Protein 7AKO (pdb70)

Foldseek 3Di:
DDPPVVQWDWDDWLAQDLQGTWTWIAGPPPRDTWIKRKGQQVRDPCSVVLVVQVVVVLVVDDDPQAWHWDDWDDDDRIIITTIHDAVQAFQLVQQDAQAAHPPVLLLQQLVSVLVRQVVCVVQQKFQQADARNQWGAHPVRRTHGHDSSVMDGQDDPRDGDWDQDQDYAFLQFAVCNVVPRTHGRQLRRLSSSLQRSLCNQGNDGQWRHCDPVTPSNVCVVVVVLCDPPNVSHDVQVVVVSVQNNDRPSVSHDGSVVSCVRPSSPDDDDD/DPQDPVNFWDWDAWQAADQQGTWTWIAGPPPRDIWIKDKGQQVSDPCSVVLVVQQQVLLVPDDDPQAWHWDDWDDDPRIIITTTHDAVQAFQLVQQDAQAAHDPVLLLQQLVLVLVRQVVQVVVQKFQQADARNQWGHHPVGRTHGHDSSVMDGQADPNRGDWDQDQDYAALQAALCSVVPRTHHRQLRRLSSSLQRSLCNQRNDGQFRHCDPVTVSNVCVVVVVCCDPPNVSHDDQSSVLSVQNNDNDSVSHDGSVVSCVRDSSPPDDDD/DDVVCPVVD/DPQVVDPHD

GO terms:
  GO:0004674 protein serine/threonine kinase activity (F, IDA)
  GO:0044818 mitotic G2/M transition checkpoint (P, IDA)
  GO:0004672 protein kinase activity (F, IMP)
  GO:0000794 condensed nuclear chromosome (C, IDA)
  GO:0005634 nucleus (C, IDA)
  GO:0005813 centrosome (C, IDA)
  GO:0042770 signal transduction in response to DNA damage (P, IDA)
  GO:0045839 negative regulation of mitotic nuclear division (P, IDA)
  GO:0010569 regulation of double-strand break repair via homologous recombination (P, IDA)
  GO:0035402 histone H3T11 kinase activity (F, IDA)
  GO:0018107 peptidyl-threonine phosphorylation (P, IDA)
  GO:0046602 regulation of mitotic centrosome separation (P, IDA)
  GO:0006468 protein phosphorylation (P, IDA)
  GO:0000077 DNA damage checkpoint signaling (P, IDA)
  GO:0005634 nucleus (C, EXP)
  GO:0005694 chromosome (C, EXP)
  GO:0005737 cytoplasm (C, EXP)
  GO:0106310 protein serine kinase activity (F, EXP)
  GO:0044818 mitotic G2/M transition checkpoint (P, IMP)
  GO:0006281 DNA repair (P, IMP)

Solvent-accessible surface area: 26888 Å² total

Structure (mmCIF, N/CA/C/O backbone):
data_7AKO
#
_entry.id   7AKO
#
_cell.length_a   60.339
_cell.length_b   64.454
_cell.length_c   97.082
_cell.angle_alpha   90.000
_cell.angle_beta   96.318
_cell.angle_gamma   90.000
#
_symmetry.space_group_name_H-M   'P 1 21 1'
#
loop_
_entity.id
_entity.type
_entity.pdbx_description
1 polymer 'Serine/threonine-protein kinase Chk1'
2 polymer Claspin
3 non-polymer STAUROSPORINE
4 non-polymer 1,2-ETHANEDIOL
5 non-polymer 'ZINC ION'
6 water water
#
loop_
_atom_site.group_PDB
_atom_site.id
_atom_site.type_symbol
_atom_site.label_atom_id
_atom_site.label_alt_id
_atom_site.label_comp_id
_atom_site.label_asym_id
_atom_site.label_entity_id
_atom_site.label_seq_id
_atom_site.pdbx_PDB_ins_code
_atom_site.Cartn_x
_atom_site.Cartn_y
_atom_site.Cartn_z
_atom_site.occupancy
_atom_site.B_iso_or_equiv
_atom_site.auth_seq_id
_atom_site.auth_comp_id
_atom_site.auth_asym_id
_atom_site.auth_atom_id
_atom_site.pdbx_PDB_model_num
ATOM 1 N N . ALA A 1 5 ? 41.41802 13.97953 9.55729 1.000 65.97006 2 ALA A N 1
ATOM 2 C CA . ALA A 1 5 ? 42.74291 13.48254 9.90888 1.000 65.99649 2 ALA A CA 1
ATOM 3 C C . ALA A 1 5 ? 42.69717 12.65556 11.19016 1.000 74.72304 2 ALA A C 1
ATOM 4 O O . ALA A 1 5 ? 43.70226 12.07284 11.59914 1.000 74.09733 2 ALA A O 1
ATOM 6 N N . VAL A 1 6 ? 41.52207 12.60422 11.81151 1.000 73.45375 3 VAL A N 1
ATOM 7 C CA . VAL A 1 6 ? 41.32763 11.93309 13.09636 1.000 71.75333 3 VAL A CA 1
ATOM 8 C C . VAL A 1 6 ? 40.34178 10.78501 12.90283 1.000 65.58565 3 VAL A C 1
ATOM 9 O O . VAL A 1 6 ? 39.42588 10.90107 12.07437 1.000 71.36212 3 VAL A O 1
ATOM 13 N N . PRO A 1 7 ? 40.48811 9.66383 13.61696 1.000 57.41017 4 PRO A N 1
ATOM 14 C CA . PRO A 1 7 ? 39.47540 8.60455 13.53072 1.000 59.11856 4 PRO A CA 1
ATOM 15 C C . PRO A 1 7 ? 38.09959 9.13545 13.90429 1.000 66.40488 4 PRO A C 1
ATOM 16 O O . PRO A 1 7 ? 37.95930 10.01471 14.75901 1.000 53.65344 4 PRO A O 1
ATOM 20 N N . PHE A 1 8 ? 37.07834 8.58695 13.24086 1.000 61.45179 5 PHE A N 1
ATOM 21 C CA . PHE A 1 8 ? 35.72829 9.13421 13.34772 1.000 57.50094 5 PHE A CA 1
ATOM 22 C C . PHE A 1 8 ? 35.28870 9.27062 14.80203 1.000 46.86786 5 PHE A C 1
ATOM 23 O O . PHE A 1 8 ? 34.81526 10.33305 15.22541 1.000 42.40964 5 PHE A O 1
ATOM 31 N N . VAL A 1 9 ? 35.46933 8.20467 15.58779 1.000 41.69740 6 VAL A N 1
ATOM 32 C CA . VAL A 1 9 ? 35.00880 8.16375 16.96991 1.000 42.30061 6 VAL A CA 1
ATOM 33 C C . VAL A 1 9 ? 35.68527 9.21879 17.84234 1.000 37.31030 6 VAL A C 1
ATOM 34 O O . VAL A 1 9 ? 35.12356 9.63234 18.86516 1.000 36.12356 6 VAL A O 1
ATOM 38 N N . GLU A 1 10 ? 36.87258 9.69033 17.45726 1.000 40.11296 7 GLU A N 1
ATOM 39 C CA . GLU A 1 10 ? 37.54915 10.68519 18.28541 1.000 40.57696 7 GLU A CA 1
ATOM 40 C C . GLU A 1 10 ? 36.85614 12.04190 18.20427 1.000 39.94185 7 GLU A C 1
ATOM 41 O O . GLU A 1 10 ? 36.78830 12.76853 19.20243 1.000 40.03185 7 GLU A O 1
ATOM 47 N N . ASP A 1 11 ? 36.32887 12.40289 17.03354 1.000 46.12655 8 ASP A N 1
ATOM 48 C CA . ASP A 1 11 ? 35.61391 13.66775 16.90155 1.000 48.53453 8 ASP A CA 1
ATOM 49 C C . ASP A 1 11 ? 34.11740 13.55094 17.15362 1.000 46.55855 8 ASP A C 1
ATOM 50 O O . ASP A 1 11 ? 33.47251 14.56856 17.42782 1.000 49.51558 8 ASP A O 1
ATOM 55 N N . TRP A 1 12 ? 33.54920 12.34950 17.07593 1.000 44.26625 9 TRP A N 1
ATOM 56 C CA . TRP A 1 12 ? 32.10307 12.17571 17.13958 1.000 44.98779 9 TRP A CA 1
ATOM 57 C C . TRP A 1 12 ? 31.72201 11.12855 18.17627 1.000 40.04561 9 TRP A C 1
ATOM 58 O O . TRP A 1 12 ? 32.23329 10.00352 18.15091 1.000 35.03115 9 TRP A O 1
ATOM 69 N N . ARG A 1 13 ? 30.80349 11.49495 19.06342 1.000 37.46932 10 ARG A N 1
ATOM 70 C CA . ARG A 1 13 ? 30.16286 10.55070 19.96893 1.000 44.28729 10 ARG A CA 1
ATOM 71 C C . ARG A 1 13 ? 28.85111 10.07032 19.35071 1.000 43.58315 10 ARG A C 1
ATOM 72 O O . ARG A 1 13 ? 27.93079 10.86887 19.13647 1.000 41.77332 10 ARG A O 1
ATOM 80 N N . LEU A 1 14 ? 28.76712 8.77094 19.06461 1.000 41.69277 11 LEU A N 1
ATOM 81 C CA . LEU A 1 14 ? 27.55984 8.18609 18.49023 1.000 41.00368 11 LEU A CA 1
ATOM 82 C C . LEU A 1 14 ? 26.53103 7.94394 19.58940 1.000 46.63477 11 LEU A C 1
ATOM 83 O O . LEU A 1 14 ? 26.80613 7.23266 20.56124 1.000 45.79073 11 LEU A O 1
ATOM 88 N N . VAL A 1 15 ? 25.34252 8.51544 19.42156 1.000 40.80374 12 VAL A N 1
ATOM 89 C CA . VAL A 1 15 ? 24.32997 8.54171 20.46643 1.000 44.91308 12 VAL A CA 1
ATOM 90 C C . VAL A 1 15 ? 23.24303 7.49943 20.23481 1.000 49.18300 12 VAL A C 1
ATOM 91 O O . VAL A 1 15 ? 22.80131 6.84059 21.17632 1.000 52.18843 12 VAL A O 1
ATOM 95 N N . GLN A 1 16 ? 22.80560 7.32946 18.99200 1.000 43.02114 13 GLN A N 1
ATOM 96 C CA . GLN A 1 16 ? 21.64019 6.50483 18.70489 1.000 42.86107 13 GLN A CA 1
ATOM 97 C C . GLN A 1 16 ? 21.61804 6.20130 17.21725 1.000 39.31259 13 GLN A C 1
ATOM 98 O O . GLN A 1 16 ? 22.02332 7.03156 16.40354 1.000 38.61085 13 GLN A O 1
ATOM 104 N N . THR A 1 17 ? 21.15851 5.00495 16.87162 1.000 32.65645 14 THR A N 1
ATOM 105 C CA . THR A 1 17 ? 20.89609 4.66780 15.47822 1.000 34.31633 14 THR A CA 1
ATOM 106 C C . THR A 1 17 ? 19.54044 5.23513 15.07083 1.000 38.23077 14 THR A C 1
ATOM 107 O O . THR A 1 17 ? 18.51137 4.84719 15.63023 1.000 35.93601 14 THR A O 1
ATOM 111 N N . LEU A 1 18 ? 19.53763 6.16126 14.10735 1.000 28.00108 15 LEU A N 1
ATOM 112 C CA . LEU A 1 18 ? 18.27941 6.70915 13.60890 1.000 33.82683 15 LEU A CA 1
ATOM 113 C C . LEU A 1 18 ? 17.59495 5.74597 12.64637 1.000 28.25619 15 LEU A C 1
ATOM 114 O O . LEU A 1 18 ? 16.36718 5.60539 12.66850 1.000 30.89868 15 LEU A O 1
ATOM 119 N N . GLY A 1 19 ? 18.36385 5.07038 11.80532 1.000 29.34951 16 GLY A N 1
ATOM 120 C CA . GLY A 1 19 ? 17.78927 4.12928 10.86710 1.000 29.73522 16 GLY A CA 1
ATOM 121 C C . GLY A 1 19 ? 18.87490 3.28776 10.24121 1.000 35.59977 16 GLY A C 1
ATOM 122 O O . GLY A 1 19 ? 20.06648 3.60236 10.33913 1.000 37.96711 16 GLY A O 1
ATOM 123 N N . GLU A 1 20 ? 18.44732 2.19741 9.60559 1.000 42.23313 17 GLU A N 1
ATOM 124 C CA . GLU A 1 20 ? 19.36497 1.24884 8.99084 1.000 46.65023 17 GLU A CA 1
ATOM 125 C C . GLU A 1 20 ? 18.75498 0.72197 7.70330 1.000 58.44222 17 GLU A C 1
ATOM 126 O O . GLU A 1 20 ? 17.53546 0.58771 7.58651 1.000 65.91172 17 GLU A O 1
ATOM 132 N N . GLY A 1 21 ? 19.61951 0.41973 6.74035 1.000 59.65738 18 GLY A N 1
ATOM 133 C CA . GLY A 1 21 ? 19.20007 -0.21610 5.50849 1.000 62.60635 18 GLY A CA 1
ATOM 134 C C . GLY A 1 21 ? 20.30169 -1.08421 4.93896 1.000 63.79278 18 GLY A C 1
ATOM 135 O O . GLY A 1 21 ? 21.32858 -1.29640 5.59191 1.000 66.54977 18 GLY A O 1
ATOM 136 N N . ALA A 1 22 ? 20.09834 -1.60701 3.72765 1.000 69.45512 19 ALA A N 1
ATOM 137 C CA . ALA A 1 22 ? 21.18733 -2.29513 3.04545 1.000 67.26264 19 ALA A CA 1
ATOM 138 C C . ALA A 1 22 ? 22.35024 -1.34872 2.78912 1.000 68.61401 19 ALA A C 1
ATOM 139 O O . ALA A 1 22 ? 23.51333 -1.76893 2.82323 1.000 65.25967 19 ALA A O 1
ATOM 141 N N . TYR A 1 23 ? 22.04687 -0.07541 2.51862 1.000 70.31065 20 TYR A N 1
ATOM 142 C CA . TYR A 1 23 ? 23.04170 0.98967 2.47213 1.000 71.66071 20 TYR A CA 1
ATOM 143 C C . TYR A 1 23 ? 24.05763 0.85787 3.59572 1.000 63.64141 20 TYR A C 1
ATOM 144 O O . TYR A 1 23 ? 25.26938 0.74273 3.37297 1.000 55.47744 20 TYR A O 1
ATOM 153 N N . GLY A 1 24 ? 23.54773 0.86172 4.81651 1.000 61.83108 21 GLY A N 1
ATOM 154 C CA . GLY A 1 24 ? 24.34539 1.02343 6.00645 1.000 53.50748 21 GLY A CA 1
ATOM 155 C C . GLY A 1 24 ? 23.44645 1.55642 7.09753 1.000 46.52972 21 GLY A C 1
ATOM 156 O O . GLY A 1 24 ? 22.38829 0.97798 7.36392 1.000 56.89771 21 GLY A O 1
ATOM 157 N N . GLU A 1 25 ? 23.82423 2.67156 7.71360 1.000 34.90775 22 GLU A N 1
ATOM 158 C CA . GLU A 1 25 ? 23.07520 3.16901 8.86209 1.000 36.61999 22 GLU A CA 1
ATOM 159 C C . GLU A 1 25 ? 22.98103 4.68496 8.81342 1.000 36.50643 22 GLU A C 1
ATOM 160 O O . GLU A 1 25 ? 23.75428 5.35003 8.13525 1.000 30.82414 22 GLU A O 1
ATOM 166 N N . VAL A 1 26 ? 22.03464 5.23867 9.56222 1.000 29.30031 23 VAL A N 1
ATOM 167 C CA . VAL A 1 26 ? 22.03862 6.66141 9.87225 1.000 27.11174 23 VAL A CA 1
ATOM 168 C C . VAL A 1 26 ? 22.08365 6.80122 11.38387 1.000 30.74533 23 VAL A C 1
ATOM 169 O O . VAL A 1 26 ? 21.27075 6.19731 12.09398 1.000 31.61385 23 VAL A O 1
ATOM 173 N N . GLN A 1 27 ? 23.04429 7.57853 11.87006 1.000 27.74809 24 GLN A N 1
ATOM 174 C CA . GLN A 1 27 ? 23.30744 7.71266 13.29338 1.000 31.84526 24 GLN A CA 1
ATOM 175 C C . GLN A 1 27 ? 23.18020 9.16530 13.71738 1.000 31.02551 24 GLN A C 1
ATOM 176 O O . GLN A 1 27 ? 23.47604 10.08133 12.94938 1.000 33.12004 24 GLN A O 1
ATOM 182 N N . LEU A 1 28 ? 22.75422 9.36939 14.95669 1.000 31.69357 25 LEU A N 1
ATOM 183 C CA . LEU A 1 28 ? 22.85840 10.66255 15.61195 1.000 31.40809 25 LEU A CA 1
ATOM 184 C C . LEU A 1 28 ? 24.23585 10.76359 16.25981 1.000 33.94464 25 LEU A C 1
ATOM 185 O O . LEU A 1 28 ? 24.58027 9.95672 17.13147 1.000 35.08086 25 LEU A O 1
ATOM 190 N N . ALA A 1 29 ? 25.02499 11.73699 15.82018 1.000 30.54226 26 ALA A N 1
ATOM 191 C CA . ALA A 1 29 ? 26.37312 11.95980 16.30685 1.000 32.82012 26 ALA A CA 1
ATOM 192 C C . ALA A 1 29 ? 26.44577 13.33434 16.95029 1.000 34.10079 26 ALA A C 1
ATOM 193 O O . ALA A 1 29 ? 25.86023 14.30087 16.45126 1.000 37.98966 26 ALA A O 1
ATOM 195 N N . VAL A 1 30 ? 27.14382 13.42067 18.07386 1.000 38.82284 27 VAL A N 1
ATOM 196 C CA . VAL A 1 30 ? 27.36710 14.68819 18.75137 1.000 37.16137 27 VAL A CA 1
ATOM 197 C C . VAL A 1 30 ? 28.85632 14.98113 18.71593 1.000 49.65648 27 VAL A C 1
ATOM 198 O O . VAL A 1 30 ? 29.67546 14.10322 19.01224 1.000 45.18608 27 VAL A O 1
ATOM 202 N N . ASN A 1 31 ? 29.20179 16.20428 18.33443 1.000 52.38826 28 ASN A N 1
ATOM 203 C CA . ASN A 1 31 ? 30.59957 16.58835 18.23215 1.000 56.53106 28 ASN A CA 1
ATOM 204 C C . ASN A 1 31 ? 31.19759 16.73138 19.62380 1.000 56.88469 28 ASN A C 1
ATOM 205 O O . ASN A 1 31 ? 30.63712 17.41507 20.48388 1.000 56.97693 28 ASN A O 1
ATOM 210 N N . ARG A 1 32 ? 32.33949 16.08271 19.84907 1.000 56.15964 29 ARG A N 1
ATOM 211 C CA . ARG A 1 32 ? 32.88654 16.03013 21.19863 1.000 59.97560 29 ARG A CA 1
ATOM 212 C C . ARG A 1 32 ? 33.38019 17.38720 21.69238 1.000 59.31993 29 ARG A C 1
ATOM 213 O O . ARG A 1 32 ? 33.42724 17.60287 22.90811 1.000 60.96374 29 ARG A O 1
ATOM 221 N N . VAL A 1 33 ? 33.72348 18.30993 20.79749 1.000 62.00368 30 VAL A N 1
ATOM 222 C CA . VAL A 1 33 ? 34.25782 19.60666 21.19898 1.000 68.85603 30 VAL A CA 1
ATOM 223 C C . VAL A 1 33 ? 33.22961 20.72436 21.04172 1.000 77.85346 30 VAL A C 1
ATOM 224 O O . VAL A 1 33 ? 33.16692 21.62448 21.87974 1.000 78.02747 30 VAL A O 1
ATOM 228 N N . THR A 1 34 ? 32.40315 20.68809 19.99082 1.000 68.58137 31 THR A N 1
ATOM 229 C CA . THR A 1 34 ? 31.40495 21.73244 19.78235 1.000 60.76834 31 THR A CA 1
ATOM 230 C C . THR A 1 34 ? 30.04055 21.38152 20.35610 1.000 60.08707 31 THR A C 1
ATOM 231 O O . THR A 1 34 ? 29.20591 22.27859 20.51755 1.000 65.12866 31 THR A O 1
ATOM 235 N N . GLU A 1 35 ? 29.79443 20.10619 20.65309 1.000 58.76375 32 GLU A N 1
ATOM 236 C CA . GLU A 1 35 ? 28.53774 19.58757 21.18869 1.000 60.33333 32 GLU A CA 1
ATOM 237 C C . GLU A 1 35 ? 27.37550 19.70303 20.20802 1.000 52.77060 32 GLU A C 1
ATOM 238 O O . GLU A 1 35 ? 26.22185 19.50391 20.60736 1.000 51.50177 32 GLU A O 1
ATOM 244 N N . GLU A 1 36 ? 27.64048 20.00024 18.93627 1.000 49.38819 33 GLU A N 1
ATOM 245 C CA . GLU A 1 36 ? 26.58322 20.08899 17.93681 1.000 50.04817 33 GLU A CA 1
ATOM 246 C C . GLU A 1 36 ? 26.12105 18.69849 17.51373 1.000 46.01392 33 GLU A C 1
ATOM 247 O O . GLU A 1 36 ? 26.92191 17.76455 17.40506 1.000 45.44541 33 GLU A O 1
ATOM 253 N N . ALA A 1 37 ? 24.81727 18.56019 17.28378 1.000 38.43655 34 ALA A N 1
ATOM 254 C CA . ALA A 1 37 ? 24.25412 17.29656 16.82934 1.000 39.76341 34 ALA A CA 1
ATOM 255 C C . ALA A 1 37 ? 24.13901 17.28726 15.31159 1.000 36.44004 34 ALA A C 1
ATOM 256 O O . ALA A 1 37 ? 23.80601 18.30090 14.69138 1.000 37.91004 34 ALA A O 1
ATOM 258 N N . VAL A 1 38 ? 24.42292 16.13138 14.72243 1.000 34.53218 35 VAL A N 1
ATOM 259 C CA . VAL A 1 38 ? 24.41757 15.93380 13.27894 1.000 32.67238 35 VAL A CA 1
ATOM 260 C C . VAL A 1 38 ? 23.91036 14.52388 13.02575 1.000 31.70747 35 VAL A C 1
ATOM 261 O O . VAL A 1 38 ? 24.16829 13.61477 13.82005 1.000 36.52598 35 VAL A O 1
ATOM 265 N N . ALA A 1 39 ? 23.14599 14.33574 11.95429 1.000 29.11694 36 ALA A N 1
ATOM 266 C CA . ALA A 1 39 ? 22.84790 12.99203 11.49034 1.000 29.19447 36 ALA A CA 1
ATOM 267 C C . ALA A 1 39 ? 23.94980 12.58956 10.52760 1.000 31.12883 36 ALA A C 1
ATOM 268 O O . ALA A 1 39 ? 24.46222 13.42080 9.77973 1.000 27.16467 36 ALA A O 1
ATOM 270 N N . VAL A 1 40 ? 24.34846 11.32568 10.57021 1.000 29.12099 37 VAL A N 1
ATOM 271 C CA . VAL A 1 40 ? 25.42803 10.85630 9.71582 1.000 26.79835 37 VAL A CA 1
ATOM 272 C C . VAL A 1 40 ? 24.97423 9.58345 9.02345 1.000 22.87401 37 VAL A C 1
ATOM 273 O O . VAL A 1 40 ? 24.65925 8.58095 9.68149 1.000 25.46470 37 VAL A O 1
ATOM 277 N N . LYS A 1 41 ? 24.89014 9.64211 7.69851 1.000 22.19116 38 LYS A N 1
ATOM 278 C CA . LYS A 1 41 ? 24.63412 8.45596 6.90464 1.000 28.42041 38 LYS A CA 1
ATOM 279 C C . LYS A 1 41 ? 25.96736 7.76118 6.68069 1.000 26.46585 38 LYS A C 1
ATOM 280 O O . LYS A 1 41 ? 26.94889 8.40141 6.29342 1.000 26.47789 38 LYS A O 1
ATOM 286 N N . ILE A 1 42 ? 26.00253 6.46257 6.95223 1.000 27.85193 39 ILE A N 1
ATOM 287 C CA . ILE A 1 42 ? 27.20603 5.64428 6.90419 1.000 28.61592 39 ILE A CA 1
ATOM 288 C C . ILE A 1 42 ? 26.96465 4.55786 5.87238 1.000 27.32304 39 ILE A C 1
ATOM 289 O O . ILE A 1 42 ? 26.01238 3.77278 6.00409 1.000 38.38052 39 ILE A O 1
ATOM 294 N N . VAL A 1 43 ? 27.81954 4.51465 4.85196 1.000 26.21543 40 VAL A N 1
ATOM 295 C CA . VAL A 1 43 ? 27.66911 3.61129 3.71788 1.000 28.76076 40 VAL A CA 1
ATOM 296 C C . VAL A 1 43 ? 28.91261 2.74320 3.62806 1.000 30.45217 40 VAL A C 1
ATOM 297 O O . VAL A 1 43 ? 30.02999 3.26190 3.51227 1.000 27.06798 40 VAL A O 1
ATOM 301 N N . ASP A 1 44 ? 28.72237 1.42819 3.67565 1.000 35.19510 41 ASP A N 1
ATOM 302 C CA . ASP A 1 44 ? 29.81642 0.48789 3.45666 1.000 36.86935 41 ASP A CA 1
ATOM 303 C C . ASP A 1 44 ? 30.02190 0.34997 1.95265 1.000 41.35891 41 ASP A C 1
ATOM 304 O O . ASP A 1 44 ? 29.21093 -0.27810 1.26501 1.000 45.79153 41 ASP A O 1
ATOM 309 N N . MET A 1 45 ? 31.10661 0.93945 1.43930 1.000 38.50742 42 MET A N 1
ATOM 310 C CA . MET A 1 45 ? 31.33544 1.00146 -0.00109 1.000 41.95500 42 MET A CA 1
ATOM 311 C C . MET A 1 45 ? 31.59006 -0.36297 -0.62802 1.000 50.74218 42 MET A C 1
ATOM 312 O O . MET A 1 45 ? 31.65459 -0.45099 -1.85846 1.000 55.34605 42 MET A O 1
ATOM 317 N N . LYS A 1 46 ? 31.73789 -1.41902 0.17116 1.000 45.61824 43 LYS A N 1
ATOM 318 C CA . LYS A 1 46 ? 31.98880 -2.74877 -0.36703 1.000 48.81390 43 LYS A CA 1
ATOM 319 C C . LYS A 1 46 ? 30.71363 -3.51433 -0.69143 1.000 51.67880 43 LYS A C 1
ATOM 320 O O . LYS A 1 46 ? 30.79404 -4.57900 -1.31329 1.000 60.72926 43 LYS A O 1
ATOM 326 N N . ARG A 1 47 ? 29.54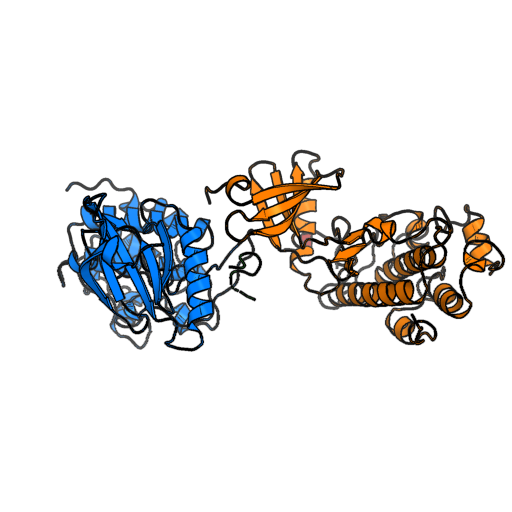951 -3.00393 -0.29406 1.000 53.00302 44 ARG A N 1
ATOM 327 C CA . ARG A 1 47 ? 28.27441 -3.65392 -0.57412 1.000 56.67073 44 ARG A CA 1
ATOM 328 C C . ARG A 1 47 ? 27.76443 -3.21635 -1.94346 1.000 79.24412 44 ARG A C 1
ATOM 329 O O . ARG A 1 47 ? 27.53602 -2.02310 -2.17094 1.000 83.12010 44 ARG A O 1
ATOM 337 N N . ALA A 1 48 ? 27.59992 -4.18711 -2.85011 1.000 82.88516 45 ALA A N 1
ATOM 338 C CA . ALA A 1 48 ? 27.10781 -3.98703 -4.21387 1.000 82.45032 45 ALA A CA 1
ATOM 339 C C . ALA A 1 48 ? 28.08169 -3.18580 -5.07495 1.000 86.84640 45 ALA A C 1
ATOM 340 O O . ALA A 1 48 ? 28.75508 -2.26775 -4.59359 1.000 81.42945 45 ALA A O 1
ATOM 342 N N . VAL A 1 49 ? 28.15554 -3.53095 -6.36098 1.000 84.05493 46 VAL A N 1
ATOM 343 C CA . VAL A 1 49 ? 29.13957 -2.91244 -7.24235 1.000 84.70298 46 VAL A CA 1
ATOM 344 C C . VAL A 1 49 ? 28.72162 -1.50284 -7.64847 1.000 82.79471 46 VAL A C 1
ATOM 345 O O . VAL A 1 49 ? 29.57693 -0.67016 -7.97222 1.000 82.79246 46 VAL A O 1
ATOM 349 N N . ASP A 1 50 ? 27.42189 -1.20689 -7.63945 1.000 84.73346 47 ASP A N 1
ATOM 350 C CA . ASP A 1 50 ? 26.92844 0.11410 -8.01148 1.000 84.74310 47 ASP A CA 1
ATOM 351 C C . ASP A 1 50 ? 27.08261 1.14049 -6.89629 1.000 83.43435 47 ASP A C 1
ATOM 352 O O . ASP A 1 50 ? 26.67783 2.29508 -7.07640 1.000 70.23270 47 ASP A O 1
ATOM 357 N N . CYS A 1 51 ? 27.65876 0.75001 -5.76085 1.000 96.68137 48 CYS A N 1
ATOM 358 C CA . CYS A 1 51 ? 27.77081 1.66754 -4.63082 1.000 89.05234 48 CYS A CA 1
ATOM 359 C C . CYS A 1 51 ? 28.54737 2.94375 -4.94496 1.000 79.34197 48 CYS A C 1
ATOM 360 O O . CYS A 1 51 ? 28.10005 4.01879 -4.50788 1.000 93.95495 48 CYS A O 1
ATOM 363 N N . PRO A 1 52 ? 29.68252 2.91896 -5.65945 1.000 75.54491 49 PRO A N 1
ATOM 364 C CA . PRO A 1 52 ? 30.38415 4.19147 -5.92321 1.000 75.27026 49 PRO A CA 1
ATOM 365 C C . PRO A 1 52 ? 29.56766 5.19304 -6.72609 1.000 68.08966 49 PRO A C 1
ATOM 366 O O . PRO A 1 52 ? 29.48768 6.36644 -6.34112 1.000 63.05595 49 PRO A O 1
ATOM 370 N N . GLU A 1 53 ? 28.95426 4.76943 -7.83419 1.000 66.61527 50 GLU A N 1
ATOM 371 C CA . GLU A 1 53 ? 28.26223 5.72835 -8.69219 1.000 65.16448 50 GLU A CA 1
ATOM 372 C C . GLU A 1 53 ? 27.00315 6.27334 -8.02292 1.000 62.85345 50 GLU A C 1
ATOM 373 O O . GLU A 1 53 ? 26.71683 7.47638 -8.11219 1.000 50.47541 50 GLU A O 1
ATOM 379 N N . ASN A 1 54 ? 26.24277 5.40824 -7.34421 1.000 58.39352 51 ASN A N 1
ATOM 380 C CA . ASN A 1 54 ? 25.02145 5.85929 -6.68402 1.000 54.67882 51 ASN A CA 1
ATOM 381 C C . ASN A 1 54 ? 25.32535 6.90417 -5.62095 1.000 51.01129 51 ASN A C 1
ATOM 382 O O . ASN A 1 54 ? 24.61541 7.91322 -5.50470 1.000 43.01119 51 ASN A O 1
ATOM 387 N N . ILE A 1 55 ? 26.38707 6.68745 -4.84192 1.000 41.50696 52 ILE A N 1
ATOM 388 C CA . ILE A 1 55 ? 26.70978 7.64423 -3.79641 1.000 45.13675 52 ILE A CA 1
ATOM 389 C C . ILE A 1 55 ? 27.31159 8.90928 -4.40086 1.000 42.21793 52 ILE A C 1
ATOM 390 O O . ILE A 1 55 ? 27.11796 10.00374 -3.86525 1.000 39.77297 52 ILE A O 1
ATOM 395 N N . LYS A 1 56 ? 28.01335 8.79542 -5.53518 1.000 38.97483 53 LYS A N 1
ATOM 396 C CA . LYS A 1 56 ? 28.48927 9.98514 -6.24086 1.000 39.82298 53 LYS A CA 1
ATOM 397 C C . LYS A 1 56 ? 27.32166 10.87059 -6.65146 1.000 33.32128 53 LYS A C 1
ATOM 398 O O . LYS A 1 56 ? 27.33108 12.08818 -6.42239 1.000 29.98334 53 LYS A O 1
ATOM 404 N N . LYS A 1 57 ? 26.29011 10.25699 -7.23575 1.000 32.60176 54 LYS A N 1
ATOM 405 C CA . LYS A 1 57 ? 25.09511 10.99420 -7.63313 1.000 30.92114 54 LYS A CA 1
ATOM 406 C C . LYS A 1 57 ? 24.39617 11.61625 -6.42864 1.000 28.40368 54 LYS A C 1
ATOM 407 O O . LYS A 1 57 ? 23.99640 12.78899 -6.46572 1.000 29.24880 54 LYS A O 1
ATOM 413 N N . GLU A 1 58 ? 24.23150 10.84322 -5.34722 1.000 26.32159 55 GLU A N 1
ATOM 414 C CA . GLU A 1 58 ? 23.55683 11.38655 -4.17152 1.000 30.95784 55 GLU A CA 1
ATOM 415 C C . GLU A 1 58 ? 24.33476 12.55183 -3.57320 1.000 26.47385 55 GLU A C 1
ATOM 416 O O . GLU A 1 58 ? 23.74101 13.54885 -3.15404 1.000 25.83932 55 GLU A O 1
ATOM 422 N N . ILE A 1 59 ? 25.66542 12.44583 -3.51400 1.000 22.53675 56 ILE A N 1
ATOM 423 C CA . ILE A 1 59 ? 26.46496 13.54493 -2.98547 1.000 23.16075 56 ILE A CA 1
ATOM 424 C C . ILE A 1 59 ? 26.31654 14.77971 -3.86220 1.000 25.59244 56 ILE A C 1
ATOM 425 O O . ILE A 1 59 ? 26.18394 15.90189 -3.35945 1.000 23.16711 56 ILE A O 1
ATOM 430 N N . CYS A 1 60 ? 26.36186 14.59789 -5.18533 1.000 22.97648 57 CYS A N 1
ATOM 431 C CA . CYS A 1 60 ? 26.20011 15.72941 -6.09647 1.000 21.15085 57 CYS A CA 1
ATOM 432 C C . CYS A 1 60 ? 24.85927 16.43031 -5.86890 1.000 20.02401 57 CYS A C 1
ATOM 433 O O . CYS A 1 60 ? 24.78220 17.67129 -5.72882 1.000 22.37625 57 CYS A O 1
ATOM 436 N N . ILE A 1 61 ? 23.79024 15.63709 -5.78370 1.000 22.85053 58 ILE A N 1
ATOM 437 C CA . ILE A 1 61 ? 22.46794 16.21280 -5.57940 1.000 23.30041 58 ILE A CA 1
ATOM 438 C C . ILE A 1 61 ? 22.40734 16.93609 -4.24112 1.000 26.00350 58 ILE A C 1
ATOM 439 O O . ILE A 1 61 ? 21.91755 18.06755 -4.15953 1.000 27.12601 58 ILE A O 1
ATOM 444 N N . ASN A 1 62 ? 22.95545 16.32544 -3.18161 1.000 23.63444 59 ASN A N 1
ATOM 445 C CA . ASN A 1 62 ? 22.95929 16.98327 -1.87711 1.000 22.55910 59 ASN A CA 1
ATOM 446 C C . ASN A 1 62 ? 23.75732 18.27965 -1.89835 1.000 24.21871 59 ASN A C 1
ATOM 447 O O . ASN A 1 62 ? 23.40540 19.23941 -1.20283 1.000 22.21968 59 ASN A O 1
ATOM 452 N N . LYS A 1 63 ? 24.82514 18.33770 -2.69162 1.000 25.68199 60 LYS A N 1
ATOM 453 C CA . LYS A 1 63 ? 25.52844 19.60271 -2.86083 1.000 26.16987 60 LYS A CA 1
ATOM 454 C C . LYS A 1 63 ? 24.65206 20.64407 -3.52668 1.000 23.99024 60 LYS A C 1
ATOM 455 O O . LYS A 1 63 ? 24.91767 21.84087 -3.39197 1.000 28.38166 60 LYS A O 1
ATOM 461 N N . MET A 1 64 ? 23.61997 20.22428 -4.24990 1.000 29.21457 61 MET A N 1
ATOM 462 C CA . MET A 1 64 ? 22.75294 21.24094 -4.83953 1.000 23.47937 61 MET A CA 1
ATOM 463 C C . MET A 1 64 ? 21.72877 21.85138 -3.87729 1.000 22.66772 61 MET A C 1
ATOM 464 O O . MET A 1 64 ? 21.13103 22.87546 -4.22688 1.000 27.68454 61 MET A O 1
ATOM 469 N N . LEU A 1 65 ? 21.51364 21.28241 -2.68851 1.000 26.24123 62 LEU A N 1
ATOM 470 C CA . LEU A 1 65 ? 20.33380 21.58894 -1.87967 1.000 24.88861 62 LEU A CA 1
ATOM 471 C C . LEU A 1 65 ? 20.59545 22.72571 -0.89708 1.000 27.24104 62 LEU A C 1
ATOM 472 O O . LEU A 1 65 ? 21.53776 22.66538 -0.10294 1.000 28.62444 62 LEU A O 1
ATOM 477 N N . ASN A 1 66 ? 19.73104 23.75350 -0.92964 1.000 22.00981 63 ASN A N 1
ATOM 478 C CA . ASN A 1 66 ? 19.87181 24.87882 -0.00362 1.000 24.28969 63 ASN A CA 1
ATOM 479 C C . ASN A 1 66 ? 18.49094 25.50737 0.22436 1.000 23.23012 63 ASN A C 1
ATOM 480 O O . ASN A 1 66 ? 18.14359 26.54416 -0.34556 1.000 25.42221 63 ASN A O 1
ATOM 485 N N . HIS A 1 67 ? 17.70202 24.88122 1.09502 1.000 22.95867 64 HIS A N 1
ATOM 486 C CA . HIS A 1 67 ? 16.36505 25.37371 1.40415 1.000 21.28887 64 HIS A CA 1
ATOM 487 C C . HIS A 1 67 ? 16.00921 24.96847 2.82536 1.000 24.15144 64 HIS A C 1
ATOM 488 O O . HIS A 1 67 ? 16.39457 23.89581 3.28290 1.000 22.15532 64 HIS A O 1
ATOM 495 N N . GLU A 1 68 ? 15.25170 25.82641 3.51789 1.000 23.24742 65 GLU A N 1
ATOM 496 C CA . GLU A 1 68 ? 14.91997 25.56784 4.91999 1.000 23.24447 65 GLU A CA 1
ATOM 497 C C . GLU A 1 68 ? 13.98409 24.37672 5.11131 1.000 24.51241 65 GLU A C 1
ATOM 498 O O . GLU A 1 68 ? 13.87439 23.87203 6.23340 1.000 25.35215 65 GLU A O 1
ATOM 504 N N . ASN A 1 69 ? 13.29989 23.91309 4.06410 1.000 18.23243 66 ASN A N 1
ATOM 505 C CA . ASN A 1 69 ? 12.44770 22.73567 4.17919 1.000 22.73382 66 ASN A CA 1
ATOM 506 C C . ASN A 1 69 ? 13.05671 21.52066 3.48739 1.000 19.51784 66 ASN A C 1
ATOM 507 O O . ASN A 1 69 ? 12.34041 20.58327 3.13145 1.000 16.54886 66 ASN A O 1
ATOM 512 N N . VAL A 1 70 ? 14.37488 21.52049 3.30386 1.000 16.24113 67 VAL A N 1
ATOM 513 C CA . VAL A 1 70 ? 15.12752 20.37409 2.80888 1.000 17.45525 67 VAL A CA 1
ATOM 514 C C . VAL A 1 70 ? 16.28000 20.14282 3.78089 1.000 21.47062 67 VAL A C 1
ATOM 515 O O . VAL A 1 70 ? 16.95343 21.10098 4.17821 1.000 18.31326 67 VAL A O 1
ATOM 519 N N . VAL A 1 71 ? 16.48950 18.88674 4.18258 1.000 21.65173 68 VAL A N 1
ATOM 520 C CA . VAL A 1 71 ? 17.61047 18.50930 5.04670 1.000 17.73186 68 VAL A CA 1
ATOM 521 C C . VAL A 1 71 ? 18.92437 19.03886 4.47211 1.000 19.46457 68 VAL A C 1
ATOM 522 O O . VAL A 1 71 ? 19.26292 18.77294 3.31323 1.000 21.88626 68 VAL A O 1
ATOM 526 N N . LYS A 1 72 ? 19.66938 19.79870 5.26882 1.000 23.34786 69 LYS A N 1
ATOM 527 C CA . LYS A 1 72 ? 20.90968 20.38410 4.77612 1.000 28.34026 69 LYS A CA 1
ATOM 528 C C . LYS A 1 72 ? 22.03138 19.34954 4.76430 1.000 25.07603 69 LYS A C 1
ATOM 529 O O . LYS A 1 72 ? 22.08115 18.44267 5.60280 1.000 24.63875 69 LYS A O 1
ATOM 535 N N . PHE A 1 73 ? 22.92710 19.48783 3.78975 1.000 20.35154 70 PHE A N 1
ATOM 536 C CA . PHE A 1 73 ? 24.09253 18.62190 3.62721 1.000 26.05915 70 PHE A CA 1
ATOM 537 C C . PHE A 1 73 ? 25.33396 19.39243 4.06403 1.000 27.90143 70 PHE A C 1
ATOM 538 O O . PHE A 1 73 ? 25.66492 20.42575 3.47349 1.000 28.55959 70 PHE A O 1
ATOM 546 N N . TYR A 1 74 ? 26.00236 18.90924 5.11417 1.000 30.17858 71 TYR A N 1
ATOM 547 C CA . TYR A 1 74 ? 27.17314 19.58306 5.66319 1.000 28.48688 71 TYR A CA 1
ATOM 548 C C . TYR A 1 74 ? 28.47934 19.17250 4.98758 1.000 30.73502 71 TYR A C 1
ATOM 549 O O . TYR A 1 74 ? 29.40375 19.98782 4.91115 1.000 40.22577 71 TYR A O 1
ATOM 558 N N . GLY A 1 75 ? 28.58837 17.94444 4.50422 1.000 33.22469 72 GLY A N 1
ATOM 559 C CA . GLY A 1 75 ? 29.80847 17.49340 3.86302 1.000 29.55995 72 GLY A CA 1
ATOM 560 C C . GLY A 1 75 ? 29.91320 15.98466 3.91826 1.000 31.54434 72 GLY A C 1
ATOM 561 O O . GLY A 1 75 ? 29.01947 15.29203 4.40628 1.000 30.48615 72 GLY A O 1
ATOM 562 N N . HIS A 1 76 ? 31.04045 15.48405 3.40882 1.000 33.93071 73 HIS A N 1
ATOM 563 C CA . HIS A 1 76 ? 31.27177 14.04780 3.32795 1.000 34.31327 73 HIS A CA 1
ATOM 564 C C . HIS A 1 76 ? 32.72464 13.72030 3.65607 1.000 31.89929 73 HIS A C 1
ATOM 565 O O . HIS A 1 76 ? 33.62472 14.52680 3.42003 1.000 30.35177 73 HIS A O 1
ATOM 572 N N . ARG A 1 77 ? 32.93498 12.52261 4.20542 1.000 36.36518 74 ARG A N 1
ATOM 573 C CA . ARG A 1 77 ? 34.25789 12.00700 4.53787 1.000 35.68430 74 ARG A CA 1
ATOM 574 C C . ARG A 1 77 ? 34.26192 10.50091 4.33105 1.000 36.53789 74 ARG A C 1
ATOM 575 O O . ARG A 1 77 ? 33.21982 9.84490 4.39418 1.000 31.67757 74 ARG A O 1
ATOM 583 N N . ARG A 1 78 ? 35.45229 9.94924 4.10427 1.000 37.84006 75 ARG A N 1
ATOM 584 C CA . ARG A 1 78 ? 35.60815 8.51787 3.88276 1.000 36.68385 75 ARG A CA 1
ATOM 585 C C . ARG A 1 78 ? 36.76721 7.99600 4.72344 1.000 32.96080 75 ARG A C 1
ATOM 586 O O . ARG A 1 78 ? 37.84721 8.59281 4.72938 1.000 32.74139 75 ARG A O 1
ATOM 594 N N . GLU A 1 79 ? 36.53271 6.89887 5.45133 1.000 27.07563 76 GLU A N 1
ATOM 595 C CA . GLU A 1 79 ? 37.56082 6.20853 6.23194 1.000 36.83642 76 GLU A CA 1
ATOM 596 C C . GLU A 1 79 ? 37.63255 4.76348 5.75111 1.000 36.66156 76 GLU A C 1
ATOM 597 O O . GLU A 1 79 ? 36.70255 3.98179 5.97551 1.000 33.78347 76 GLU A O 1
ATOM 603 N N . GLY A 1 80 ? 38.73969 4.40087 5.11515 1.000 35.84078 77 GLY A N 1
ATOM 604 C CA . GLY A 1 80 ? 38.79041 3.10356 4.46589 1.000 38.51606 77 GLY A CA 1
ATOM 605 C C . GLY A 1 80 ? 37.69587 3.00997 3.42059 1.000 31.90722 77 GLY A C 1
ATOM 606 O O . GLY A 1 80 ? 37.56371 3.87028 2.54252 1.000 34.78178 77 GLY A O 1
ATOM 607 N N . ASN A 1 81 ? 36.88369 1.95717 3.51658 1.000 31.33598 78 ASN A N 1
ATOM 608 C CA . ASN A 1 81 ? 35.76540 1.74979 2.60765 1.000 35.35814 78 ASN A CA 1
ATOM 609 C C . ASN A 1 81 ? 34.43076 2.13291 3.23600 1.000 34.32954 78 ASN A C 1
ATOM 610 O O . ASN A 1 81 ? 33.38459 1.60486 2.84947 1.000 34.18106 78 ASN A O 1
ATOM 615 N N . ILE A 1 82 ? 34.45040 3.04352 4.20201 1.000 33.11432 79 ILE A N 1
ATOM 616 C CA . ILE A 1 82 ? 33.24135 3.55767 4.83627 1.000 33.82546 79 ILE A CA 1
ATOM 617 C C . ILE A 1 82 ? 33.09658 5.01821 4.43164 1.000 33.67565 79 ILE A C 1
ATOM 618 O O . ILE A 1 82 ? 34.02344 5.81428 4.61594 1.000 30.63034 79 ILE A O 1
ATOM 623 N N . GLN A 1 83 ? 31.94657 5.36892 3.86399 1.000 32.27864 80 GLN A N 1
ATOM 624 C CA . GLN A 1 83 ? 31.65558 6.73024 3.43820 1.000 31.43204 80 GLN A CA 1
ATOM 625 C C . GLN A 1 83 ? 30.67514 7.36125 4.41763 1.000 31.74441 80 GLN A C 1
ATOM 626 O O . GLN A 1 83 ? 29.66771 6.74287 4.77996 1.000 32.41848 80 GLN A O 1
ATOM 632 N N . TYR A 1 84 ? 30.97963 8.57897 4.85130 1.000 23.91671 81 TYR A N 1
ATOM 633 C CA . TYR A 1 84 ? 30.13495 9.34107 5.75988 1.000 29.91828 81 TYR A CA 1
ATOM 634 C C . TYR A 1 84 ? 29.52140 10.52246 5.02429 1.000 32.39421 81 TYR A C 1
ATOM 635 O O . TYR A 1 84 ? 30.20785 11.22224 4.27454 1.000 35.20175 81 TYR A O 1
ATOM 644 N N . LEU A 1 85 ? 28.22825 10.73919 5.24620 1.000 30.26490 82 LEU A N 1
ATOM 645 C CA . LEU A 1 85 ? 27.52093 11.92403 4.77672 1.000 30.03033 82 LEU A CA 1
ATOM 646 C C . LEU A 1 85 ? 26.96006 12.63123 5.99864 1.000 25.15687 82 LEU A C 1
ATOM 647 O O . LEU A 1 85 ? 26.18506 12.03920 6.75499 1.000 27.80868 82 LEU A O 1
ATOM 652 N N . PHE A 1 86 ? 27.35870 13.87670 6.20598 1.000 20.67926 83 PHE A N 1
ATOM 653 C CA . PHE A 1 86 ? 26.93140 14.63017 7.37679 1.000 25.07029 83 PHE A CA 1
ATOM 654 C C . PHE A 1 86 ? 25.73524 15.49437 7.00563 1.000 25.23937 83 PHE A C 1
ATOM 655 O O . PHE A 1 86 ? 25.79106 16.24394 6.03204 1.000 25.04500 83 PHE A O 1
ATOM 663 N N . LEU A 1 87 ? 24.65915 15.38180 7.78075 1.000 27.49146 84 LEU A N 1
ATOM 664 C CA . LEU A 1 87 ? 23.36588 15.94955 7.43781 1.000 25.67097 84 LEU A CA 1
ATOM 665 C C . LEU A 1 87 ? 22.76391 16.63922 8.65048 1.000 25.50122 84 LEU A C 1
ATOM 666 O O . LEU A 1 87 ? 23.02444 16.26341 9.79900 1.000 24.40939 84 LEU A O 1
ATOM 671 N N . GLU A 1 88 ? 21.94224 17.65176 8.37091 1.000 23.31947 85 GLU A N 1
ATOM 672 C CA . GLU A 1 88 ? 21.15861 18.32161 9.39687 1.000 22.59981 85 GLU A CA 1
ATOM 673 C C . GLU A 1 88 ? 20.36468 17.31749 10.22106 1.000 25.79867 85 GLU A C 1
ATOM 674 O O . GLU A 1 88 ? 19.69400 16.43974 9.67554 1.000 22.653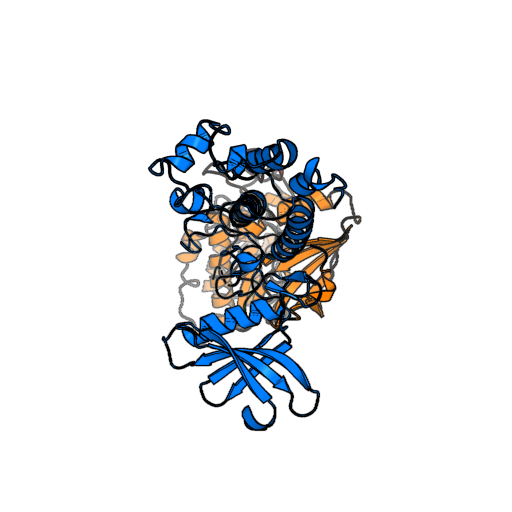65 85 GLU A O 1
ATOM 680 N N . TYR A 1 89 ? 20.43912 17.44999 11.54092 1.000 23.50597 86 TYR A N 1
ATOM 681 C CA . TYR A 1 89 ? 19.67283 16.59570 12.43772 1.000 19.61311 86 TYR A CA 1
ATOM 682 C C . TYR A 1 89 ? 18.30758 17.22593 12.69152 1.000 22.54212 86 TYR A C 1
ATOM 683 O O . TYR A 1 89 ? 18.20979 18.42508 12.98109 1.000 25.54954 86 TYR A O 1
ATOM 692 N N . CYS A 1 90 ? 17.26504 16.41056 12.58568 1.000 20.62656 87 CYS A N 1
ATOM 693 C CA . CYS A 1 90 ? 15.87075 16.81991 12.75627 1.000 23.20984 87 CYS A CA 1
ATOM 694 C C . CYS A 1 90 ? 15.31480 16.09985 13.98144 1.000 21.42594 87 CYS A C 1
ATOM 695 O O . CYS A 1 90 ? 14.76988 15.00257 13.86281 1.000 21.69350 87 CYS A O 1
ATOM 698 N N . SER A 1 91 ? 15.43477 16.72843 15.15687 1.000 22.32323 88 SER A N 1
ATOM 699 C CA . SER A 1 91 ? 15.12225 16.05043 16.41222 1.000 25.35412 88 SER A CA 1
ATOM 700 C C . SER A 1 91 ? 13.64092 15.74567 16.58990 1.000 30.25302 88 SER A C 1
ATOM 701 O O . SER A 1 91 ? 13.30215 14.96044 17.47862 1.000 28.22335 88 SER A O 1
ATOM 704 N N . GLY A 1 92 ? 12.75251 16.34575 15.79938 1.000 29.64020 89 GLY A N 1
ATOM 705 C CA . GLY A 1 92 ? 11.34279 16.02143 15.93158 1.000 25.31963 89 GLY A CA 1
ATOM 706 C C . GLY A 1 92 ? 10.92722 14.71041 15.30190 1.000 25.29584 89 GLY A C 1
ATOM 707 O O . GLY A 1 92 ? 9.77625 14.29459 15.45811 1.000 26.80818 89 GLY A O 1
ATOM 708 N N . GLY A 1 93 ? 11.82854 14.04404 14.59191 1.000 23.11555 90 GLY A N 1
ATOM 709 C CA . GLY A 1 93 ? 11.50611 12.75019 14.02533 1.000 25.58074 90 GLY A CA 1
ATOM 710 C C . GLY A 1 93 ? 10.61481 12.83732 12.79637 1.000 22.92356 90 GLY A C 1
ATOM 711 O O . GLY A 1 93 ? 10.51080 13.87669 12.13053 1.000 25.46796 90 GLY A O 1
ATOM 712 N N . GLU A 1 94 ? 9.95654 11.71217 12.50360 1.000 21.72154 91 GLU A N 1
ATOM 713 C CA . GLU A 1 94 ? 9.16369 11.56664 11.28914 1.000 22.67251 91 GLU A CA 1
ATOM 714 C C . GLU A 1 94 ? 7.83006 12.28671 11.41466 1.000 26.35518 91 GLU A C 1
ATOM 715 O O . GLU A 1 94 ? 7.16395 12.21763 12.45161 1.000 22.93393 91 GLU A O 1
ATOM 721 N N . LEU A 1 95 ? 7.42968 12.95909 10.33359 1.000 25.08620 92 LEU A N 1
ATOM 722 C CA . LEU A 1 95 ? 6.05281 13.42264 10.22947 1.000 25.31806 92 LEU A CA 1
ATOM 723 C C . LEU A 1 95 ? 5.07782 12.27716 10.46227 1.000 22.73899 92 LEU A C 1
ATOM 724 O O . LEU A 1 95 ? 4.01770 12.48018 11.06323 1.000 21.11603 92 LEU A O 1
ATOM 729 N N . PHE A 1 96 ? 5.44042 11.06229 10.02413 1.000 20.09486 93 PHE A N 1
ATOM 730 C CA . PHE A 1 96 ? 4.59119 9.88908 10.21541 1.000 25.12983 93 PHE A CA 1
ATOM 731 C C . PHE A 1 96 ? 4.11815 9.75106 11.66142 1.000 27.14785 93 PHE A C 1
ATOM 732 O O . PHE A 1 96 ? 2.95327 9.42480 11.90774 1.000 24.03779 93 PHE A O 1
ATOM 740 N N . ASP A 1 97 ? 4.99643 10.00575 12.63251 1.000 22.21358 94 ASP A N 1
ATOM 741 C CA . ASP A 1 97 ? 4.62485 9.81922 14.03354 1.000 31.02654 94 ASP A CA 1
ATOM 742 C C . ASP A 1 97 ? 3.75955 10.94466 14.59005 1.000 30.96073 94 ASP A C 1
ATOM 743 O O . ASP A 1 97 ? 3.33287 10.85331 15.74275 1.000 25.58646 94 ASP A O 1
ATOM 748 N N . ARG A 1 98 ? 3.48025 11.99432 13.82395 1.000 22.40727 95 ARG A N 1
ATOM 749 C CA . ARG A 1 98 ? 2.51895 13.00347 14.24953 1.000 25.25481 95 ARG A CA 1
ATOM 750 C C . ARG A 1 98 ? 1.11249 12.70985 13.75303 1.000 24.42072 95 ARG A C 1
ATOM 751 O O . ARG A 1 98 ? 0.17855 13.43499 14.11190 1.000 24.11179 95 ARG A O 1
ATOM 759 N N . ILE A 1 99 ? 0.94619 11.67648 12.93812 1.000 24.91754 96 ILE A N 1
ATOM 760 C CA . ILE A 1 99 ? -0.33591 11.32015 12.34604 1.000 24.32598 96 ILE A CA 1
ATOM 761 C C . ILE A 1 99 ? -0.97168 10.24815 13.22343 1.000 29.50541 96 ILE A C 1
ATOM 762 O O . ILE A 1 99 ? -0.52863 9.09453 13.23640 1.000 26.72215 96 ILE A O 1
ATOM 767 N N . GLU A 1 100 ? -2.00747 10.61834 13.95764 1.000 25.59076 97 GLU A N 1
ATOM 768 C CA . GLU A 1 100 ? -2.72260 9.64162 14.77822 1.000 27.79249 97 GLU A CA 1
ATOM 769 C C . GLU A 1 100 ? -3.53794 8.71998 13.87739 1.000 27.09730 97 GLU A C 1
ATOM 770 O O . GLU A 1 100 ? -4.37090 9.21252 13.10265 1.000 32.00430 97 GLU A O 1
ATOM 776 N N . PRO A 1 101 ? -3.33694 7.39792 13.93301 1.000 33.06163 98 PRO A N 1
ATOM 777 C CA . PRO A 1 101 ? -4.01253 6.50618 12.97879 1.000 28.29671 98 PRO A CA 1
ATOM 778 C C . PRO A 1 101 ? -5.52777 6.64158 13.06923 1.000 33.05237 98 PRO A C 1
ATOM 779 O O . PRO A 1 101 ? -6.09022 6.76465 14.15766 1.000 28.51917 98 PRO A O 1
ATOM 783 N N . ASP A 1 102 ? -6.17736 6.66095 11.90012 1.000 26.95104 99 ASP A N 1
ATOM 784 C CA . ASP A 1 102 ? -7.61172 6.88686 11.69109 1.000 38.25788 99 ASP A CA 1
ATOM 785 C C . ASP A 1 102 ? -8.11384 8.25462 12.15061 1.000 32.42729 99 ASP A C 1
ATOM 786 O O . ASP A 1 102 ? -9.31526 8.50446 12.05802 1.000 36.36838 99 ASP A O 1
ATOM 791 N N . ILE A 1 103 ? -7.24545 9.15538 12.61244 1.000 26.83386 100 ILE A N 1
ATOM 792 C CA . ILE A 1 103 ? -7.64346 10.48115 13.06988 1.000 29.29823 100 ILE A CA 1
ATOM 793 C C . ILE A 1 103 ? -6.93756 11.57618 12.28100 1.000 29.58751 100 ILE A C 1
ATOM 794 O O . ILE A 1 103 ? -7.57537 12.49902 11.76305 1.000 29.23098 100 ILE A O 1
ATOM 799 N N . GLY A 1 104 ? -5.61760 11.48501 12.17622 1.000 28.01781 101 GLY A N 1
ATOM 800 C CA . GLY A 1 104 ? -4.82115 12.49818 11.51932 1.000 24.49219 101 GLY A CA 1
ATOM 801 C C . GLY A 1 104 ? -4.26234 13.48201 12.52220 1.000 28.49100 101 GLY A C 1
ATOM 802 O O . GLY A 1 104 ? -3.60134 13.10439 13.49495 1.000 27.77369 101 GLY A O 1
ATOM 803 N N . MET A 1 105 ? -4.54496 14.75416 12.29703 1.000 23.68561 102 MET A N 1
ATOM 804 C CA . MET A 1 105 ? -4.03931 15.83528 13.12613 1.000 28.10668 102 MET A CA 1
ATOM 805 C C . MET A 1 105 ? -4.93576 17.04066 12.90119 1.000 26.05257 102 MET A C 1
ATOM 806 O O . MET A 1 105 ? -5.71284 17.05889 11.93921 1.000 23.56733 102 MET A O 1
ATOM 811 N N . PRO A 1 106 ? -4.87797 18.04404 13.77662 1.000 21.78595 103 PRO A N 1
ATOM 812 C CA . PRO A 1 106 ? -5.71389 19.23263 13.57372 1.000 29.62878 103 PRO A CA 1
ATOM 813 C C . PRO A 1 106 ? -5.47205 19.84840 12.20572 1.000 30.25747 103 PRO A C 1
ATOM 814 O O . PRO A 1 106 ? -4.33966 19.92594 11.72793 1.000 23.97237 103 PRO A O 1
ATOM 818 N N . GLU A 1 107 ? -6.55970 20.26208 11.56513 1.000 23.01511 104 GLU A N 1
ATOM 819 C CA . GLU A 1 107 ? -6.46076 20.83348 10.22629 1.000 30.84270 104 GLU A CA 1
ATOM 820 C C . GLU A 1 107 ? -5.45021 21.97280 10.09804 1.000 18.80902 104 GLU A C 1
ATOM 821 O O . GLU A 1 107 ? -4.77924 22.03868 9.05338 1.000 24.67745 104 GLU A O 1
ATOM 827 N N . PRO A 1 108 ? -5.28360 22.88301 11.06852 1.000 25.60664 105 PRO A N 1
ATOM 828 C CA . PRO A 1 108 ? -4.25122 23.91862 10.89932 1.000 25.86346 105 PRO A CA 1
ATOM 829 C C . PRO A 1 108 ? -2.83873 23.36244 10.88610 1.000 23.25097 105 PRO A C 1
ATOM 830 O O . PRO A 1 108 ? -1.98123 23.90349 10.17547 1.000 21.20866 105 PRO A O 1
ATOM 834 N N . ASP A 1 109 ? -2.57508 22.29463 11.64448 1.000 24.58639 106 ASP A N 1
ATOM 835 C CA . ASP A 1 109 ? -1.26269 21.65705 11.60311 1.000 23.71756 106 ASP A CA 1
ATOM 836 C C . ASP A 1 109 ? -1.01949 20.99490 10.25335 1.000 23.12371 106 ASP A C 1
ATOM 837 O O . ASP A 1 109 ? 0.08659 21.07404 9.70348 1.000 24.60196 106 ASP A O 1
ATOM 842 N N . ALA A 1 110 ? -2.04057 20.32600 9.71031 1.000 17.30629 107 ALA A N 1
ATOM 843 C CA . ALA A 1 110 ? -1.90648 19.72607 8.38818 1.000 24.76320 107 ALA A CA 1
ATOM 844 C C . ALA A 1 110 ? -1.68688 20.79398 7.32304 1.000 18.03852 107 ALA A C 1
ATOM 845 O O . ALA A 1 110 ? -0.90565 20.59254 6.38794 1.000 20.62704 107 ALA A O 1
ATOM 847 N N . GLN A 1 111 ? -2.35003 21.95049 7.45694 1.000 15.76724 108 GLN A N 1
ATOM 848 C CA . GLN A 1 111 ? -2.14161 23.01673 6.47855 1.000 17.96396 108 GLN A CA 1
ATOM 849 C C . GLN A 1 111 ? -0.72634 23.57044 6.56943 1.000 19.74702 108 GLN A C 1
ATOM 850 O O . GLN A 1 111 ? -0.08037 23.81883 5.54508 1.000 18.43802 108 GLN A O 1
ATOM 856 N N . ARG A 1 112 ? -0.24855 23.82201 7.79031 1.000 18.21641 109 ARG A N 1
ATOM 857 C CA . ARG A 1 112 ? 1.11100 24.32956 7.96523 1.000 23.18810 109 ARG A CA 1
ATOM 858 C C . ARG A 1 112 ? 2.13481 23.37084 7.36747 1.000 20.88522 109 ARG A C 1
ATOM 859 O O . ARG A 1 112 ? 3.02104 23.78141 6.59487 1.000 20.92881 109 ARG A O 1
ATOM 867 N N . PHE A 1 113 ? 2.02286 22.08144 7.71820 1.000 19.41882 110 PHE A N 1
ATOM 868 C CA . PHE A 1 113 ? 2.94117 21.08233 7.17811 1.000 20.86432 110 PHE A CA 1
ATOM 869 C C . PHE A 1 113 ? 2.85509 21.02279 5.66549 1.000 20.64816 110 PHE A C 1
ATOM 870 O O . PHE A 1 113 ? 3.88225 20.88760 4.99106 1.000 16.23829 110 PHE A O 1
ATOM 878 N N . PHE A 1 114 ? 1.63654 21.10626 5.11063 1.000 17.11466 111 PHE A N 1
ATOM 879 C CA . PHE A 1 114 ? 1.49418 21.03340 3.66251 1.000 20.87494 111 PHE A CA 1
ATOM 880 C C . PHE A 1 114 ? 2.13463 22.24257 2.99149 1.000 17.00675 111 PHE A C 1
ATOM 881 O O . PHE A 1 114 ? 2.75413 22.10030 1.92980 1.000 19.43941 111 PHE A O 1
ATOM 889 N N . HIS A 1 115 ? 1.98498 23.43691 3.58358 1.000 13.36592 112 HIS A N 1
ATOM 890 C CA . HIS A 1 115 ? 2.69831 24.62294 3.10227 1.000 15.83395 112 HIS A CA 1
ATOM 891 C C . HIS A 1 115 ? 4.19788 24.36933 3.03803 1.000 18.01114 112 HIS A C 1
ATOM 892 O O . HIS A 1 115 ? 4.86859 24.72280 2.05783 1.000 17.85440 112 HIS A O 1
ATOM 899 N N . GLN A 1 116 ? 4.74870 23.78265 4.10310 1.000 15.96327 113 GLN A N 1
ATOM 900 C CA . GLN A 1 116 ? 6.19714 23.58078 4.13619 1.000 21.89149 113 GLN A CA 1
ATOM 901 C C . GLN A 1 116 ? 6.63319 22.51266 3.13599 1.000 17.18708 113 GLN A C 1
ATOM 902 O O . GLN A 1 116 ? 7.67125 22.65873 2.46802 1.000 18.13325 113 GLN A O 1
ATOM 908 N N . LEU A 1 117 ? 5.84003 21.44888 2.99851 1.000 17.28086 114 LEU A N 1
ATOM 909 C CA . LEU A 1 117 ? 6.11086 20.43577 1.97900 1.000 15.59864 114 LEU A CA 1
ATOM 910 C C . LEU A 1 117 ? 6.09157 21.05164 0.58312 1.000 18.06541 114 LEU A C 1
ATOM 911 O O . LEU A 1 117 ? 6.97045 20.77943 -0.24016 1.000 17.25284 114 LEU A O 1
ATOM 916 N N . MET A 1 118 ? 5.07829 21.87340 0.28892 1.000 13.92026 115 MET A N 1
ATOM 917 C CA . MET A 1 118 ? 5.00537 22.52124 -1.02082 1.000 18.26352 115 MET A CA 1
ATOM 918 C C . MET A 1 118 ? 6.19930 23.43493 -1.25463 1.000 16.56385 115 MET A C 1
ATOM 919 O O . MET A 1 118 ? 6.72747 23.49627 -2.37182 1.000 21.22292 115 MET A O 1
ATOM 924 N N . ALA A 1 119 ? 6.62538 24.16812 -0.22349 1.000 18.38555 116 ALA A N 1
ATOM 925 C CA . ALA A 1 119 ? 7.79652 25.02754 -0.37663 1.000 22.24376 116 ALA A CA 1
ATOM 926 C C . ALA A 1 119 ? 9.02423 24.20191 -0.73892 1.000 16.53707 116 ALA A C 1
ATOM 927 O O . ALA A 1 119 ? 9.74698 24.52318 -1.69115 1.000 20.01576 116 ALA A O 1
ATOM 929 N N . GLY A 1 120 ? 9.23183 23.08506 -0.03978 1.000 18.98267 117 GLY A N 1
ATOM 930 C CA . GLY A 1 120 ? 10.38108 22.24635 -0.35269 1.000 16.87278 117 GLY A CA 1
ATOM 931 C C . GLY A 1 120 ? 10.30020 21.60294 -1.72666 1.000 17.90299 117 GLY A C 1
ATOM 932 O O . GLY A 1 120 ? 11.28105 21.58963 -2.48096 1.000 19.77691 117 GLY A O 1
ATOM 933 N N . VAL A 1 121 ? 9.13695 21.05738 -2.07683 1.000 16.82793 118 VAL A N 1
ATOM 934 C CA . VAL A 1 121 ? 9.01935 20.37651 -3.36210 1.000 16.79514 118 VAL A CA 1
ATOM 935 C C . VAL A 1 121 ? 9.14589 21.36634 -4.51390 1.000 17.86113 118 VAL A C 1
ATOM 936 O O . VAL A 1 121 ? 9.80226 21.07920 -5.52506 1.000 19.47528 118 VAL A O 1
ATOM 940 N N . VAL A 1 122 ? 8.50235 22.53253 -4.40746 1.000 17.87461 119 VAL A N 1
ATOM 941 C CA . VAL A 1 122 ? 8.60390 23.47808 -5.50762 1.000 18.32624 119 VAL A CA 1
ATOM 942 C C . VAL A 1 122 ? 10.02268 24.01924 -5.59661 1.000 18.57050 119 VAL A C 1
ATOM 943 O O . VAL A 1 122 ? 10.51746 24.27610 -6.70312 1.000 19.61466 119 VAL A O 1
ATOM 947 N N . TYR A 1 123 ? 10.73889 24.11918 -4.46578 1.000 20.50166 120 TYR A N 1
ATOM 948 C CA . TYR A 1 123 ? 12.16074 24.45240 -4.54587 1.000 21.62889 120 TYR A CA 1
ATOM 949 C C . TYR A 1 123 ? 12.92990 23.39809 -5.34036 1.000 20.90554 120 TYR A C 1
ATOM 950 O O . TYR A 1 123 ? 13.70139 23.73715 -6.24855 1.000 19.86269 120 TYR A O 1
ATOM 959 N N . LEU A 1 124 ? 12.72771 22.11120 -5.01006 1.000 18.06215 121 LEU A N 1
ATOM 960 C CA . LEU A 1 124 ? 13.41796 21.02640 -5.71636 1.000 14.99698 121 LEU A CA 1
ATOM 961 C C . LEU A 1 124 ? 13.09862 21.04616 -7.20613 1.000 15.50384 121 LEU A C 1
ATOM 962 O O . LEU A 1 124 ? 13.99171 20.91346 -8.04968 1.000 15.41722 121 LEU A O 1
ATOM 967 N N . HIS A 1 125 ? 11.82185 21.21462 -7.55239 1.000 17.48005 122 HIS A N 1
ATOM 968 C CA . HIS A 1 125 ? 11.44740 21.23783 -8.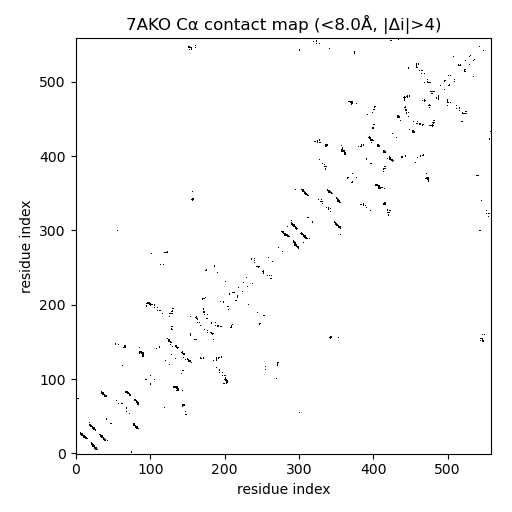96267 1.000 18.68369 122 HIS A CA 1
ATOM 969 C C . HIS A 1 125 ? 12.04451 22.44676 -9.67190 1.000 20.32780 122 HIS A C 1
ATOM 970 O O . HIS A 1 125 ? 12.43630 22.35158 -10.84395 1.000 21.58107 122 HIS A O 1
ATOM 977 N N . GLY A 1 126 ? 12.16388 23.56986 -8.96294 1.000 17.45786 123 GLY A N 1
ATOM 978 C CA . GLY A 1 126 ? 12.76957 24.75356 -9.54126 1.000 20.66248 123 GLY A CA 1
ATOM 979 C C . GLY A 1 126 ? 14.21950 24.55243 -9.92770 1.000 26.69980 123 GLY A C 1
ATOM 980 O O . GLY A 1 126 ? 14.69220 25.15101 -10.89506 1.000 25.80424 123 GLY A O 1
ATOM 981 N N . ILE A 1 127 ? 14.94872 23.71626 -9.18768 1.000 20.35605 124 ILE A N 1
ATOM 982 C CA . ILE A 1 127 ? 16.33081 23.41379 -9.54356 1.000 23.58136 124 ILE A CA 1
ATOM 983 C C . ILE A 1 127 ? 16.45014 22.10285 -10.31362 1.000 21.76487 124 ILE A C 1
ATOM 984 O O . ILE A 1 127 ? 17.56313 21.63429 -10.55722 1.000 23.64789 124 ILE A O 1
ATOM 989 N N . GLY A 1 128 ? 15.33339 21.50382 -10.71383 1.000 20.01509 125 GLY A N 1
ATOM 990 C CA . GLY A 1 128 ? 15.38301 20.34859 -11.59470 1.000 17.40928 125 GLY A CA 1
ATOM 991 C C . GLY A 1 128 ? 15.49636 19.00045 -10.91548 1.000 18.42805 125 GLY A C 1
ATOM 992 O O . GLY A 1 128 ? 15.76389 18.00563 -11.59518 1.000 23.32585 125 GLY A O 1
ATOM 993 N N . ILE A 1 129 ? 15.29558 18.93040 -9.60642 1.000 21.74371 126 ILE A N 1
ATOM 994 C CA . ILE A 1 129 ? 15.42809 17.68959 -8.85365 1.000 15.07839 126 ILE A CA 1
ATOM 995 C C . ILE A 1 129 ? 14.03906 17.15430 -8.51597 1.000 17.21370 126 ILE A C 1
ATOM 996 O O . ILE A 1 129 ? 13.15344 17.91241 -8.08958 1.000 19.07030 126 ILE A O 1
ATOM 1001 N N . THR A 1 130 ? 13.85139 15.84636 -8.68671 1.000 15.06986 127 THR A N 1
ATOM 1002 C CA . THR A 1 130 ? 12.66810 15.14936 -8.19942 1.000 17.75807 127 THR A CA 1
ATOM 1003 C C . THR A 1 130 ? 13.08657 14.15070 -7.12426 1.000 20.20865 127 THR A C 1
ATOM 1004 O O . THR A 1 130 ? 14.08040 13.44061 -7.27916 1.000 21.90228 127 THR A O 1
ATOM 1008 N N . HIS A 1 131 ? 12.33515 14.11628 -6.02138 1.000 19.73996 128 HIS A N 1
ATOM 1009 C CA . HIS A 1 131 ? 12.68922 13.27022 -4.88174 1.000 20.62540 128 HIS A CA 1
ATOM 1010 C C . HIS A 1 131 ? 12.29285 11.81191 -5.10731 1.000 19.34719 128 HIS A C 1
ATOM 1011 O O . HIS A 1 131 ? 13.07328 10.89191 -4.81295 1.000 17.63662 128 HIS A O 1
ATOM 1018 N N . ARG A 1 132 ? 11.06888 11.58302 -5.59078 1.000 13.82361 129 ARG A N 1
ATOM 1019 C CA . ARG A 1 132 ? 10.51012 10.29932 -6.05173 1.000 14.62289 129 ARG A CA 1
ATOM 1020 C C . ARG A 1 132 ? 10.10206 9.34292 -4.93402 1.000 16.67468 129 ARG A C 1
ATOM 1021 O O . ARG A 1 132 ? 9.66344 8.22198 -5.24750 1.000 19.72198 129 ARG A O 1
ATOM 1029 N N . ASP A 1 133 ? 10.21040 9.71011 -3.66245 1.000 18.65148 130 ASP A N 1
ATOM 1030 C CA . ASP A 1 133 ? 9.65414 8.84838 -2.61433 1.000 18.95550 130 ASP A CA 1
ATOM 1031 C C . ASP A 1 133 ? 9.13097 9.71543 -1.47751 1.000 19.69182 130 ASP A C 1
ATOM 1032 O O . ASP A 1 133 ? 9.46744 9.52379 -0.30923 1.000 20.85774 130 ASP A O 1
ATOM 1037 N N . ILE A 1 134 ? 8.28831 10.68572 -1.82178 1.000 20.45685 131 ILE A N 1
ATOM 1038 C CA . ILE A 1 134 ? 7.68911 11.55955 -0.82519 1.000 14.80050 131 ILE A CA 1
ATOM 1039 C C . ILE A 1 134 ? 6.61776 10.78806 -0.06768 1.000 15.86691 131 ILE A C 1
ATOM 1040 O O . ILE A 1 134 ? 5.65322 10.28865 -0.65959 1.000 21.38164 131 ILE A O 1
ATOM 1045 N N . LYS A 1 135 ? 6.79270 10.68141 1.24542 1.000 17.67397 132 LYS A N 1
ATOM 1046 C CA . LYS A 1 135 ? 5.83380 10.04203 2.13810 1.000 17.33386 132 LYS A CA 1
ATOM 1047 C C . LYS A 1 135 ? 6.15946 10.49439 3.55618 1.000 20.63133 132 LYS A C 1
ATOM 1048 O O . LYS A 1 135 ? 7.25230 11.01997 3.79684 1.000 16.84236 132 LYS A O 1
ATOM 1054 N N . PRO A 1 136 ? 5.22502 10.35203 4.50546 1.000 20.39439 133 PRO A N 1
ATOM 1055 C CA . PRO A 1 136 ? 5.46675 10.91222 5.84755 1.000 25.34642 133 PRO A CA 1
ATOM 1056 C C . PRO A 1 136 ? 6.67007 10.32163 6.55174 1.000 22.40033 133 PRO A C 1
ATOM 1057 O O . PRO A 1 136 ? 7.21718 10.97611 7.44510 1.000 19.66950 133 PRO A O 1
ATOM 1061 N N . GLU A 1 137 ? 7.09793 9.11016 6.18369 1.000 19.30698 134 GLU A N 1
ATOM 1062 C CA . GLU A 1 137 ? 8.27443 8.50782 6.79625 1.000 26.46847 134 GLU A CA 1
ATOM 1063 C C . GLU A 1 137 ? 9.57027 9.17659 6.34854 1.000 22.62359 134 GLU A C 1
ATOM 1064 O O . GLU A 1 137 ? 10.58044 9.05750 7.04906 1.000 21.63873 134 GLU A O 1
ATOM 1070 N N . ASN A 1 138 ? 9.56763 9.86507 5.20162 1.000 22.94901 135 ASN A N 1
ATOM 1071 C CA . ASN A 1 138 ? 10.73443 10.58421 4.69813 1.000 18.58533 135 ASN A CA 1
ATOM 1072 C C . ASN A 1 138 ? 10.64352 12.08803 4.91940 1.000 20.55471 135 ASN A C 1
ATOM 1073 O O . ASN A 1 138 ? 11.49082 12.83834 4.41913 1.000 19.64178 135 ASN A O 1
ATOM 1078 N N . LEU A 1 139 ? 9.64598 12.54846 5.64952 1.000 16.52617 136 LEU A N 1
ATOM 1079 C CA . LEU A 1 139 ? 9.49438 13.96319 5.96871 1.000 20.01633 136 LEU A CA 1
ATOM 1080 C C . LEU A 1 139 ? 9.76971 14.13326 7.45766 1.000 19.46494 136 LEU A C 1
ATOM 1081 O O . LEU A 1 139 ? 9.01751 13.62375 8.29317 1.000 21.34920 136 LEU A O 1
ATOM 1086 N N . LEU A 1 140 ? 10.84202 14.84068 7.78957 1.000 21.09805 137 LEU A N 1
ATOM 1087 C CA . LEU A 1 140 ? 11.30244 14.95114 9.16375 1.000 20.52365 137 LEU A CA 1
ATOM 1088 C C . LEU A 1 140 ? 10.96285 16.31773 9.74651 1.000 24.08391 137 LEU A C 1
ATOM 1089 O O . LEU A 1 140 ? 10.68230 17.27258 9.03056 1.000 26.32067 137 LEU A O 1
ATOM 1094 N N . LEU A 1 141 ? 10.99060 16.40105 11.06816 1.000 20.44520 138 LEU A N 1
ATOM 1095 C CA . LEU A 1 141 ? 10.64910 17.61960 11.78743 1.000 21.31591 138 LEU A CA 1
ATOM 1096 C C . LEU A 1 141 ? 11.84551 18.06631 12.61369 1.000 23.33629 138 LEU A C 1
ATOM 1097 O O . LEU A 1 141 ? 12.46468 17.24369 13.29476 1.000 23.80558 138 LEU A O 1
ATOM 1102 N N . ASP A 1 142 ? 12.17236 19.35778 12.55630 1.000 23.82236 139 ASP A N 1
ATOM 1103 C CA . ASP A 1 142 ? 13.26417 19.88190 13.36860 1.000 27.42699 139 ASP A CA 1
ATOM 1104 C C . ASP A 1 142 ? 12.72636 20.19002 14.76517 1.000 32.94833 139 ASP A C 1
ATOM 1105 O O . ASP A 1 142 ? 11.58587 19.86165 15.09815 1.000 23.42298 139 ASP A O 1
ATOM 1110 N N . GLU A 1 143 ? 13.53878 20.83164 15.60509 1.000 33.23449 140 GLU A N 1
ATOM 1111 C CA . GLU A 1 143 ? 13.12645 21.03477 16.98893 1.000 38.78479 140 GLU A CA 1
ATOM 1112 C C . GLU A 1 143 ? 11.98564 22.03631 17.11342 1.000 41.09838 140 GLU A C 1
ATOM 1113 O O . GLU A 1 143 ? 11.30628 22.05475 18.14253 1.000 38.34477 140 GLU A O 1
ATOM 1119 N N . ARG A 1 144 ? 11.74879 22.86000 16.09463 1.000 36.66996 141 ARG A N 1
ATOM 1120 C CA . ARG A 1 144 ? 10.62507 23.78377 16.09923 1.000 37.30986 141 ARG A CA 1
ATOM 1121 C C . ARG A 1 144 ? 9.45827 23.27279 15.26148 1.000 34.77936 141 ARG A C 1
ATOM 1122 O O . ARG A 1 144 ? 8.58477 24.05876 14.88282 1.000 35.07448 141 ARG A O 1
ATOM 1130 N N . ASP A 1 145 ? 9.43735 21.96882 14.96665 1.000 28.29366 142 ASP A N 1
ATOM 1131 C CA . ASP A 1 145 ? 8.40549 21.32413 14.14219 1.000 29.05621 142 ASP A CA 1
ATOM 1132 C C . ASP A 1 145 ? 8.34017 21.88735 12.71971 1.000 25.70809 142 ASP A C 1
ATOM 1133 O O . ASP A 1 145 ? 7.28541 21.84474 12.08079 1.000 27.38838 142 ASP A O 1
ATOM 1138 N N . ASN A 1 146 ? 9.45742 22.39841 12.19958 1.000 22.55536 143 ASN A N 1
ATOM 1139 C CA . ASN A 1 146 ? 9.54566 22.74877 10.78511 1.000 27.75620 143 ASN A CA 1
ATOM 1140 C C . ASN A 1 146 ? 9.84536 21.49620 9.95885 1.000 29.99966 143 ASN A C 1
ATOM 1141 O O . ASN A 1 146 ? 10.72894 20.70652 10.31027 1.000 24.86850 143 ASN A O 1
ATOM 1146 N N . LEU A 1 147 ? 9.11221 21.31426 8.85941 1.000 24.72893 144 LEU A N 1
ATOM 1147 C CA . LEU A 1 147 ? 9.24667 20.10762 8.04655 1.000 23.74874 144 LEU A CA 1
ATOM 1148 C C . LEU A 1 147 ? 10.46101 20.19321 7.12673 1.000 21.69613 144 LEU A C 1
ATOM 1149 O O . LEU A 1 147 ? 10.75571 21.24904 6.55420 1.000 22.09204 144 LEU A O 1
ATOM 1154 N N . LYS A 1 148 ? 11.14167 19.05652 6.95825 1.000 23.39600 145 LYS A N 1
ATOM 1155 C CA . LYS A 1 148 ? 12.29326 18.93585 6.07347 1.000 22.93271 145 LYS A CA 1
ATOM 1156 C C . LYS A 1 148 ? 12.19473 17.65252 5.25704 1.000 18.49613 145 LYS A C 1
ATOM 1157 O O . LYS A 1 148 ? 12.02006 16.55717 5.80383 1.000 20.11520 145 LYS A O 1
ATOM 1163 N N . ILE A 1 149 ? 12.29163 17.80323 3.93965 1.000 15.10334 146 ILE A N 1
ATOM 1164 C CA . ILE A 1 149 ? 12.34652 16.66114 3.04395 1.000 16.92425 146 ILE A CA 1
ATOM 1165 C C . ILE A 1 149 ? 13.70463 16.00004 3.19899 1.000 21.31258 146 ILE A C 1
ATOM 1166 O O . ILE A 1 149 ? 14.74100 16.67308 3.16133 1.000 18.74172 146 ILE A O 1
ATOM 1171 N N . SER A 1 150 ? 13.71370 14.68530 3.38384 1.000 15.46865 147 SER A N 1
ATOM 1172 C CA A SER A 1 150 ? 14.93562 13.95500 3.68806 0.532 18.41438 147 SER A CA 1
ATOM 1173 C CA B SER A 1 150 ? 14.95388 13.97818 3.66396 0.468 18.04603 147 SER A CA 1
ATOM 1174 C C . SER A 1 150 ? 15.08803 12.75508 2.76406 1.000 23.37934 147 SER A C 1
ATOM 1175 O O . SER A 1 150 ? 14.13098 12.31041 2.11991 1.000 22.24281 147 SER A O 1
ATOM 1180 N N . ASP A 1 151 ? 16.31441 12.21751 2.73808 1.000 18.84633 148 ASP A N 1
ATOM 1181 C CA . ASP A 1 151 ? 16.71380 11.01767 2.00791 1.000 18.25023 148 ASP A CA 1
ATOM 1182 C C . ASP A 1 151 ? 16.56160 11.18920 0.50512 1.000 19.94603 148 ASP A C 1
ATOM 1183 O O . ASP A 1 151 ? 15.52441 10.85767 -0.07555 1.000 16.69949 148 ASP A O 1
ATOM 1188 N N . PHE A 1 152 ? 17.62323 11.65587 -0.14034 1.000 18.25574 149 PHE A N 1
ATOM 1189 C CA . PHE A 1 152 ? 17.63966 11.81108 -1.58429 1.000 20.46399 149 PHE A CA 1
ATOM 1190 C C . PHE A 1 152 ? 18.27653 10.61441 -2.26652 1.000 18.41751 149 PHE A C 1
ATOM 1191 O O . PHE A 1 152 ? 18.84634 10.73782 -3.35652 1.000 24.06696 149 PHE A O 1
ATOM 1199 N N . GLY A 1 153 ? 18.15070 9.43663 -1.64956 1.000 20.20153 150 GLY A N 1
ATOM 1200 C CA . GLY A 1 153 ? 18.75718 8.24292 -2.21146 1.000 25.37541 150 GLY A CA 1
ATOM 1201 C C . GLY A 1 153 ? 18.14454 7.81686 -3.52732 1.000 28.61504 150 GLY A C 1
ATOM 1202 O O . GLY A 1 153 ? 18.81158 7.17911 -4.34391 1.000 30.92451 150 GLY A O 1
ATOM 1203 N N . LEU A 1 154 ? 16.87689 8.15295 -3.75687 1.000 22.33239 151 LEU A N 1
ATOM 1204 C CA . LEU A 1 154 ? 16.23320 7.85992 -5.03030 1.000 20.20952 151 LEU A CA 1
ATOM 1205 C C . LEU A 1 154 ? 16.15498 9.06709 -5.95545 1.000 24.84818 151 LEU A C 1
ATOM 1206 O O . LEU A 1 154 ? 15.70632 8.91903 -7.09428 1.000 22.86986 151 LEU A O 1
ATOM 1211 N N . ALA A 1 155 ? 16.58078 10.24693 -5.50518 1.000 22.82391 152 ALA A N 1
ATOM 1212 C CA . ALA A 1 155 ? 16.38495 11.46538 -6.27566 1.000 23.59893 152 ALA A CA 1
ATOM 1213 C C . ALA A 1 155 ? 17.21515 11.45707 -7.55531 1.000 18.76800 152 ALA A C 1
ATOM 1214 O O . ALA A 1 155 ? 18.21746 10.74836 -7.68093 1.000 24.40133 152 ALA A O 1
ATOM 1216 N N . THR A 1 156 ? 16.78437 12.27265 -8.51225 1.000 22.25262 153 THR A N 1
ATOM 1217 C CA . THR A 1 156 ? 17.55723 12.47671 -9.73024 1.000 19.20240 153 THR A CA 1
ATOM 1218 C C . THR A 1 156 ? 17.19655 13.83453 -10.31350 1.000 24.67255 153 THR A C 1
ATOM 1219 O O . THR A 1 156 ? 16.25728 14.49925 -9.86632 1.000 20.25529 153 THR A O 1
ATOM 1223 N N . VAL A 1 157 ? 17.97508 14.24805 -11.31017 1.000 26.16880 154 VAL A N 1
ATOM 1224 C CA . VAL A 1 157 ? 17.76272 15.50515 -12.02062 1.000 24.31124 154 VAL A CA 1
ATOM 1225 C C . VAL A 1 157 ? 16.94618 15.19971 -13.26704 1.000 23.23820 154 VAL A C 1
ATOM 1226 O O . VAL A 1 157 ? 17.39600 14.45179 -14.14262 1.000 25.55822 154 VAL A O 1
ATOM 1230 N N . PHE A 1 158 ? 15.73798 15.75615 -13.34865 1.000 20.66346 155 PHE A N 1
ATOM 1231 C CA . PHE A 1 158 ? 14.90107 15.53976 -14.52111 1.000 18.78274 155 PHE A CA 1
ATOM 1232 C C . PHE A 1 158 ? 14.92731 16.71437 -15.49175 1.000 24.28582 155 PHE A C 1
ATOM 1233 O O . PHE A 1 158 ? 14.47054 16.56193 -16.63088 1.000 26.26982 155 PHE A O 1
ATOM 1241 N N . ARG A 1 159 ? 15.43897 17.87186 -15.07102 1.000 22.84719 156 ARG A N 1
ATOM 1242 C CA . ARG A 1 159 ? 15.46975 19.05892 -15.91631 1.000 24.22869 156 ARG A CA 1
ATOM 1243 C C . ARG A 1 159 ? 16.66812 19.92950 -15.57362 1.000 28.44087 156 ARG A C 1
ATOM 1244 O O . ARG A 1 159 ? 16.93241 20.20745 -14.40069 1.000 23.91284 156 ARG A O 1
ATOM 1252 N N . TYR A 1 160 ? 17.36191 20.39971 -16.60701 1.000 26.73459 157 TYR A N 1
ATOM 1253 C CA . TYR A 1 160 ? 18.45417 21.33912 -16.40887 1.000 24.66589 157 TYR A CA 1
ATOM 1254 C C . TYR A 1 160 ? 18.55628 22.22629 -17.63779 1.000 29.22970 157 TYR A C 1
ATOM 1255 O O . TYR A 1 160 ? 18.49945 21.72380 -18.76539 1.000 24.26951 157 TYR A O 1
ATOM 1264 N N . ASN A 1 161 ? 18.69243 23.53519 -17.41265 1.000 27.11228 158 ASN A N 1
ATOM 1265 C CA . ASN A 1 161 ? 18.75736 24.51181 -18.50063 1.000 29.81119 158 ASN A CA 1
ATOM 1266 C C . ASN A 1 161 ? 17.56566 24.36872 -19.44220 1.000 29.23944 158 ASN A C 1
ATOM 1267 O O . ASN A 1 161 ? 17.70341 24.42486 -20.66621 1.000 27.20300 158 ASN A O 1
ATOM 1272 N N . ASN A 1 162 ? 16.38672 24.14470 -18.86320 1.000 29.44785 159 ASN A N 1
ATOM 1273 C CA . ASN A 1 162 ? 15.13436 23.99276 -19.60550 1.000 29.69791 159 ASN A CA 1
ATOM 1274 C C . ASN A 1 162 ? 15.14847 22.82333 -20.59228 1.000 32.68288 159 ASN A C 1
ATOM 1275 O O . ASN A 1 162 ? 14.38453 22.82008 -21.56390 1.000 37.69381 159 ASN A O 1
ATOM 1280 N N . ARG A 1 163 ? 15.99158 21.81868 -20.36854 1.000 25.14969 160 ARG A N 1
ATOM 1281 C CA . ARG A 1 163 ? 15.90187 20.54552 -21.07460 1.000 28.91072 160 ARG A CA 1
ATOM 1282 C C . ARG A 1 163 ? 15.41002 19.50329 -20.08459 1.000 31.01173 160 ARG A C 1
ATOM 1283 O O . ARG A 1 163 ? 16.10618 19.20774 -19.10846 1.000 28.19676 160 ARG A O 1
ATOM 1291 N N . GLU A 1 164 ? 14.22427 18.94882 -20.33815 1.000 31.30267 161 GLU A N 1
ATOM 1292 C CA . GLU A 1 164 ? 13.59240 17.98342 -19.44820 1.000 28.93745 161 GLU A CA 1
ATOM 1293 C C . GLU A 1 164 ? 13.54430 16.60392 -20.09519 1.000 31.73604 161 GLU A C 1
ATOM 1294 O O . GLU A 1 164 ? 13.23610 16.47052 -21.28302 1.000 32.13612 161 GLU A O 1
ATOM 1300 N N . ARG A 1 165 ? 13.85215 15.57714 -19.31071 1.000 24.79483 162 ARG A N 1
ATOM 1301 C CA . ARG A 1 165 ? 13.70557 14.19833 -19.74613 1.000 28.61211 162 ARG A CA 1
ATOM 1302 C C . ARG A 1 165 ? 12.54055 13.54494 -19.01764 1.000 30.55113 162 ARG A C 1
ATOM 1303 O O . ARG A 1 165 ? 12.26037 13.85300 -17.85613 1.000 29.35324 162 ARG A O 1
ATOM 1311 N N . LEU A 1 166 ? 11.85368 12.64861 -19.71684 1.000 25.80929 163 LEU A N 1
ATOM 1312 C CA . LEU A 1 166 ? 10.84982 11.82014 -19.07561 1.000 29.03023 163 LEU A CA 1
ATOM 1313 C C . LEU A 1 166 ? 11.52929 10.71205 -18.28675 1.000 31.79576 163 LEU A C 1
ATOM 1314 O O . LEU A 1 166 ? 12.57910 10.19766 -18.67736 1.000 27.85103 163 LEU A O 1
ATOM 1319 N N . LEU A 1 167 ? 10.92546 10.35158 -17.16465 1.000 28.58728 164 LEU A N 1
ATOM 1320 C CA . LEU A 1 167 ? 11.40700 9.23156 -16.37602 1.000 29.56722 164 LEU A CA 1
ATOM 1321 C C . LEU A 1 167 ? 10.68820 7.95125 -16.78849 1.000 29.47154 164 LEU A C 1
ATOM 1322 O O . LEU A 1 167 ? 9.58167 7.97712 -17.32826 1.000 24.24473 164 LEU A O 1
ATOM 1327 N N . ASN A 1 168 ? 11.33439 6.82040 -16.51891 1.000 27.50086 165 ASN A N 1
ATOM 1328 C CA . ASN A 1 168 ? 10.68970 5.52955 -16.71089 1.000 33.48501 165 ASN A CA 1
ATOM 1329 C C . ASN A 1 168 ? 10.93416 4.55542 -15.56957 1.000 33.79798 165 ASN A C 1
ATOM 1330 O O . ASN A 1 168 ? 10.29552 3.49991 -15.54719 1.000 40.72507 165 ASN A O 1
ATOM 1335 N N . LYS A 1 169 ? 11.80909 4.87380 -14.61858 1.000 31.89088 166 LYS A N 1
ATOM 1336 C CA . LYS A 1 169 ? 12.14176 3.94905 -13.54492 1.000 37.12927 166 LYS A CA 1
ATOM 1337 C C . LYS A 1 169 ? 10.97628 3.78641 -12.57599 1.000 34.83824 166 LYS A C 1
ATOM 1338 O O . LYS A 1 169 ? 10.33832 4.76108 -12.16462 1.000 27.27091 166 LYS A O 1
ATOM 1344 N N . MET A 1 170 ? 10.70867 2.53992 -12.20613 1.000 31.91965 167 MET A N 1
ATOM 1345 C CA . MET A 1 170 ? 9.67330 2.20703 -11.23528 1.000 35.92237 167 MET A CA 1
ATOM 1346 C C . MET A 1 170 ? 10.27782 2.28864 -9.84319 1.000 37.40000 167 MET A C 1
ATOM 1347 O O . MET A 1 170 ? 11.06356 1.42097 -9.44840 1.000 41.24273 167 MET A O 1
ATOM 1352 N N . CYS A 1 171 ? 9.91930 3.32753 -9.09952 1.000 31.10483 168 CYS A N 1
ATOM 1353 C CA . CYS A 1 171 ? 10.40389 3.46227 -7.73770 1.000 28.81888 168 CYS A CA 1
ATOM 1354 C C . CYS A 1 171 ? 9.37165 4.22938 -6.92831 1.000 25.43634 168 CYS A C 1
ATOM 1355 O O . CYS A 1 171 ? 8.38713 4.74516 -7.46046 1.000 26.94277 168 CYS A O 1
ATOM 1358 N N . GLY A 1 172 ? 9.60430 4.28481 -5.62959 1.000 22.09708 169 GLY A N 1
ATOM 1359 C CA . GLY A 1 172 ? 8.66048 4.83841 -4.69268 1.000 23.87035 169 GLY A CA 1
ATOM 1360 C C . GLY A 1 172 ? 7.99950 3.75824 -3.86285 1.000 21.79020 169 GLY A C 1
ATOM 1361 O O . GLY A 1 172 ? 8.51399 2.65221 -3.69348 1.000 24.78677 169 GLY A O 1
ATOM 1362 N N . THR A 1 173 ? 6.81708 4.08990 -3.35789 1.000 15.48729 170 THR A N 1
ATOM 1363 C CA . THR A 1 173 ? 6.08916 3.25269 -2.41235 1.000 20.77763 170 THR A CA 1
ATOM 1364 C C . THR A 1 173 ? 4.63960 3.26463 -2.87600 1.000 26.67301 170 THR A C 1
ATOM 1365 O O . THR A 1 173 ? 4.06255 4.34424 -3.04098 1.000 20.10825 170 THR A O 1
ATOM 1369 N N . LEU A 1 174 ? 4.07323 2.07890 -3.12434 1.000 22.76494 171 LEU A N 1
ATOM 1370 C CA . LEU A 1 174 ? 2.83404 1.96416 -3.89892 1.000 26.07068 171 LEU A CA 1
ATOM 1371 C C . LEU A 1 174 ? 1.70928 2.89038 -3.44406 1.000 15.89058 171 LEU A C 1
ATOM 1372 O O . LEU A 1 174 ? 1.13554 3.57800 -4.30555 1.000 22.01857 171 LEU A O 1
ATOM 1377 N N . PRO A 1 175 ? 1.33514 2.96547 -2.15867 1.000 17.87954 172 PRO A N 1
ATOM 1378 C CA . PRO A 1 175 ? 0.23214 3.86650 -1.78398 1.000 19.93125 172 PRO A CA 1
ATOM 1379 C C . PRO A 1 175 ? 0.48717 5.32635 -2.13774 1.000 20.27099 172 PRO A C 1
ATOM 1380 O O . PRO A 1 175 ? -0.47795 6.09471 -2.24913 1.000 21.50357 172 PRO A O 1
ATOM 1384 N N . TYR A 1 176 ? 1.74755 5.72987 -2.32957 1.000 20.72275 173 TYR A N 1
ATOM 1385 C CA . TYR A 1 176 ? 2.08554 7.10966 -2.65607 1.000 20.39237 173 TYR A CA 1
ATOM 1386 C C . TYR A 1 176 ? 2.35163 7.34655 -4.13347 1.000 22.46711 173 TYR A C 1
ATOM 1387 O O . TYR A 1 176 ? 2.43551 8.51072 -4.54385 1.000 23.33614 173 TYR A O 1
ATOM 1396 N N . VAL A 1 177 ? 2.48313 6.28970 -4.94960 1.000 22.00943 174 VAL A N 1
ATOM 1397 C CA . VAL A 1 177 ? 2.88213 6.49631 -6.33876 1.000 20.07686 174 VAL A CA 1
ATOM 1398 C C . VAL A 1 177 ? 1.68671 6.94590 -7.16626 1.000 23.00705 174 VAL A C 1
ATOM 1399 O O . VAL A 1 177 ? 0.54245 6.54655 -6.93280 1.000 21.43017 174 VAL A O 1
ATOM 1403 N N . ALA A 1 178 ? 1.97170 7.79359 -8.14690 1.000 20.71674 175 ALA A N 1
ATOM 1404 C CA . ALA A 1 178 ? 0.97319 8.24511 -9.09317 1.000 24.32538 175 ALA A CA 1
ATOM 1405 C C . ALA A 1 178 ? 0.60341 7.11059 -10.04992 1.000 27.07171 175 ALA A C 1
ATOM 1406 O O . ALA A 1 178 ? 1.44540 6.27509 -10.38286 1.000 27.14046 175 ALA A O 1
ATOM 1408 N N . PRO A 1 179 ? -0.64283 7.08097 -10.53548 1.000 25.71560 176 PRO A N 1
ATOM 1409 C CA . PRO A 1 179 ? -1.05723 5.97095 -11.41017 1.000 27.89557 176 PRO A CA 1
ATOM 1410 C C . PRO A 1 179 ? -0.29829 5.89614 -12.72562 1.000 33.15316 176 PRO A C 1
ATOM 1411 O O . PRO A 1 179 ? -0.08082 4.78532 -13.22691 1.000 29.84773 176 PRO A O 1
ATOM 1415 N N . GLU A 1 180 ? 0.12340 7.02785 -13.30379 1.000 30.21815 177 GLU A N 1
ATOM 1416 C CA . GLU A 1 180 ? 0.81484 6.95488 -14.58888 1.000 28.87321 177 GLU A CA 1
ATOM 1417 C C . GLU A 1 180 ? 2.11347 6.17531 -14.47700 1.000 41.26074 177 GLU A C 1
ATOM 1418 O O . GLU A 1 180 ? 2.58219 5.60961 -15.47035 1.000 29.26350 177 GLU A O 1
ATOM 1424 N N . LEU A 1 181 ? 2.70393 6.13145 -13.27965 1.000 32.21934 178 LEU A N 1
ATOM 1425 C CA . LEU A 1 181 ? 3.90987 5.34235 -13.07737 1.000 32.47297 178 LEU A CA 1
ATOM 1426 C C . LEU A 1 181 ? 3.62918 3.85926 -13.26428 1.000 34.71771 178 LEU A C 1
ATOM 1427 O O . LEU A 1 181 ? 4.49353 3.11922 -13.74550 1.000 32.29825 178 LEU A O 1
ATOM 1432 N N . LEU A 1 182 ? 2.42573 3.41195 -12.89938 1.000 32.48737 179 LEU A N 1
ATOM 1433 C CA . LEU A 1 182 ? 2.02257 2.03462 -13.14670 1.000 34.76538 179 LEU A CA 1
ATOM 1434 C C . LEU A 1 182 ? 1.54937 1.82670 -14.57522 1.000 38.12389 179 LEU A C 1
ATOM 1435 O O . LEU A 1 182 ? 1.72915 0.73858 -15.13116 1.000 40.12136 179 LEU A O 1
ATOM 1440 N N . LYS A 1 183 ? 0.94153 2.84520 -15.17685 1.000 36.08161 180 LYS A N 1
ATOM 1441 C CA . LYS A 1 183 ? 0.24583 2.67296 -16.44385 1.000 36.59605 180 LYS A CA 1
ATOM 1442 C C . LYS A 1 183 ? 1.09125 3.01224 -17.65999 1.000 42.06566 180 LYS A C 1
ATOM 1443 O O . LYS A 1 183 ? 0.89443 2.40999 -18.71864 1.000 46.72029 180 LYS A O 1
ATOM 1449 N N . ARG A 1 184 ? 2.02635 3.94743 -17.54503 1.000 42.18453 181 ARG A N 1
ATOM 1450 C CA . ARG A 1 184 ? 2.74422 4.47113 -18.69626 1.000 39.11481 181 ARG A CA 1
ATOM 1451 C C . ARG A 1 184 ? 4.19504 4.00650 -18.68883 1.000 43.25134 181 ARG A C 1
ATOM 1452 O O . ARG A 1 184 ? 4.78282 3.75152 -17.63447 1.000 34.42032 181 ARG A O 1
ATOM 1460 N N . ARG A 1 185 ? 4.77329 3.88912 -19.88245 1.000 37.65561 182 ARG A N 1
ATOM 1461 C CA . ARG A 1 185 ? 6.17890 3.51221 -19.95344 1.000 41.05462 182 ARG A CA 1
ATOM 1462 C C . ARG A 1 185 ? 7.09359 4.68505 -19.61949 1.000 34.49294 182 ARG A C 1
ATOM 1463 O O . ARG A 1 185 ? 8.21735 4.46866 -19.15057 1.000 39.65383 182 ARG A O 1
ATOM 1471 N N . GLU A 1 186 ? 6.62931 5.91974 -19.83552 1.000 35.98045 183 GLU A N 1
ATOM 1472 C CA . GLU A 1 186 ? 7.38552 7.12947 -19.52829 1.000 34.84505 183 GLU A CA 1
ATOM 1473 C C . GLU A 1 186 ? 6.44541 8.16888 -18.93260 1.000 34.53069 183 GLU A C 1
ATOM 1474 O O . GLU A 1 186 ? 5.24521 8.16413 -19.21387 1.000 35.28874 183 GLU A O 1
ATOM 1480 N N . PHE A 1 187 ? 6.99785 9.07641 -18.12554 1.000 31.25615 184 PHE A N 1
ATOM 1481 C CA . PHE A 1 187 ? 6.16357 10.04958 -17.42874 1.000 24.73662 184 PHE A CA 1
ATOM 1482 C C . PHE A 1 187 ? 6.99213 11.25519 -16.99100 1.000 26.33831 184 PHE A C 1
ATOM 1483 O O . PHE A 1 187 ? 8.21527 11.16591 -16.81878 1.000 24.87443 184 PHE A O 1
ATOM 1491 N N . HIS A 1 188 ? 6.31078 12.38879 -16.83457 1.000 23.05326 185 HIS A N 1
ATOM 1492 C CA . HIS A 1 188 ? 6.92464 13.58516 -16.26805 1.000 25.60489 185 HIS A CA 1
ATOM 1493 C C . HIS A 1 188 ? 7.05397 13.44125 -14.75694 1.000 27.73249 185 HIS A C 1
ATOM 1494 O O . HIS A 1 188 ? 6.18007 12.87545 -14.09963 1.000 22.27661 185 HIS A O 1
ATOM 1501 N N . ALA A 1 189 ? 8.14719 13.98750 -14.20406 1.000 20.10073 186 ALA A N 1
ATOM 1502 C CA . ALA A 1 189 ? 8.46471 13.79507 -12.78843 1.000 25.40316 186 ALA A CA 1
ATOM 1503 C C . ALA A 1 189 ? 7.57800 14.63597 -11.87335 1.000 20.95426 186 ALA A C 1
ATOM 1504 O O . ALA A 1 189 ? 7.16862 14.17452 -10.78282 1.000 23.49249 186 ALA A O 1
ATOM 1506 N N . GLU A 1 190 ? 7.29461 15.87804 -12.28864 1.000 20.11653 187 GLU A N 1
ATOM 1507 C CA . GLU A 1 190 ? 6.64782 16.82984 -11.38642 1.000 23.45756 187 GLU A CA 1
ATOM 1508 C C . GLU A 1 190 ? 5.23936 16.40768 -10.99340 1.000 20.92153 187 GLU A C 1
ATOM 1509 O O . GLU A 1 190 ? 4.90095 16.51521 -9.79892 1.000 18.86923 187 GLU A O 1
ATOM 1515 N N . PRO A 1 191 ? 4.37461 15.94195 -11.90793 1.000 20.67746 188 PRO A N 1
ATOM 1516 C CA . PRO A 1 191 ? 3.05600 15.46202 -11.46168 1.000 20.23888 188 PRO A CA 1
ATOM 1517 C C . PRO A 1 191 ? 3.13639 14.27009 -10.53025 1.000 19.74634 188 PRO A C 1
ATOM 1518 O O . PRO A 1 191 ? 2.24369 14.10000 -9.69087 1.000 21.14675 188 PRO A O 1
ATOM 1522 N N . VAL A 1 192 ? 4.17510 13.43470 -10.65071 1.000 21.33149 189 VAL A N 1
ATOM 1523 C CA . VAL A 1 192 ? 4.33655 12.29852 -9.73875 1.000 22.91075 189 VAL A CA 1
ATOM 1524 C C . VAL A 1 192 ? 4.57378 12.79729 -8.31360 1.000 20.66251 189 VAL A C 1
ATOM 1525 O O . VAL A 1 192 ? 3.93708 12.33773 -7.34207 1.000 20.36622 189 VAL A O 1
ATOM 1529 N N . ASP A 1 193 ? 5.49317 13.76251 -8.17222 1.000 19.86022 190 ASP A N 1
ATOM 1530 C CA . ASP A 1 193 ? 5.73690 14.34205 -6.85029 1.000 17.83460 190 ASP A CA 1
ATOM 1531 C C . ASP A 1 193 ? 4.48990 15.05066 -6.30831 1.000 22.85411 190 ASP A C 1
ATOM 1532 O O . ASP A 1 193 ? 4.18889 14.96569 -5.10757 1.000 21.97701 190 ASP A O 1
ATOM 1537 N N . VAL A 1 194 ? 3.75421 15.76093 -7.17364 1.000 19.67805 191 VAL A N 1
ATOM 1538 C CA . VAL A 1 194 ? 2.51995 16.42761 -6.73230 1.000 17.98476 191 VAL A CA 1
ATOM 1539 C C . VAL A 1 194 ? 1.50204 15.40442 -6.21113 1.000 19.58861 191 VAL A C 1
ATOM 1540 O O . VAL A 1 194 ? 0.85749 15.60900 -5.16719 1.000 19.86654 191 VAL A O 1
ATOM 1544 N N . TRP A 1 195 ? 1.33603 14.29230 -6.93435 1.000 18.65939 192 TRP A N 1
ATOM 1545 C CA . TRP A 1 195 ? 0.44130 13.22660 -6.48623 1.000 20.50306 192 TRP A CA 1
ATOM 1546 C C . TRP A 1 195 ? 0.82188 12.72578 -5.09708 1.000 18.52798 192 TRP A C 1
ATOM 1547 O O . TRP A 1 195 ? -0.04013 12.59531 -4.20953 1.000 21.01014 192 TRP A O 1
ATOM 1558 N N A SER A 1 196 ? 2.10989 12.42546 -4.88582 0.570 17.96570 193 SER A N 1
ATOM 1559 N N B SER A 1 196 ? 2.11081 12.42560 -4.89324 0.430 18.10158 193 SER A N 1
ATOM 1560 C CA A SER A 1 196 ? 2.51257 11.90041 -3.57932 0.570 17.64541 193 SER A CA 1
ATOM 1561 C CA B SER A 1 196 ? 2.54021 11.91589 -3.59034 0.430 17.33592 193 SER A CA 1
ATOM 1562 C C A SER A 1 196 ? 2.25523 12.91434 -2.46549 0.570 16.69783 193 SER A C 1
ATOM 1563 C C B SER A 1 196 ? 2.24825 12.91686 -2.47612 0.430 16.13902 193 SER A C 1
ATOM 1564 O O A SER A 1 196 ? 1.89073 12.53449 -1.34132 0.570 18.77617 193 SER A O 1
ATOM 1565 O O B SER A 1 196 ? 1.86203 12.52900 -1.36223 0.430 16.98902 193 SER A O 1
ATOM 1570 N N . CYS A 1 197 ? 2.42719 14.21006 -2.75603 1.000 15.58120 194 CYS A N 1
ATOM 1571 C CA . CYS A 1 197 ? 2.08083 15.23486 -1.76267 1.000 14.36785 194 CYS A CA 1
ATOM 1572 C C . CYS A 1 197 ? 0.59650 15.21026 -1.41673 1.000 17.37414 194 CYS A C 1
ATOM 1573 O O . CYS A 1 197 ? 0.20928 15.45119 -0.26209 1.000 15.50487 194 CYS A O 1
ATOM 1576 N N . GLY A 1 198 ? -0.25248 14.97895 -2.41879 1.000 16.64913 195 GLY A N 1
ATOM 1577 C CA . GLY A 1 198 ? -1.67776 14.84599 -2.13794 1.000 18.62279 195 GLY A CA 1
ATOM 1578 C C . GLY A 1 198 ? -1.99213 13.66036 -1.24133 1.000 19.37394 195 GLY A C 1
ATOM 1579 O O . GLY A 1 198 ? -2.85865 13.74247 -0.36258 1.000 20.42011 195 GLY A O 1
ATOM 1580 N N . ILE A 1 199 ? -1.30137 12.53593 -1.45550 1.000 15.91644 196 ILE A N 1
ATOM 1581 C CA . ILE A 1 199 ? -1.49797 11.39294 -0.55525 1.000 18.42471 196 ILE A CA 1
ATOM 1582 C C . ILE A 1 199 ? -1.06338 11.75782 0.86084 1.000 18.86849 196 ILE A C 1
ATOM 1583 O O . ILE A 1 199 ? -1.73098 11.41638 1.84735 1.000 20.28528 196 ILE A O 1
ATOM 1588 N N . VAL A 1 200 ? 0.05906 12.46727 0.98279 1.000 15.52883 197 VAL A N 1
ATOM 1589 C CA . VAL A 1 200 ? 0.51908 12.90533 2.30482 1.000 14.35079 197 VAL A CA 1
ATOM 1590 C C . VAL A 1 200 ? -0.52155 13.79258 2.99074 1.000 15.72256 197 VAL A C 1
ATOM 1591 O O . VAL A 1 200 ? -0.78317 13.65595 4.19572 1.000 16.61221 197 VAL A O 1
ATOM 1595 N N . LEU A 1 201 ? -1.11489 14.72989 2.24643 1.000 19.44089 198 LEU A N 1
ATOM 1596 C CA . LEU A 1 201 ? -2.15280 15.59208 2.82096 1.000 14.94198 198 LEU A CA 1
ATOM 1597 C C . LEU A 1 201 ? -3.36616 14.77976 3.26837 1.000 17.15059 198 LEU A C 1
ATOM 1598 O O . LEU A 1 201 ? -3.93861 15.02534 4.34518 1.000 18.26625 198 LEU A O 1
ATOM 1603 N N . THR A 1 202 ? -3.77773 13.81276 2.45160 1.000 15.02963 199 THR A N 1
ATOM 1604 C CA . THR A 1 202 ? -4.87823 12.93547 2.84430 1.000 18.22293 199 THR A CA 1
ATOM 1605 C C . THR A 1 202 ? -4.57362 12.24422 4.17149 1.000 26.08150 199 THR A C 1
ATOM 1606 O O . THR A 1 202 ? -5.40658 12.22264 5.08568 1.000 22.87938 199 THR A O 1
ATOM 1610 N N . ALA A 1 203 ? -3.36111 11.69925 4.29794 1.000 20.84413 200 ALA A N 1
ATOM 1611 C CA . ALA A 1 203 ? -2.96402 11.00128 5.51743 1.000 19.49298 200 ALA A CA 1
ATOM 1612 C C . ALA A 1 203 ? -2.94814 11.93309 6.72325 1.000 21.41645 200 ALA A C 1
ATOM 1613 O O . ALA A 1 203 ? -3.30536 11.52367 7.83977 1.000 19.94848 200 ALA A O 1
ATOM 1615 N N . MET A 1 204 ? -2.49495 13.17945 6.53180 1.000 18.66763 201 MET A N 1
ATOM 1616 C CA . MET A 1 204 ? -2.46785 14.12567 7.64413 1.000 16.33341 201 MET A CA 1
ATOM 1617 C C . MET A 1 204 ? -3.87672 14.48432 8.08833 1.000 19.40146 201 MET A C 1
ATOM 1618 O O . MET A 1 204 ? -4.13420 14.64745 9.28601 1.000 21.65537 201 MET A O 1
ATOM 1623 N N . LEU A 1 205 ? -4.80380 14.60129 7.13909 1.000 20.89915 202 LEU A N 1
ATOM 1624 C CA . LEU A 1 205 ? -6.14602 15.05881 7.48653 1.000 21.34530 202 LEU A CA 1
ATOM 1625 C C . LEU A 1 205 ? -7.01416 13.94284 8.05140 1.000 27.14048 202 LEU A C 1
ATOM 1626 O O . LEU A 1 205 ? -7.89468 14.21041 8.87702 1.000 26.58015 202 LEU A O 1
ATOM 1631 N N . ALA A 1 206 ? -6.78967 12.69831 7.62809 1.000 19.52600 203 ALA A N 1
ATOM 1632 C CA . ALA A 1 206 ? -7.67492 11.59519 7.97169 1.000 23.12111 203 ALA A CA 1
ATOM 1633 C C . ALA A 1 206 ? -7.01507 10.47770 8.76773 1.000 27.80092 203 ALA A C 1
ATOM 1634 O O . ALA A 1 206 ? -7.72805 9.63305 9.32193 1.000 25.33398 203 ALA A O 1
ATOM 1636 N N . GLY A 1 207 ? -5.69003 10.43724 8.84153 1.000 20.82600 204 GLY A N 1
ATOM 1637 C CA . GLY A 1 207 ? -5.04308 9.36757 9.57100 1.000 21.15532 204 GLY A CA 1
ATOM 1638 C C . GLY A 1 207 ? -5.08401 8.01692 8.90041 1.000 27.37357 204 GLY A C 1
ATOM 1639 O O . GLY A 1 207 ? -4.94982 6.99666 9.58086 1.000 30.76371 204 GLY A O 1
ATOM 1640 N N . GLU A 1 208 ? -5.26750 7.97229 7.58388 1.000 25.35130 205 GLU A N 1
ATOM 1641 C CA . GLU A 1 208 ? -5.27733 6.70284 6.87123 1.000 21.95474 205 GLU A CA 1
ATOM 1642 C C . GLU A 1 208 ? -5.01179 6.96573 5.40134 1.000 26.57134 205 GLU A C 1
ATOM 1643 O O . GLU A 1 208 ? -5.29435 8.05260 4.89338 1.000 31.03673 205 GLU A O 1
ATOM 1649 N N . LEU A 1 209 ? -4.47951 5.95358 4.72633 1.000 20.60343 206 LEU A N 1
ATOM 1650 C CA . LEU A 1 209 ? -4.21727 6.07246 3.30059 1.000 18.72745 206 LEU A CA 1
ATOM 1651 C C . LEU A 1 209 ? -5.46668 5.71733 2.50410 1.000 29.03455 206 LEU A C 1
ATOM 1652 O O . LEU A 1 209 ? -6.20479 4.80749 2.88420 1.000 33.34657 206 LEU A O 1
ATOM 1657 N N . PRO A 1 210 ? -5.70585 6.41037 1.38973 1.000 25.57081 207 PRO A N 1
ATOM 1658 C CA . PRO A 1 210 ? -6.94282 6.16567 0.63462 1.000 31.96504 207 PRO A CA 1
ATOM 1659 C C . PRO A 1 210 ? -6.97650 4.82998 -0.08496 1.000 31.84528 207 PRO A C 1
ATOM 1660 O O . PRO A 1 210 ? -8.06298 4.26646 -0.25372 1.000 28.94975 207 PRO A O 1
ATOM 1664 N N . TRP A 1 211 ? -5.83652 4.31278 -0.53446 1.000 26.06818 208 TRP A N 1
ATOM 1665 C CA . TRP A 1 211 ? -5.82005 3.05729 -1.27012 1.000 28.52566 208 TRP A CA 1
ATOM 1666 C C . TRP A 1 211 ? -4.43365 2.44733 -1.17403 1.000 39.71032 208 TRP A C 1
ATOM 1667 O O . TRP A 1 211 ? -3.42928 3.15986 -1.10729 1.000 27.60779 208 TRP A O 1
ATOM 1678 N N . ASP A 1 212 ? -4.38086 1.11892 -1.17804 1.000 27.12164 209 ASP A N 1
ATOM 1679 C CA . ASP A 1 212 ? -3.07154 0.48927 -1.11325 1.000 32.38865 209 ASP A CA 1
ATOM 1680 C C . ASP A 1 212 ? -2.30533 0.67759 -2.41928 1.000 30.17958 209 ASP A C 1
ATOM 1681 O O . ASP A 1 212 ? -1.07089 0.75555 -2.40897 1.000 31.32475 209 ASP A O 1
ATOM 1686 N N . GLN A 1 213 ? -3.01230 0.80922 -3.54317 1.000 30.55982 210 GLN A N 1
ATOM 1687 C CA . GLN A 1 213 ? -2.38886 0.93589 -4.85419 1.000 25.06151 210 GLN A CA 1
ATOM 1688 C C . GLN A 1 213 ? -3.28188 1.81093 -5.72192 1.000 26.00202 210 GLN A C 1
ATOM 1689 O O . GLN A 1 213 ? -4.50987 1.63463 -5.69580 1.000 27.31509 210 GLN A O 1
ATOM 1695 N N . PRO A 1 214 ? -2.71456 2.73438 -6.51311 1.000 29.72397 211 PRO A N 1
ATOM 1696 C CA . PRO A 1 214 ? -3.52361 3.59712 -7.39961 1.000 26.88106 211 PRO A CA 1
ATOM 1697 C C . PRO A 1 214 ? -3.97795 2.87535 -8.66456 1.000 30.47539 211 PRO A C 1
ATOM 1698 O O . PRO A 1 214 ? -3.67289 3.27377 -9.79184 1.000 29.74818 211 PRO A O 1
ATOM 1702 N N . SER A 1 215 ? -4.71253 1.78631 -8.48483 1.000 32.92683 212 SER A N 1
ATOM 1703 C CA . SER A 1 215 ? -5.09712 0.94141 -9.60159 1.000 33.44009 212 SER A CA 1
ATOM 1704 C C . SER A 1 215 ? -6.59411 0.66948 -9.55867 1.000 21.20341 212 SER A C 1
ATOM 1705 O O . SER A 1 215 ? -7.19218 0.56803 -8.48431 1.000 26.75862 212 SER A O 1
ATOM 1708 N N . ASP A 1 216 ? -7.18672 0.55599 -10.74906 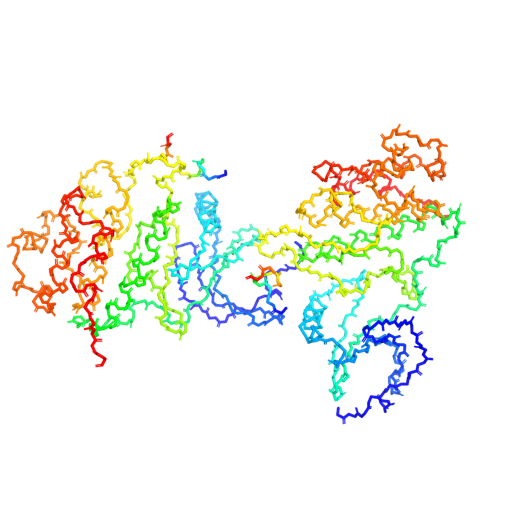1.000 21.05180 213 ASP A N 1
ATOM 1709 C CA . ASP A 1 216 ? -8.58570 0.14783 -10.86217 1.000 39.15946 213 ASP A CA 1
ATOM 1710 C C . ASP A 1 216 ? -8.84618 -1.18809 -10.17667 1.000 36.78672 213 ASP A C 1
ATOM 1711 O O . ASP A 1 216 ? -9.93496 -1.40806 -9.63584 1.000 41.83261 213 ASP A O 1
ATOM 1716 N N . SER A 1 217 ? -7.86387 -2.08352 -10.17260 1.000 34.86288 214 SER A N 1
ATOM 1717 C CA . SER A 1 217 ? -8.01008 -3.33788 -9.44567 1.000 36.03533 214 SER A CA 1
ATOM 1718 C C . SER A 1 217 ? -7.96814 -3.15697 -7.93026 1.000 38.72846 214 SER A C 1
ATOM 1719 O O . SER A 1 217 ? -7.99454 -4.16110 -7.20912 1.000 34.16657 214 SER A O 1
ATOM 1722 N N . CYS A 1 218 ? -7.87714 -1.92382 -7.42965 1.000 28.10600 215 CYS A N 1
ATOM 1723 C CA . CYS A 1 218 ? -7.98358 -1.63588 -6.00511 1.000 32.43646 215 CYS A CA 1
ATOM 1724 C C . CYS A 1 218 ? -9.33403 -0.97200 -5.78215 1.000 35.06382 215 CYS A C 1
ATOM 1725 O O . CYS A 1 218 ? -9.62242 0.06824 -6.38491 1.000 26.08362 215 CYS A O 1
ATOM 1728 N N . GLN A 1 219 ? -10.15325 -1.58569 -4.92296 1.000 28.40681 216 GLN A N 1
ATOM 1729 C CA . GLN A 1 219 ? -11.53678 -1.15195 -4.73893 1.000 30.13274 216 GLN A CA 1
ATOM 1730 C C . GLN A 1 219 ? -11.61973 0.29749 -4.26774 1.000 29.45717 216 GLN A C 1
ATOM 1731 O O . GLN A 1 219 ? -12.44333 1.07256 -4.76718 1.000 28.13678 216 GLN A O 1
ATOM 1737 N N . GLU A 1 220 ? -10.78301 0.67690 -3.29665 1.000 30.24988 217 GLU A N 1
ATOM 1738 C CA . GLU A 1 220 ? -10.84281 2.02652 -2.73609 1.000 31.26152 217 GLU A CA 1
ATOM 1739 C C . GLU A 1 220 ? -10.46210 3.09166 -3.76475 1.000 32.14800 217 GLU A C 1
ATOM 1740 O O . GLU A 1 220 ? -11.03059 4.19495 -3.77190 1.000 30.59665 217 GLU A O 1
ATOM 1746 N N . TYR A 1 221 ? -9.53598 2.77004 -4.66446 1.000 32.86580 218 TYR A N 1
ATOM 1747 C CA . TYR A 1 221 ? -9.19072 3.70658 -5.72338 1.000 28.03463 218 TYR A CA 1
ATOM 1748 C C . TYR A 1 221 ? -10.34488 3.87822 -6.71017 1.000 33.37143 218 TYR A C 1
ATOM 1749 O O . TYR A 1 221 ? -10.64012 5.00119 -7.14914 1.000 30.32532 218 TYR A O 1
ATOM 1758 N N . SER A 1 222 ? -11.01538 2.77954 -7.06611 1.000 30.58575 219 SER A N 1
ATOM 1759 C CA . SER A 1 222 ? -12.20813 2.88939 -7.90375 1.000 38.05707 219 SER A CA 1
ATOM 1760 C C . SER A 1 222 ? -13.28484 3.72338 -7.21687 1.000 24.25549 219 SER A C 1
ATOM 1761 O O . SER A 1 222 ? -13.93838 4.55788 -7.85582 1.000 32.24081 219 SER A O 1
ATOM 1764 N N . ASP A 1 223 ? -13.47841 3.51456 -5.91127 1.000 30.48654 220 ASP A N 1
ATOM 1765 C CA . ASP A 1 223 ? -14.42722 4.33403 -5.16442 1.000 31.20790 220 ASP A CA 1
ATOM 1766 C C . ASP A 1 223 ? -14.09765 5.81717 -5.29263 1.000 34.60176 220 ASP A C 1
ATOM 1767 O O . ASP A 1 223 ? -14.98847 6.64407 -5.52437 1.000 31.61095 220 ASP A O 1
ATOM 1772 N N . TRP A 1 224 ? -12.81896 6.17660 -5.14108 1.000 23.61499 221 TRP A N 1
ATOM 1773 C CA . TRP A 1 224 ? -12.44466 7.58398 -5.30422 1.000 32.76121 221 TRP A CA 1
ATOM 1774 C C . TRP A 1 224 ? -12.76623 8.08276 -6.70450 1.000 26.56536 221 TRP A C 1
ATOM 1775 O O . TRP A 1 224 ? -13.30991 9.18194 -6.87016 1.000 30.94675 221 TRP A O 1
ATOM 1786 N N . LYS A 1 225 ? -12.44391 7.29157 -7.72810 1.000 26.88787 222 LYS A N 1
ATOM 1787 C CA . LYS A 1 225 ? -12.75795 7.72968 -9.08550 1.000 34.08543 222 LYS A CA 1
ATOM 1788 C C . LYS A 1 225 ? -14.26064 7.85569 -9.30309 1.000 38.97217 222 LYS A C 1
ATOM 1789 O O . LYS A 1 225 ? -14.70261 8.64814 -10.14429 1.000 37.90710 222 LYS A O 1
ATOM 1795 N N . GLU A 1 226 ? -15.05950 7.09947 -8.55555 1.000 35.66146 223 GLU A N 1
ATOM 1796 C CA . GLU A 1 226 ? -16.50831 7.20686 -8.63696 1.000 41.06578 223 GLU A CA 1
ATOM 1797 C C . GLU A 1 226 ? -17.06559 8.29419 -7.73017 1.000 43.77944 223 GLU A C 1
ATOM 1798 O O . GLU A 1 226 ? -18.28868 8.39360 -7.58786 1.000 43.76032 223 GLU A O 1
ATOM 1804 N N . LYS A 1 227 ? -16.19391 9.09376 -7.10787 1.000 38.98529 224 LYS A N 1
ATOM 1805 C CA . LYS A 1 227 ? -16.58525 10.22374 -6.26442 1.000 36.05323 224 LYS A CA 1
ATOM 1806 C C . LYS A 1 227 ? -17.36236 9.78394 -5.02546 1.000 34.39151 224 LYS A C 1
ATOM 1807 O O . LYS A 1 227 ? -18.22325 10.51182 -4.52818 1.000 35.13476 224 LYS A O 1
ATOM 1813 N N . LYS A 1 228 ? -17.05177 8.60810 -4.48632 1.000 29.99291 225 LYS A N 1
ATOM 1814 C CA . LYS A 1 228 ? -17.75005 8.10289 -3.30439 1.000 35.04459 225 LYS A CA 1
ATOM 1815 C C . LYS A 1 228 ? -17.14768 8.68779 -2.02455 1.000 26.41862 225 LYS A C 1
ATOM 1816 O O . LYS A 1 228 ? -16.66832 7.97689 -1.14250 1.000 28.36520 225 LYS A O 1
ATOM 1822 N N . THR A 1 229 ? -17.22273 10.01221 -1.91198 1.000 26.71910 226 THR A N 1
ATOM 1823 C CA . THR A 1 229 ? -16.57256 10.70133 -0.80705 1.000 27.37990 226 THR A CA 1
ATOM 1824 C C . THR A 1 229 ? -17.37770 10.67596 0.48515 1.000 30.29134 226 THR A C 1
ATOM 1825 O O . THR A 1 229 ? -16.93373 11.26903 1.47313 1.000 25.12736 226 THR A O 1
ATOM 1829 N N . TYR A 1 230 ? -18.53633 10.00789 0.51092 1.000 29.30087 227 TYR A N 1
ATOM 1830 C CA . TYR A 1 230 ? -19.18151 9.65589 1.77314 1.000 30.55351 227 TYR A CA 1
ATOM 1831 C C . TYR A 1 230 ? -18.47286 8.50776 2.48884 1.000 27.13403 227 TYR A C 1
ATOM 1832 O O . TYR A 1 230 ? -18.81301 8.21253 3.64213 1.000 32.07464 227 TYR A O 1
ATOM 1841 N N . LEU A 1 231 ? -17.51558 7.85127 1.83494 1.000 30.23304 228 LEU A N 1
ATOM 1842 C CA . LEU A 1 231 ? -16.69036 6.82067 2.44858 1.000 33.99898 228 LEU A CA 1
ATOM 1843 C C . LEU A 1 231 ? -15.44724 7.42603 3.09045 1.000 33.36176 228 LEU A C 1
ATOM 1844 O O . LEU A 1 231 ? -15.00630 8.52362 2.74220 1.000 32.77656 228 LEU A O 1
ATOM 1849 N N . ASN A 1 232 ? -14.86870 6.67727 4.02324 1.000 27.02260 229 ASN A N 1
ATOM 1850 C CA . ASN A 1 232 ? -13.55117 7.01776 4.53254 1.000 34.21716 229 ASN A CA 1
ATOM 1851 C C . ASN A 1 232 ? -12.50304 6.84191 3.43098 1.000 28.28778 229 ASN A C 1
ATOM 1852 O O . ASN A 1 232 ? -12.65188 5.99138 2.55156 1.000 32.53416 229 ASN A O 1
ATOM 1857 N N . PRO A 1 233 ? -11.42786 7.64727 3.44368 1.000 28.74786 230 PRO A N 1
ATOM 1858 C CA . PRO A 1 233 ? -11.09424 8.71068 4.39630 1.000 28.28109 230 PRO A CA 1
ATOM 1859 C C . PRO A 1 233 ? -11.82320 10.03234 4.13260 1.000 18.89111 230 PRO A C 1
ATOM 1860 O O . PRO A 1 233 ? -11.79608 10.93506 4.96231 1.000 22.58344 230 PRO A O 1
ATOM 1864 N N . TRP A 1 234 ? -12.45403 10.13918 2.96487 1.000 22.67499 231 TRP A N 1
ATOM 1865 C CA . TRP A 1 234 ? -12.92057 11.43964 2.50303 1.000 27.96275 231 TRP A CA 1
ATOM 1866 C C . TRP A 1 234 ? -13.97592 12.01562 3.43249 1.000 28.36619 231 TRP A C 1
ATOM 1867 O O . TRP A 1 234 ? -14.00468 13.22830 3.66058 1.000 24.41397 231 TRP A O 1
ATOM 1878 N N . LYS A 1 235 ? -14.80173 11.15124 4.02306 1.000 25.64165 232 LYS A N 1
ATOM 1879 C CA . LYS A 1 235 ? -15.84686 11.58452 4.94326 1.000 33.68624 232 LYS A CA 1
ATOM 1880 C C . LYS A 1 235 ? -15.28218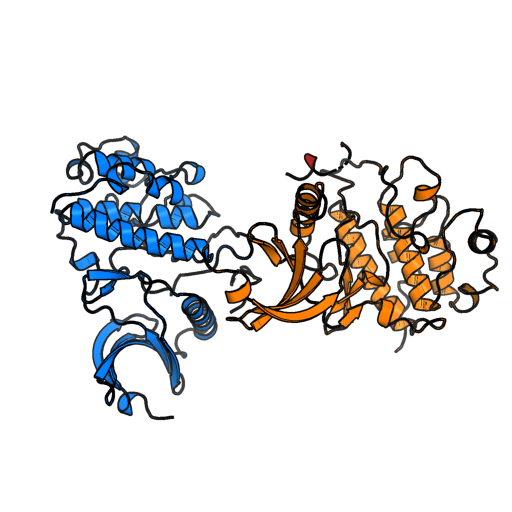 12.36774 6.11851 1.000 30.53963 232 LYS A C 1
ATOM 1881 O O . LYS A 1 235 ? -15.98578 13.19588 6.70420 1.000 31.03210 232 LYS A O 1
ATOM 1887 N N . LYS A 1 236 ? -14.02695 12.12394 6.48469 1.000 28.75727 233 LYS A N 1
ATOM 1888 C CA . LYS A 1 236 ? -13.41243 12.82037 7.61047 1.000 24.24935 233 LYS A CA 1
ATOM 1889 C C . LYS A 1 236 ? -12.82548 14.18037 7.23555 1.000 27.70932 233 LYS A C 1
ATOM 1890 O O . LYS A 1 236 ? -12.38306 14.91590 8.12614 1.000 27.47365 233 LYS A O 1
ATOM 1896 N N . ILE A 1 237 ? -12.83480 14.54955 5.95961 1.000 25.45971 234 ILE A N 1
ATOM 1897 C CA . ILE A 1 237 ? -12.09582 15.70618 5.46603 1.000 20.18965 234 ILE A CA 1
ATOM 1898 C C . ILE A 1 237 ? -13.07257 16.82339 5.12254 1.000 26.97782 234 ILE A C 1
ATOM 1899 O O . ILE A 1 237 ? -14.02580 16.61506 4.36299 1.000 25.11896 234 ILE A O 1
ATOM 1904 N N . ASP A 1 238 ? -12.82479 18.01262 5.66617 1.000 24.52726 235 ASP A N 1
ATOM 1905 C CA . ASP A 1 238 ? -13.67427 19.15603 5.35654 1.000 30.71120 235 ASP A CA 1
ATOM 1906 C C . ASP A 1 238 ? -13.65109 19.44629 3.85985 1.000 27.54953 235 ASP A C 1
ATOM 1907 O O . ASP A 1 238 ? -12.68971 19.13027 3.15855 1.000 23.25099 235 ASP A O 1
ATOM 1912 N N . SER A 1 239 ? -14.73785 20.04472 3.36547 1.000 23.61757 236 SER A N 1
ATOM 1913 C CA . SER A 1 239 ? -14.91939 20.19866 1.92132 1.000 23.58281 236 SER A CA 1
ATOM 1914 C C . SER A 1 239 ? -13.88414 21.12452 1.26602 1.000 15.84541 236 SER A C 1
ATOM 1915 O O . SER A 1 239 ? -13.61238 20.97705 0.06845 1.000 23.45494 236 SER A O 1
ATOM 1918 N N . ALA A 1 240 ? -13.31135 22.09805 1.99261 1.000 21.73454 237 ALA A N 1
ATOM 1919 C CA . ALA A 1 240 ? -12.29473 22.94538 1.35731 1.000 20.38965 237 ALA A CA 1
ATOM 1920 C C . ALA A 1 240 ? -11.00948 22.16618 1.05318 1.000 18.76162 237 ALA A C 1
ATOM 1921 O O . ALA A 1 240 ? -10.57671 22.13098 -0.12213 1.000 21.64174 237 ALA A O 1
ATOM 1923 N N . PRO A 1 241 ? -10.35918 21.51990 2.03018 1.000 21.07049 238 PRO A N 1
ATOM 1924 C CA . PRO A 1 241 ? -9.21794 20.66935 1.66138 1.000 21.48773 238 PRO A CA 1
ATOM 1925 C C . PRO A 1 241 ? -9.61232 19.52313 0.74674 1.000 23.16581 238 PRO A C 1
ATOM 1926 O O . PRO A 1 241 ? -8.79873 19.10868 -0.08674 1.000 20.66996 238 PRO A O 1
ATOM 1930 N N . LEU A 1 242 ? -10.84515 19.00896 0.85414 1.000 22.00117 239 LEU A N 1
ATOM 1931 C CA . LEU A 1 242 ? -11.26874 17.95098 -0.05786 1.000 23.04441 239 LEU A CA 1
ATOM 1932 C C . LEU A 1 242 ? -11.30488 18.44536 -1.50013 1.000 17.88259 239 LEU A C 1
ATOM 1933 O O . LEU A 1 242 ? -10.95639 17.70121 -2.42152 1.000 23.29945 239 LEU A O 1
ATOM 1938 N N . ALA A 1 243 ? -11.72523 19.69694 -1.72403 1.000 20.44898 240 ALA A N 1
ATOM 1939 C CA . ALA A 1 243 ? -11.70167 20.24210 -3.08304 1.000 24.90546 240 ALA A CA 1
ATOM 1940 C C . ALA A 1 243 ? -10.27276 20.32781 -3.61629 1.000 20.49597 240 ALA A C 1
ATOM 1941 O O . ALA A 1 243 ? -10.00050 20.01200 -4.79728 1.000 19.77392 240 ALA A O 1
ATOM 1943 N N . LEU A 1 244 ? -9.33475 20.73892 -2.75413 1.000 20.44979 241 LEU A N 1
ATOM 1944 C CA . LEU A 1 244 ? -7.92627 20.67901 -3.17147 1.000 20.93092 241 LEU A CA 1
ATOM 1945 C C . LEU A 1 244 ? -7.52694 19.25224 -3.55836 1.000 19.39849 241 LEU A C 1
ATOM 1946 O O . LEU A 1 244 ? -6.92536 19.01841 -4.61872 1.000 22.49471 241 LEU A O 1
ATOM 1951 N N . LEU A 1 245 ? -7.87379 18.27568 -2.71460 1.000 19.70426 242 LEU A N 1
ATOM 1952 C CA . LEU A 1 245 ? -7.53207 16.88377 -3.00995 1.000 18.68981 242 LEU A CA 1
ATOM 1953 C C . LEU A 1 245 ? -8.15971 16.40475 -4.31553 1.000 19.46204 242 LEU A C 1
ATOM 1954 O O . LEU A 1 245 ? -7.54806 15.61425 -5.04838 1.000 25.72039 242 LEU A O 1
ATOM 1959 N N . HIS A 1 246 ? -9.36840 16.88353 -4.62963 1.000 25.74553 243 HIS A N 1
ATOM 1960 C CA . HIS A 1 246 ? -10.00654 16.54359 -5.89657 1.000 23.65931 243 HIS A CA 1
ATOM 1961 C C . HIS A 1 246 ? -9.19830 17.05542 -7.07089 1.000 26.43244 243 HIS A C 1
ATOM 1962 O O . HIS A 1 246 ? -9.19914 16.43465 -8.13987 1.000 24.91707 243 HIS A O 1
ATOM 1969 N N . LYS A 1 247 ? -8.52943 18.20009 -6.89859 1.000 22.13572 244 LYS A N 1
ATOM 1970 C CA . LYS A 1 247 ? -7.66921 18.70374 -7.96765 1.000 21.19697 244 LYS A CA 1
ATOM 1971 C C . LYS A 1 247 ? -6.31382 17.99300 -8.04019 1.000 24.54679 244 LYS A C 1
ATOM 1972 O O . LYS A 1 247 ? -5.72818 17.91220 -9.12587 1.000 21.24943 244 LYS A O 1
ATOM 1978 N N . ILE A 1 248 ? -5.78553 17.49408 -6.91753 1.000 23.46332 245 ILE A N 1
ATOM 1979 C CA . ILE A 1 248 ? -4.45796 16.86121 -6.93702 1.000 20.95897 245 ILE A CA 1
ATOM 1980 C C . ILE A 1 248 ? -4.54309 15.40009 -7.37457 1.000 19.17109 245 ILE A C 1
ATOM 1981 O O . ILE A 1 248 ? -3.77974 14.93641 -8.23119 1.000 19.86904 245 ILE A O 1
ATOM 1986 N N . LEU A 1 249 ? -5.43684 14.62586 -6.76293 1.000 20.24010 246 LEU A N 1
ATOM 1987 C CA . LEU A 1 249 ? -5.49533 13.19099 -7.03349 1.000 23.90054 246 LEU A CA 1
ATOM 1988 C C . LEU A 1 249 ? -6.30885 12.92847 -8.30660 1.000 25.60835 246 LEU A C 1
ATOM 1989 O O . LEU A 1 249 ? -7.31795 12.22813 -8.32517 1.000 25.42093 246 LEU A O 1
ATOM 1994 N N . VAL A 1 250 ? -5.83192 13.52783 -9.38997 1.000 25.27955 247 VAL A N 1
ATOM 1995 C CA . VAL A 1 250 ? -6.41771 13.40048 -10.71812 1.000 25.24184 247 VAL A CA 1
ATOM 1996 C C . VAL A 1 250 ? -5.58936 12.39580 -11.50626 1.000 25.46869 247 VAL A C 1
ATOM 1997 O O . VAL A 1 250 ? -4.36701 12.55019 -11.62473 1.000 25.83898 247 VAL A O 1
ATOM 2001 N N . GLU A 1 251 ? -6.24614 11.36253 -12.04326 1.000 22.27017 248 GLU A N 1
ATOM 2002 C CA . GLU A 1 251 ? -5.50453 10.26612 -12.66574 1.000 27.77530 248 GLU A CA 1
ATOM 2003 C C . GLU A 1 251 ? -4.67693 10.74123 -13.85572 1.000 27.39917 248 GLU A C 1
ATOM 2004 O O . GLU A 1 251 ? -3.51096 10.35573 -14.00067 1.000 29.84150 248 GLU A O 1
ATOM 2010 N N . ASN A 1 252 ? -5.25358 11.56636 -14.71825 1.000 24.65607 249 ASN A N 1
ATOM 2011 C CA . ASN A 1 252 ? -4.52947 12.00848 -15.90552 1.000 31.64050 249 ASN A CA 1
ATOM 2012 C C . ASN A 1 252 ? -3.50907 13.07370 -15.51984 1.000 27.87179 249 ASN A C 1
ATOM 2013 O O . ASN A 1 252 ? -3.89477 14.17815 -15.12126 1.000 25.51239 249 ASN A O 1
ATOM 2018 N N . PRO A 1 253 ? -2.20615 12.79212 -15.62939 1.000 25.66890 250 PRO A N 1
ATOM 2019 C CA . PRO A 1 253 ? -1.21146 13.77076 -15.15654 1.000 30.80105 250 PRO A CA 1
ATOM 2020 C C . PRO A 1 253 ? -1.25505 15.09628 -15.89790 1.000 32.21283 250 PRO A C 1
ATOM 2021 O O . PRO A 1 253 ? -0.90905 16.13555 -15.31700 1.000 31.31088 250 PRO A O 1
ATOM 2025 N N . SER A 1 254 ? -1.67247 15.10012 -17.16418 1.000 28.79181 251 SER A N 1
ATOM 2026 C CA . SER A 1 254 ? -1.77817 16.35670 -17.89553 1.000 34.64721 251 SER A CA 1
ATOM 2027 C C . SER A 1 254 ? -2.94537 17.21058 -17.41183 1.000 36.11067 251 SER A C 1
ATOM 2028 O O . SER A 1 254 ? -2.95925 18.41936 -17.66182 1.000 38.99054 251 SER A O 1
ATOM 2031 N N . ALA A 1 255 ? -3.91867 16.62202 -16.72264 1.000 31.88821 252 ALA A N 1
ATOM 2032 C CA . ALA A 1 255 ? -5.00074 17.39902 -16.13710 1.000 31.79536 252 ALA A CA 1
ATOM 2033 C C . ALA A 1 255 ? -4.80611 17.65257 -14.65001 1.000 31.57954 252 ALA A C 1
ATOM 2034 O O . ALA A 1 255 ? -5.61318 18.37162 -14.05115 1.000 34.38190 252 ALA A O 1
ATOM 2036 N N . ARG A 1 256 ? -3.76165 17.08356 -14.05034 1.000 32.72680 253 ARG A N 1
ATOM 2037 C CA . ARG A 1 256 ? -3.48032 17.27001 -12.63364 1.000 26.86569 253 ARG A CA 1
ATOM 2038 C C . ARG A 1 256 ? -3.05178 18.70929 -12.35783 1.000 25.23973 253 ARG A C 1
ATOM 2039 O O . ARG A 1 256 ? -2.38467 19.34869 -13.17559 1.000 27.00179 253 ARG A O 1
ATOM 2047 N N . ILE A 1 257 ? -3.44146 19.22214 -11.18677 1.000 21.45074 254 ILE A N 1
ATOM 2048 C CA . ILE A 1 257 ? -3.08834 20.58965 -10.83146 1.000 20.99482 254 ILE A CA 1
ATOM 2049 C C . ILE A 1 257 ? -1.58459 20.67549 -10.61090 1.000 18.39871 254 ILE A C 1
ATOM 2050 O O . ILE A 1 257 ? -0.94517 19.72402 -10.14022 1.000 25.79404 254 ILE A O 1
ATOM 2055 N N . THR A 1 258 ? -1.00399 21.79954 -11.00850 1.000 19.29115 255 THR A N 1
ATOM 2056 C CA . THR A 1 258 ? 0.40170 22.07756 -10.78178 1.000 22.10959 255 THR A CA 1
ATOM 2057 C C . THR A 1 258 ? 0.55147 22.87822 -9.49749 1.000 20.13808 255 THR A C 1
ATOM 2058 O O . THR A 1 258 ? -0.42091 23.39292 -8.94199 1.000 20.86912 255 THR A O 1
ATOM 2062 N N . ILE A 1 259 ? 1.78713 22.97804 -9.02157 1.000 23.68725 256 ILE A N 1
ATOM 2063 C CA . ILE A 1 259 ? 2.05937 23.64026 -7.74684 1.000 21.31579 256 ILE A CA 1
ATOM 2064 C C . ILE A 1 259 ? 1.74580 25.13363 -7.81560 1.000 18.27903 256 ILE A C 1
ATOM 2065 O O . ILE A 1 259 ? 1.19660 25.67310 -6.84290 1.000 23.41451 256 ILE A O 1
ATOM 2070 N N . PRO A 1 260 ? 2.06786 25.85197 -8.90930 1.000 19.29544 257 PRO A N 1
ATOM 2071 C CA . PRO A 1 260 ? 1.61805 27.25352 -9.00258 1.000 26.71386 257 PRO A CA 1
ATOM 2072 C C . PRO A 1 260 ? 0.12451 27.43272 -8.78435 1.000 27.78089 257 PRO A C 1
ATOM 2073 O O . PRO A 1 260 ? -0.28423 28.39558 -8.12743 1.000 26.04664 257 PRO A O 1
ATOM 2077 N N . ASP A 1 261 ? -0.70350 26.52284 -9.30460 1.000 22.85353 258 ASP A N 1
ATOM 2078 C CA . ASP A 1 261 ? -2.14371 26.61755 -9.09262 1.000 26.43148 258 ASP A CA 1
ATOM 2079 C C . ASP A 1 261 ? -2.58384 26.07305 -7.73937 1.000 27.03686 258 ASP A C 1
ATOM 2080 O O . ASP A 1 261 ? -3.64117 26.48154 -7.24012 1.000 23.21896 258 ASP A O 1
ATOM 2085 N N . ILE A 1 262 ? -1.80439 25.17425 -7.13106 1.000 21.78032 259 ILE A N 1
ATOM 2086 C CA . ILE A 1 262 ? -2.04931 24.81967 -5.73231 1.000 19.60087 259 ILE A CA 1
ATOM 2087 C C . ILE A 1 262 ? -1.88565 26.05172 -4.84824 1.000 23.51363 259 ILE A C 1
ATOM 2088 O O . ILE A 1 262 ? -2.66224 26.27799 -3.91306 1.000 20.39445 259 ILE A O 1
ATOM 2093 N N . LYS A 1 263 ? -0.88843 26.88543 -5.15070 1.000 21.58382 260 LYS A N 1
ATOM 2094 C CA . LYS A 1 263 ? -0.66465 28.08968 -4.36422 1.000 20.21433 260 LYS A CA 1
ATOM 2095 C C . LYS A 1 263 ? -1.83748 29.06386 -4.44201 1.000 20.56169 260 LYS A C 1
ATOM 2096 O O . LYS A 1 263 ? -1.94653 29.94653 -3.59120 1.000 24.19277 260 LYS A O 1
ATOM 2102 N N . LYS A 1 264 ? -2.70965 28.92122 -5.43650 1.000 24.22253 261 LYS A N 1
ATOM 2103 C CA . LYS A 1 264 ? -3.90249 29.74891 -5.57620 1.000 31.26385 261 LYS A CA 1
ATOM 2104 C C . LYS A 1 264 ? -5.15462 29.12409 -4.96230 1.000 28.34632 261 LYS A C 1
ATOM 2105 O O . LYS A 1 264 ? -6.19588 29.79136 -4.90289 1.000 26.59037 261 LYS A O 1
ATOM 2111 N N . ASP A 1 265 ? -5.07686 27.87906 -4.49419 1.000 23.41319 262 ASP A N 1
ATOM 2112 C CA . ASP A 1 265 ? -6.24668 27.18706 -3.95501 1.000 22.54253 262 ASP A CA 1
ATOM 2113 C C . ASP A 1 265 ? -6.81078 27.90910 -2.73119 1.000 21.05530 262 ASP A C 1
ATOM 2114 O O . ASP A 1 265 ? -6.06689 28.44931 -1.90795 1.000 21.39200 262 ASP A O 1
ATOM 2119 N N . ARG A 1 266 ? -8.14283 27.88724 -2.59455 1.000 20.65522 263 ARG A N 1
ATOM 2120 C CA . ARG A 1 266 ? -8.79607 28.62943 -1.51699 1.000 25.11672 263 ARG A CA 1
ATOM 2121 C C . ARG A 1 266 ? -8.40557 28.10243 -0.13594 1.000 22.41226 263 ARG A C 1
ATOM 2122 O O . ARG A 1 266 ? -8.11693 28.88402 0.77695 1.000 22.47944 263 ARG A O 1
ATOM 2130 N N . TRP A 1 267 ? -8.43372 26.77844 0.05790 1.000 25.82476 264 TRP A N 1
ATOM 2131 C CA . TRP A 1 267 ? -8.05367 26.24371 1.36519 1.000 22.70943 264 TRP A CA 1
ATOM 2132 C C . TRP A 1 267 ? -6.57934 26.49866 1.64239 1.000 18.51987 264 TRP A C 1
ATOM 2133 O O . TRP A 1 267 ? -6.19410 26.85044 2.76435 1.000 19.73191 264 TRP A O 1
ATOM 2144 N N . TYR A 1 268 ? -5.74549 26.33664 0.62494 1.000 16.81668 265 TYR A N 1
ATOM 2145 C CA . TYR A 1 268 ? -4.32140 26.60624 0.78453 1.000 21.19015 265 TYR A CA 1
ATOM 2146 C C . TYR A 1 268 ? -4.07088 28.01048 1.32326 1.000 24.71004 265 TYR A C 1
ATOM 2147 O O . TYR A 1 268 ? -3.11169 28.22799 2.06404 1.000 21.00948 265 TYR A O 1
ATOM 2156 N N . ASN A 1 269 ? -4.93641 28.96662 0.99233 1.000 19.50581 266 ASN A N 1
ATOM 2157 C CA . ASN A 1 269 ? -4.76907 30.35674 1.39089 1.000 19.59880 266 ASN A CA 1
ATOM 2158 C C . ASN A 1 269 ? -5.68359 30.76471 2.53254 1.000 22.53186 266 ASN A C 1
ATOM 2159 O O . ASN A 1 269 ? -5.74999 31.95229 2.86160 1.000 22.78733 266 ASN A O 1
ATOM 2164 N N . LYS A 1 270 ? -6.38303 29.81427 3.14904 1.000 19.67592 267 LYS A N 1
ATOM 2165 C CA . LYS A 1 270 ? -7.36337 30.13298 4.17596 1.000 21.94527 267 LYS A CA 1
ATOM 2166 C C . LYS A 1 270 ? -6.68372 30.25399 5.53090 1.000 19.98893 267 LYS A C 1
ATOM 2167 O O . LYS A 1 270 ? -5.99376 29.31149 5.94998 1.000 26.13146 267 LYS A O 1
ATOM 2173 N N . PRO A 1 271 ? -6.82934 31.37645 6.23588 1.000 25.13317 268 PRO A N 1
ATOM 2174 C CA . PRO A 1 271 ? -6.30190 31.45721 7.60513 1.000 26.09983 268 PRO A CA 1
ATOM 2175 C C . PRO A 1 271 ? -7.10737 30.55228 8.52903 1.000 29.63357 268 PRO A C 1
ATOM 2176 O O . PRO A 1 271 ? -8.33843 30.60866 8.55069 1.000 29.52527 268 PRO A O 1
ATOM 2180 N N . LEU A 1 272 ? -6.40814 29.69889 9.27949 1.000 30.36465 269 LEU A N 1
ATOM 2181 C CA . LEU A 1 272 ? -7.03838 28.63317 10.05443 1.000 36.27659 269 LEU A CA 1
ATOM 2182 C C . LEU A 1 272 ? -6.82019 28.85486 11.54574 1.000 42.94163 269 LEU A C 1
ATOM 2183 O O . LEU A 1 272 ? -5.67762 28.99283 11.99821 1.000 46.73890 269 LEU A O 1
ATOM 2188 N N . LYS A 1 273 ? -7.91870 28.86951 12.30535 1.000 46.53681 270 LYS A N 1
ATOM 2189 C CA . LYS A 1 273 ? -7.85668 29.09299 13.74530 1.000 58.69827 270 LYS A CA 1
ATOM 2190 C C . LYS A 1 273 ? -7.48295 27.80416 14.46353 1.000 44.21664 270 LYS A C 1
ATOM 2191 O O . LYS A 1 273 ? -8.14163 26.77523 14.28859 1.000 47.44981 270 LYS A O 1
ATOM 2197 N N . LYS A 1 274 ? -6.42709 27.86511 15.27114 1.000 49.00369 271 LYS A N 1
ATOM 2198 C CA . LYS A 1 274 ? -5.91701 26.68653 15.96359 1.000 54.50076 271 LYS A CA 1
ATOM 2199 C C . LYS A 1 274 ? -6.62517 26.46854 17.29989 1.000 54.12397 271 LYS A C 1
ATOM 2200 O O . LYS A 1 274 ? -6.97112 27.42224 17.99997 1.000 50.53443 271 LYS A O 1
ATOM 2206 N N . SER B 1 4 ? 13.50866 28.76629 -11.26851 1.000 69.15344 1 SER B N 1
ATOM 2207 C CA . SER B 1 4 ? 13.75099 28.84735 -9.83179 1.000 74.49839 1 SER B CA 1
ATOM 2208 C C . SER B 1 4 ? 14.07101 30.26506 -9.38786 1.000 84.80174 1 SER B C 1
ATOM 2209 O O . SER B 1 4 ? 13.76257 31.23735 -10.07604 1.000 73.30622 1 SER B O 1
ATOM 2211 N N . ALA B 1 5 ? 14.69690 30.36218 -8.21739 1.000 78.36997 2 ALA B N 1
ATOM 2212 C CA . ALA B 1 5 ? 15.22589 31.61540 -7.70837 1.000 71.30627 2 ALA B CA 1
ATOM 2213 C C . ALA B 1 5 ? 16.74725 31.64474 -7.70700 1.000 75.60743 2 ALA B C 1
ATOM 2214 O O . ALA B 1 5 ? 17.33297 32.65257 -7.29512 1.000 78.51109 2 ALA B O 1
ATOM 2216 N N . VAL B 1 6 ? 17.40024 30.57434 -8.15459 1.000 64.07139 3 VAL B N 1
ATOM 2217 C CA . VAL B 1 6 ? 18.86006 30.52240 -8.21624 1.000 59.50660 3 VAL B CA 1
ATOM 2218 C C . VAL B 1 6 ? 19.32272 31.25868 -9.46739 1.000 57.86730 3 VAL B C 1
ATOM 2219 O O . VAL B 1 6 ? 18.99213 30.84399 -10.58722 1.000 57.22477 3 VAL B O 1
ATOM 2223 N N . PRO B 1 7 ? 20.08672 32.33652 -9.33023 1.000 52.82565 4 PRO B N 1
ATOM 2224 C CA . PRO B 1 7 ? 20.52458 33.09346 -10.50499 1.000 44.66113 4 PRO B CA 1
ATOM 2225 C C . PRO B 1 7 ? 21.64081 32.38309 -11.25701 1.000 42.59588 4 PRO B C 1
ATOM 2226 O O . PRO B 1 7 ? 22.34878 31.52916 -10.71916 1.000 39.64000 4 PRO B O 1
ATOM 2230 N N . PHE B 1 8 ? 21.79098 32.76867 -12.53008 1.000 43.55553 5 PHE B N 1
ATOM 2231 C CA . PHE B 1 8 ? 22.85614 32.21175 -13.36240 1.000 41.86594 5 PHE B CA 1
ATOM 2232 C C . PHE B 1 8 ? 24.21089 32.31946 -12.68023 1.000 38.36610 5 PHE B C 1
ATOM 2233 O O . PHE B 1 8 ? 25.02764 31.39398 -12.75250 1.000 38.58027 5 PHE B O 1
ATOM 2241 N N . VAL B 1 9 ? 24.47046 33.44547 -12.01160 1.000 35.22321 6 VAL B N 1
ATOM 2242 C CA . VAL B 1 9 ? 25.79329 33.66987 -11.44189 1.000 37.64734 6 VAL B CA 1
ATOM 2243 C C . VAL B 1 9 ? 26.07174 32.76967 -10.24166 1.000 29.62771 6 VAL B C 1
ATOM 2244 O O . VAL B 1 9 ? 27.23986 32.55622 -9.88677 1.000 33.82576 6 VAL B O 1
ATOM 2248 N N . GLU B 1 10 ? 25.03990 32.22993 -9.59866 1.000 38.35285 7 GLU B N 1
ATOM 2249 C CA . GLU B 1 10 ? 25.29579 31.32713 -8.48387 1.000 38.48843 7 GLU B CA 1
ATOM 2250 C C . GLU B 1 10 ? 25.64932 29.92453 -8.95333 1.000 39.28494 7 GLU B C 1
ATOM 2251 O O . GLU B 1 10 ? 26.31027 29.18422 -8.21701 1.000 40.06073 7 GLU B O 1
ATOM 2257 N N . ASP B 1 11 ? 25.24408 29.55583 -10.16613 1.000 35.67831 8 ASP B N 1
ATOM 2258 C CA . ASP B 1 11 ? 25.52927 28.23227 -10.70661 1.000 31.17348 8 ASP B CA 1
ATOM 2259 C C . ASP B 1 11 ? 26.81331 28.18701 -11.51728 1.000 33.56425 8 ASP B C 1
ATOM 2260 O O . ASP B 1 11 ? 27.45643 27.13114 -11.58785 1.000 34.37026 8 ASP B O 1
ATOM 2265 N N . TRP B 1 12 ? 27.20575 29.30132 -12.12827 1.000 31.45801 9 TRP B N 1
ATOM 2266 C CA . TRP B 1 12 ? 28.24707 29.28926 -13.14515 1.000 36.21941 9 TRP B CA 1
ATOM 2267 C C . TRP B 1 12 ? 29.27842 30.36676 -12.86598 1.000 34.79773 9 TRP B C 1
ATOM 2268 O O . TRP B 1 12 ? 28.92836 31.52713 -12.62944 1.000 37.74181 9 TRP B O 1
ATOM 2279 N N . ARG B 1 13 ? 30.54406 29.97235 -12.89293 1.000 31.16170 10 ARG B N 1
ATOM 2280 C CA . ARG B 1 13 ? 31.66931 30.89432 -12.85976 1.000 37.48333 10 ARG B CA 1
ATOM 2281 C C . ARG B 1 13 ? 32.11949 31.15319 -14.29462 1.000 41.68549 10 ARG B C 1
ATOM 2282 O O . ARG B 1 13 ? 32.43849 30.20952 -15.02744 1.000 38.43840 10 ARG B O 1
ATOM 2290 N N . LEU B 1 14 ? 32.11082 32.41899 -14.70550 1.000 41.53849 11 LEU B N 1
ATOM 2291 C CA . LEU B 1 14 ? 32.64583 32.78322 -16.00951 1.000 43.83012 11 LEU B CA 1
ATOM 2292 C C . LEU B 1 14 ? 34.16063 32.87936 -15.92102 1.000 44.59810 11 LEU B C 1
ATOM 2293 O O . LEU B 1 14 ? 34.70785 33.41150 -14.95218 1.000 46.92096 11 LEU B O 1
ATOM 2298 N N . VAL B 1 15 ? 34.84224 32.35128 -16.93752 1.000 40.66354 12 VAL B N 1
ATOM 2299 C CA . VAL B 1 15 ? 36.27182 32.09287 -16.86789 1.000 35.05743 12 VAL B CA 1
ATOM 2300 C C . VAL B 1 15 ? 37.05156 32.86421 -17.92642 1.000 50.80763 12 VAL B C 1
ATOM 2301 O O . VAL B 1 15 ? 38.15377 33.35238 -17.65490 1.000 50.40406 12 VAL B O 1
ATOM 2305 N N . GLN B 1 16 ? 36.50195 33.00268 -19.13029 1.000 47.54753 13 GLN B N 1
ATOM 2306 C CA . GLN B 1 16 ? 37.25003 33.58556 -20.23725 1.000 47.78915 13 GLN B CA 1
ATOM 2307 C C . GLN B 1 16 ? 36.26755 33.97410 -21.33002 1.000 50.98598 13 GLN B C 1
ATOM 2308 O O . GLN B 1 16 ? 35.23574 33.32628 -21.50838 1.000 38.82017 13 GLN B O 1
ATOM 2314 N N . THR B 1 17 ? 36.57497 35.04515 -22.04907 1.000 47.28653 14 THR B N 1
ATOM 2315 C CA . THR B 1 17 ? 35.73468 35.41457 -23.18068 1.000 42.99340 14 THR B CA 1
ATOM 2316 C C . THR B 1 17 ? 36.19219 34.62317 -24.39795 1.000 43.28803 14 THR B C 1
ATOM 2317 O O . THR B 1 17 ? 37.36741 34.67462 -24.77542 1.000 44.91522 14 THR B O 1
ATOM 2321 N N . LEU B 1 18 ? 35.27518 33.86029 -24.98682 1.000 39.54073 15 LEU B N 1
ATOM 2322 C CA . LEU B 1 18 ? 35.61632 33.07409 -26.16315 1.000 39.13889 15 LEU B CA 1
ATOM 2323 C C . LEU B 1 18 ? 35.47236 33.88120 -27.44398 1.000 34.85259 15 LEU B C 1
ATOM 2324 O O . LEU B 1 18 ? 36.31830 33.77240 -28.33725 1.000 36.20434 15 LEU B O 1
ATOM 2329 N N . GLY B 1 19 ? 34.42195 34.69387 -27.54920 1.000 35.18103 16 GLY B N 1
ATOM 2330 C CA . GLY B 1 19 ? 34.20657 35.48612 -28.74158 1.000 40.90506 16 GLY B CA 1
ATOM 2331 C C . GLY B 1 19 ? 33.10534 36.50637 -28.56714 1.000 47.83399 16 GLY B C 1
ATOM 2332 O O . GLY B 1 19 ? 32.15309 36.27791 -27.81651 1.000 44.21583 16 GLY B O 1
ATOM 2333 N N . GLU B 1 20 ? 33.22960 37.63785 -29.25231 1.000 56.35224 17 GLU B N 1
ATOM 2334 C CA . GLU B 1 20 ? 32.24420 38.70695 -29.18676 1.000 59.34571 17 GLU B CA 1
ATOM 2335 C C . GLU B 1 20 ? 31.19180 38.47758 -30.27203 1.000 67.64393 17 GLU B C 1
ATOM 2336 O O . GLU B 1 20 ? 31.04455 37.36508 -30.78535 1.000 69.24293 17 GLU B O 1
ATOM 2342 N N . GLY B 1 21 ? 30.46158 39.51798 -30.64012 1.000 69.31625 18 GLY B N 1
ATOM 2343 C CA . GLY B 1 21 ? 29.48118 39.39523 -31.69796 1.000 75.21641 18 GLY B CA 1
ATOM 2344 C C . GLY B 1 21 ? 28.41770 40.46644 -31.59590 1.000 79.23307 18 GLY B C 1
ATOM 2345 O O . GLY B 1 21 ? 28.41166 41.29660 -30.68415 1.000 70.67950 18 GLY B O 1
ATOM 2346 N N . ALA B 1 22 ? 27.50871 40.42652 -32.57210 1.000 78.38350 19 ALA B N 1
ATOM 2347 C CA . ALA B 1 22 ? 26.39701 41.37040 -32.59122 1.000 87.17560 19 ALA B CA 1
ATOM 2348 C C . ALA B 1 22 ? 25.40715 41.07124 -31.47198 1.000 91.29001 19 ALA B C 1
ATOM 2349 O O . ALA B 1 22 ? 25.04374 41.96452 -30.69682 1.000 91.31109 19 ALA B O 1
ATOM 2351 N N . TYR B 1 23 ? 24.95752 39.81551 -31.38131 1.000 86.60789 20 TYR B N 1
ATOM 2352 C CA . TYR B 1 23 ? 24.04512 39.39395 -30.32133 1.000 88.37020 20 TYR B CA 1
ATOM 2353 C C . TYR B 1 23 ? 24.56684 39.80102 -28.94688 1.000 80.37452 20 TYR B C 1
ATOM 2354 O O . TYR B 1 23 ? 23.92648 40.56542 -28.21637 1.000 77.09504 20 TYR B O 1
ATOM 2363 N N . GLY B 1 24 ? 25.73437 39.28599 -28.58056 1.000 77.41564 21 GLY B N 1
ATOM 2364 C CA . GLY B 1 24 ? 26.31961 39.55289 -27.28486 1.000 64.18043 21 GLY B CA 1
ATOM 2365 C C . GLY B 1 24 ? 27.72537 39.00139 -27.20873 1.000 61.84430 21 GLY B C 1
ATOM 2366 O O . GLY B 1 24 ? 28.61893 39.48687 -27.90780 1.000 61.30854 21 GLY B O 1
ATOM 2367 N N . GLU B 1 25 ? 27.93851 37.97710 -26.38585 1.000 42.72757 22 GLU B N 1
ATOM 2368 C CA . GLU B 1 25 ? 29.26973 37.39292 -26.28435 1.000 39.77314 22 GLU B CA 1
ATOM 2369 C C . GLU B 1 25 ? 29.16095 35.90149 -26.01394 1.000 33.95939 22 GLU B C 1
ATOM 2370 O O . GLU B 1 25 ? 28.09147 35.38287 -25.70840 1.000 34.74545 22 GLU B O 1
ATOM 2376 N N . VAL B 1 26 ? 30.28621 35.20729 -26.14083 1.000 32.95482 23 VAL B N 1
ATOM 2377 C CA . VAL B 1 26 ? 30.37517 33.79800 -25.77907 1.000 34.34698 23 VAL B CA 1
ATOM 2378 C C . VAL B 1 26 ? 31.47248 33.65460 -24.73716 1.000 34.17372 23 VAL B C 1
ATOM 2379 O O . VAL B 1 26 ? 32.62039 34.05161 -24.97158 1.000 37.54755 23 VAL B O 1
ATOM 2383 N N . GLN B 1 27 ? 31.11283 33.09228 -23.59106 1.000 34.46112 24 GLN B N 1
ATOM 2384 C CA . GLN B 1 27 ? 31.99112 32.94637 -22.44621 1.000 35.24896 24 GLN B CA 1
ATOM 2385 C C . GLN B 1 27 ? 32.22999 31.46998 -22.17228 1.000 32.63521 24 GLN B C 1
ATOM 2386 O O . GLN B 1 27 ? 31.35221 30.63378 -22.37685 1.000 27.41616 24 GLN B O 1
ATOM 2392 N N . LEU B 1 28 ? 33.42760 31.14675 -21.71314 1.000 25.77359 25 LEU B N 1
ATOM 2393 C CA . LEU B 1 28 ? 33.65664 29.86103 -21.08088 1.000 29.06676 25 LEU B CA 1
ATOM 2394 C C . LEU B 1 28 ? 33.16226 29.94173 -19.63961 1.000 34.21609 25 LEU B C 1
ATOM 2395 O O . LEU B 1 28 ? 33.54006 30.85458 -18.89885 1.000 33.43782 25 LEU B O 1
ATOM 2400 N N . ALA B 1 29 ? 32.28913 29.01358 -19.25353 1.000 31.68654 26 ALA B N 1
ATOM 2401 C CA . ALA B 1 29 ? 31.72287 28.95796 -17.91584 1.000 23.78104 26 ALA B CA 1
ATOM 2402 C C . ALA B 1 29 ? 31.99568 27.59437 -17.29545 1.000 34.21649 26 ALA B C 1
ATOM 2403 O O . ALA B 1 29 ? 32.06210 26.57434 -17.99007 1.000 26.89026 26 ALA B O 1
ATOM 2405 N N . VAL B 1 30 ? 32.15791 27.59018 -15.97589 1.000 27.17123 27 VAL B N 1
ATOM 2406 C CA . VAL B 1 30 ? 32.44400 26.38589 -15.20760 1.000 31.12873 27 VAL B CA 1
ATOM 2407 C C . VAL B 1 30 ? 31.40727 26.28411 -14.09679 1.000 37.93228 27 VAL B C 1
ATOM 2408 O O . VAL B 1 30 ? 31.12409 27.27690 -13.41923 1.000 33.52948 27 VAL B O 1
ATOM 2412 N N . ASN B 1 31 ? 30.84341 25.09130 -13.91243 1.000 29.08069 28 ASN B N 1
ATOM 2413 C CA . ASN B 1 31 ? 29.75884 24.91333 -12.95546 1.000 32.64628 28 ASN B CA 1
ATOM 2414 C C . ASN B 1 31 ? 30.30862 24.91026 -11.53482 1.000 30.02586 28 ASN B C 1
ATOM 2415 O O . ASN B 1 31 ? 31.28634 24.21702 -11.24260 1.000 28.13168 28 ASN B O 1
ATOM 2420 N N . ARG B 1 32 ? 29.67637 25.68072 -10.64323 1.000 30.65724 29 ARG B N 1
ATOM 2421 C CA . ARG B 1 32 ? 30.22111 25.83397 -9.29456 1.000 32.57701 29 ARG B CA 1
ATOM 2422 C C . ARG B 1 32 ? 30.11158 24.56079 -8.45521 1.000 30.73630 29 ARG B C 1
ATOM 2423 O O . ARG B 1 32 ? 30.88613 24.39829 -7.50745 1.000 44.81549 29 ARG B O 1
ATOM 2431 N N . VAL B 1 33 ? 29.19055 23.65516 -8.77854 1.000 34.93162 30 VAL B N 1
ATOM 2432 C CA . VAL B 1 33 ? 29.07622 22.38829 -8.05063 1.000 32.56480 30 VAL B CA 1
ATOM 2433 C C . VAL B 1 33 ? 29.87144 21.27490 -8.72853 1.000 38.09590 30 VAL B C 1
ATOM 2434 O O . VAL B 1 33 ? 30.65902 20.57798 -8.08261 1.000 44.69564 30 VAL B O 1
ATOM 2438 N N . THR B 1 34 ? 29.68281 21.08399 -10.03629 1.000 31.91227 31 THR B N 1
ATOM 2439 C CA . THR B 1 34 ? 30.24226 19.93226 -10.73706 1.000 35.18912 31 THR B CA 1
ATOM 2440 C C . THR B 1 34 ? 31.55510 20.21285 -11.45285 1.000 30.35392 31 THR B C 1
ATOM 2441 O O . THR B 1 34 ? 32.24035 19.25901 -11.83542 1.000 31.00530 31 THR B O 1
ATOM 2445 N N . GLU B 1 35 ? 31.89464 21.48018 -11.68160 1.000 31.68647 32 GLU B N 1
ATOM 2446 C CA . GLU B 1 35 ? 33.07415 21.89093 -12.44034 1.000 35.65918 32 GLU B CA 1
ATOM 2447 C C . GLU B 1 35 ? 32.98756 21.51160 -13.91470 1.000 35.34712 32 GLU B C 1
ATOM 2448 O O . GLU B 1 35 ? 33.99902 21.53822 -14.62102 1.000 33.60624 32 GLU B O 1
ATOM 2454 N N . GLU B 1 36 ? 31.79654 21.15706 -14.39491 1.000 27.65640 33 GLU B N 1
ATOM 2455 C CA . GLU B 1 36 ? 31.58477 20.98089 -15.82623 1.000 34.46046 33 GLU B CA 1
ATOM 2456 C C . GLU B 1 36 ? 31.86479 22.28089 -16.57025 1.000 31.93801 33 GLU B C 1
ATOM 2457 O O . GLU B 1 36 ? 31.43016 23.35880 -16.15601 1.000 30.23765 33 GLU B O 1
ATOM 2463 N N . ALA B 1 37 ? 32.59443 22.17588 -17.67789 1.000 24.89087 34 ALA B N 1
ATOM 2464 C CA . ALA B 1 37 ? 32.91667 23.32165 -18.52284 1.000 34.13651 34 ALA B CA 1
ATOM 2465 C C . ALA B 1 37 ? 31.95678 23.37168 -19.70320 1.000 33.79068 34 ALA B C 1
ATOM 2466 O O . ALA B 1 37 ? 31.70010 22.34750 -20.34258 1.000 33.71594 34 ALA B O 1
ATOM 2468 N N . VAL B 1 38 ? 31.43339 24.56287 -19.98761 1.000 28.99627 35 VAL B N 1
ATOM 2469 C CA . VAL B 1 38 ? 30.47146 24.77214 -21.05975 1.000 26.49630 35 VAL B CA 1
ATOM 2470 C C . VAL B 1 38 ? 30.75819 26.13575 -21.67602 1.000 31.96047 35 VAL B C 1
ATOM 2471 O O . VAL B 1 38 ? 31.33537 27.01585 -21.03394 1.000 34.62056 35 VAL B O 1
ATOM 2475 N N . ALA B 1 39 ? 30.41265 26.29835 -22.94713 1.000 25.44991 36 ALA B N 1
ATOM 2476 C CA . ALA B 1 39 ? 30.41121 27.61483 -23.56136 1.000 27.58291 36 ALA B CA 1
ATOM 2477 C C . ALA B 1 39 ? 29.00469 28.17988 -23.44795 1.000 25.90194 36 ALA B C 1
ATOM 2478 O O . ALA B 1 39 ? 28.02264 27.45670 -23.58984 1.000 27.23176 36 ALA B O 1
ATOM 2480 N N . VAL B 1 40 ? 28.90331 29.45466 -23.10963 1.000 26.76348 37 VAL B N 1
ATOM 2481 C CA . VAL B 1 40 ? 27.61845 30.10085 -22.89588 1.000 28.71363 37 VAL B CA 1
ATOM 2482 C C . VAL B 1 40 ? 27.55928 31.29718 -23.82235 1.000 31.71801 37 VAL B C 1
ATOM 2483 O O . VAL B 1 40 ? 28.40711 32.19152 -23.74287 1.000 32.05260 37 VAL B O 1
ATOM 2487 N N . LYS B 1 41 ? 26.57720 31.30623 -24.70668 1.000 25.73210 38 LYS B N 1
ATOM 2488 C CA . LYS B 1 41 ? 26.31671 32.46400 -25.54511 1.000 34.14513 38 LYS B CA 1
ATOM 2489 C C . LYS B 1 41 ? 25.30393 33.33517 -24.81829 1.000 34.48455 38 LYS B C 1
ATOM 2490 O O . LYS B 1 41 ? 24.20170 32.87913 -24.49603 1.000 36.50115 38 LYS B O 1
ATOM 2496 N N . ILE B 1 42 ? 25.69226 34.57037 -24.53289 1.000 33.99943 39 ILE B N 1
ATOM 2497 C CA . ILE B 1 42 ? 24.86833 35.53075 -23.81559 1.000 36.77795 39 ILE B CA 1
ATOM 2498 C C . ILE B 1 42 ? 24.38797 36.56614 -24.82077 1.000 39.07868 39 ILE B C 1
ATOM 2499 O O . ILE B 1 42 ? 25.20053 37.18861 -25.52066 1.000 45.45860 39 ILE B O 1
ATOM 2504 N N . VAL B 1 43 ? 23.07069 36.73540 -24.89448 1.000 43.63056 40 VAL B N 1
ATOM 2505 C CA . VAL B 1 43 ? 22.41905 37.61458 -25.85707 1.000 49.90633 40 VAL B CA 1
ATOM 2506 C C . VAL B 1 43 ? 21.55866 38.60262 -25.08468 1.000 47.47556 40 VAL B C 1
ATOM 2507 O O . VAL B 1 43 ? 20.68879 38.19906 -24.30075 1.000 47.09366 40 VAL B O 1
ATOM 2511 N N . ASP B 1 44 ? 21.81135 39.89125 -25.29294 1.000 51.93171 41 ASP B N 1
ATOM 2512 C CA . ASP B 1 44 ? 20.95486 40.94538 -24.76167 1.000 50.38709 41 ASP B CA 1
ATOM 2513 C C . ASP B 1 44 ? 19.79782 41.13147 -25.73314 1.000 53.26869 41 ASP B C 1
ATOM 2514 O O . ASP B 1 44 ? 19.97574 41.69420 -26.81769 1.000 61.27787 41 ASP B O 1
ATOM 2519 N N . MET B 1 45 ? 18.61258 40.65374 -25.35479 1.000 51.92165 42 MET B N 1
ATOM 2520 C CA . MET B 1 45 ? 17.51512 40.57184 -26.31006 1.000 57.46641 42 MET B CA 1
ATOM 2521 C C . MET B 1 45 ? 16.87085 41.91878 -26.61789 1.000 62.88655 42 MET B C 1
ATOM 2522 O O . MET B 1 45 ? 16.17214 42.03036 -27.63050 1.000 68.54680 42 MET B O 1
ATOM 2527 N N . LYS B 1 46 ? 17.07888 42.94400 -25.78888 1.000 57.07227 43 LYS B N 1
ATOM 2528 C CA . LYS B 1 46 ? 16.56184 44.25259 -26.16997 1.000 63.33314 43 LYS B CA 1
ATOM 2529 C C . LYS B 1 46 ? 17.39642 44.89623 -27.26878 1.000 65.20885 43 LYS B C 1
ATOM 2530 O O . LYS B 1 46 ? 17.01449 45.95422 -27.77871 1.000 74.49618 43 LYS B O 1
ATOM 2536 N N . ARG B 1 47 ? 18.51662 44.28350 -27.64179 1.000 68.77249 44 ARG B N 1
ATOM 2537 C CA . ARG B 1 47 ? 19.19258 44.60705 -28.89145 1.000 72.62664 44 ARG B CA 1
ATOM 2538 C C . ARG B 1 47 ? 18.37719 44.02985 -30.04382 1.000 79.41643 44 ARG B C 1
ATOM 2539 O O . ARG B 1 47 ? 18.30614 42.80730 -30.20395 1.000 93.20709 44 ARG B O 1
ATOM 2547 N N . ALA B 1 48 ? 17.74222 44.90869 -30.82696 1.000 81.49610 45 ALA B N 1
ATOM 2548 C CA . ALA B 1 48 ? 16.85565 44.54909 -31.93494 1.000 80.23535 45 ALA B CA 1
ATOM 2549 C C . ALA B 1 48 ? 15.58667 43.85192 -31.44908 1.000 85.96386 45 ALA B C 1
ATOM 2550 O O . ALA B 1 48 ? 15.57968 43.21377 -30.39119 1.000 78.67252 45 ALA B O 1
ATOM 2552 N N . VAL B 1 49 ? 14.50119 43.97801 -32.21646 1.000 92.03360 46 VAL B N 1
ATOM 2553 C CA . VAL B 1 49 ? 13.22008 43.40301 -31.81580 1.000 88.80239 46 VAL B CA 1
ATOM 2554 C C . VAL B 1 49 ? 13.00171 42.00402 -32.38372 1.000 87.34713 46 VAL B C 1
ATOM 2555 O O . VAL B 1 49 ? 12.19594 41.23875 -31.83364 1.000 86.28661 46 VAL B O 1
ATOM 2559 N N . ASP B 1 50 ? 13.69968 41.64215 -33.45745 1.000 89.37420 47 ASP B N 1
ATOM 2560 C CA . ASP B 1 50 ? 13.59613 40.30392 -34.02200 1.000 79.47768 47 ASP B CA 1
ATOM 2561 C C . ASP B 1 50 ? 14.41388 39.27325 -33.25192 1.000 80.14926 47 ASP B C 1
ATOM 2562 O O . ASP B 1 50 ? 14.43485 38.10356 -33.64915 1.000 76.09667 47 ASP B O 1
ATOM 2567 N N . CYS B 1 51 ? 15.07842 39.67475 -32.15912 1.000 84.60433 48 CYS B N 1
ATOM 2568 C CA . CYS B 1 51 ? 15.89129 38.72099 -31.40388 1.000 84.46765 48 CYS B CA 1
ATOM 2569 C C . CYS B 1 51 ? 15.05607 37.62465 -30.75361 1.000 71.80245 48 CYS B C 1
ATOM 2570 O O . CYS B 1 51 ? 15.44184 36.44771 -30.86007 1.000 70.35896 48 CYS B O 1
ATOM 2573 N N . PRO B 1 52 ? 13.93869 37.91161 -30.06797 1.000 69.45289 49 PRO B N 1
ATOM 2574 C CA . PRO B 1 52 ? 13.14663 36.80689 -29.49252 1.000 70.43961 49 PRO B CA 1
ATOM 2575 C C . PRO B 1 52 ? 12.76693 35.71444 -30.48689 1.000 68.87292 49 PRO B C 1
ATOM 2576 O O . PRO B 1 52 ? 12.94015 34.52675 -30.17987 1.000 66.34737 49 PRO B O 1
ATOM 2580 N N . GLU B 1 53 ? 12.27484 36.07269 -31.67881 1.000 67.89283 50 GLU B N 1
ATOM 2581 C CA . GLU B 1 53 ? 11.90176 35.03901 -32.64311 1.000 69.78910 50 GLU B CA 1
ATOM 2582 C C . GLU B 1 53 ? 13.13078 34.33464 -33.20555 1.000 63.26954 50 GLU B C 1
ATOM 2583 O O . GLU B 1 53 ? 13.11889 33.11182 -33.39602 1.000 61.80642 50 GLU B O 1
ATOM 2589 N N . ASN B 1 54 ? 14.19742 35.08722 -33.48609 1.000 61.64867 51 ASN B N 1
ATOM 2590 C CA . ASN B 1 54 ? 15.42493 34.46575 -33.97342 1.000 63.66516 51 ASN B CA 1
ATOM 2591 C C . ASN B 1 54 ? 16.02064 33.53235 -32.92728 1.000 63.38758 51 ASN B C 1
ATOM 2592 O O . ASN B 1 54 ? 16.51826 32.44949 -33.26138 1.000 59.37305 51 ASN B O 1
ATOM 2597 N N . ILE B 1 55 ? 15.96952 33.93019 -31.65334 1.000 54.53446 52 ILE B N 1
ATOM 2598 C CA . ILE B 1 55 ? 16.47935 33.07333 -30.58787 1.000 52.98727 52 ILE B CA 1
ATOM 2599 C C . ILE B 1 55 ? 15.61547 31.82569 -30.44565 1.000 47.74111 52 ILE B C 1
ATOM 2600 O O . ILE B 1 55 ? 16.13367 30.72577 -30.22530 1.000 47.22242 52 ILE B O 1
ATOM 2605 N N . LYS B 1 56 ? 14.29102 31.96706 -30.58083 1.000 46.28151 53 LYS B N 1
ATOM 2606 C CA . LYS B 1 56 ? 13.41899 30.79322 -30.57142 1.000 48.60157 53 LYS B CA 1
ATOM 2607 C C . LYS B 1 56 ? 13.77525 29.83684 -31.70082 1.000 43.79715 53 LYS B C 1
ATOM 2608 O O . LYS B 1 56 ? 13.87060 28.62112 -31.49698 1.000 37.60245 53 LYS B O 1
ATOM 2614 N N . LYS B 1 57 ? 13.96201 30.37276 -32.90695 1.000 47.05350 54 LYS B N 1
ATOM 2615 C CA . LYS B 1 57 ? 14.31528 29.53613 -34.04852 1.000 46.17825 54 LYS B CA 1
ATOM 2616 C C . LYS B 1 57 ? 15.63525 28.81138 -33.80665 1.000 40.37493 54 LYS B C 1
ATOM 2617 O O . LYS B 1 57 ? 15.74527 27.59892 -34.03618 1.000 38.46449 54 LYS B O 1
ATOM 2623 N N . GLU B 1 58 ? 16.65003 29.54353 -33.33320 1.000 42.06102 55 GLU B N 1
ATOM 2624 C CA . GLU B 1 58 ? 17.95612 28.93751 -33.09054 1.000 40.49035 55 GLU B CA 1
ATOM 2625 C C . GLU B 1 58 ? 17.88038 27.86433 -32.00760 1.000 39.10126 55 GLU B C 1
ATOM 2626 O O . GLU B 1 58 ? 18.48169 26.79385 -32.14508 1.000 37.26898 55 GLU B O 1
ATOM 2632 N N . ILE B 1 59 ? 17.13786 28.12447 -30.92893 1.000 39.26634 56 ILE B N 1
ATOM 2633 C CA . ILE B 1 59 ? 16.99019 27.12803 -29.87207 1.000 36.78898 56 ILE B CA 1
ATOM 2634 C C . ILE B 1 59 ? 16.28807 25.88685 -30.40298 1.000 38.21895 56 ILE B C 1
ATOM 2635 O O . ILE B 1 59 ? 16.69659 24.75561 -30.11692 1.000 34.79328 56 ILE B O 1
ATOM 2640 N N . CYS B 1 60 ? 15.21423 26.07290 -31.17437 1.000 36.67357 57 CYS B N 1
ATOM 2641 C CA A CYS B 1 60 ? 14.45968 24.92876 -31.67256 0.453 39.28454 57 CYS B CA 1
ATOM 2642 C CA B CYS B 1 60 ? 14.46629 24.91954 -31.66183 0.547 39.28360 57 CYS B CA 1
ATOM 2643 C C . CYS B 1 60 ? 15.29277 24.09225 -32.63508 1.000 37.66099 57 CYS B C 1
ATOM 2644 O O . CYS B 1 60 ? 15.17278 22.86196 -32.65605 1.000 38.43679 57 CYS B O 1
ATOM 2649 N N . ILE B 1 61 ? 16.14059 24.74005 -33.43734 1.000 32.36235 58 ILE B N 1
ATOM 2650 C CA . ILE B 1 61 ? 17.03526 23.98194 -34.31081 1.000 38.25863 58 ILE B CA 1
ATOM 2651 C C . ILE B 1 61 ? 18.08920 23.25611 -33.48885 1.000 33.21873 58 ILE B C 1
ATOM 2652 O O . ILE B 1 61 ? 18.40251 22.08696 -33.74563 1.000 34.10007 58 ILE B O 1
ATOM 2657 N N . ASN B 1 62 ? 18.65409 23.93324 -32.48694 1.000 35.55395 59 ASN B N 1
ATOM 2658 C CA . ASN B 1 62 ? 19.68068 23.30607 -31.66420 1.000 36.72141 59 ASN B CA 1
ATOM 2659 C C . ASN B 1 62 ? 19.13792 22.09671 -30.91631 1.000 33.54949 59 ASN B C 1
ATOM 2660 O O . ASN B 1 62 ? 19.85646 21.10873 -30.73000 1.000 35.92235 59 ASN B O 1
ATOM 2665 N N . LYS B 1 63 ? 17.87422 22.14735 -30.49462 1.000 34.76612 60 LYS B N 1
ATOM 2666 C CA . LYS B 1 63 ? 17.27397 21.00977 -29.80319 1.000 41.09955 60 LYS B CA 1
ATOM 2667 C C . LYS B 1 63 ? 17.26912 19.74621 -30.65675 1.000 41.94898 60 LYS B C 1
ATOM 2668 O O . LYS B 1 63 ? 17.23772 18.63983 -30.10693 1.000 47.73762 60 LYS B O 1
ATOM 2674 N N . MET B 1 64 ? 17.31054 19.88355 -31.98238 1.000 39.70397 61 MET B N 1
ATOM 2675 C CA . MET B 1 64 ? 17.27021 18.72810 -32.87125 1.000 39.36104 61 MET B CA 1
ATOM 2676 C C . MET B 1 64 ? 18.61923 18.04322 -33.03907 1.000 41.37731 61 MET B C 1
ATOM 2677 O O . MET B 1 64 ? 18.65716 16.87955 -33.45487 1.000 49.75921 61 MET B O 1
ATOM 2682 N N . LEU B 1 65 ? 19.71862 18.73058 -32.73894 1.000 37.48923 62 LEU B N 1
ATOM 2683 C CA . LEU B 1 65 ? 21.05076 18.27741 -33.12612 1.000 37.43100 62 LEU B CA 1
ATOM 2684 C C . LEU B 1 65 ? 21.62056 17.30642 -32.10248 1.000 40.94069 62 LEU B C 1
ATOM 2685 O O . LEU B 1 65 ? 21.61052 17.58631 -30.90043 1.000 41.18578 62 LEU B O 1
ATOM 2690 N N . ASN B 1 66 ? 22.14525 16.18010 -32.58756 1.000 34.82679 63 ASN B N 1
ATOM 2691 C CA . ASN B 1 66 ? 22.84782 15.23265 -31.71881 1.000 33.00207 63 ASN B CA 1
ATOM 2692 C C . ASN B 1 66 ? 23.81234 14.42663 -32.59749 1.000 34.67513 63 ASN B C 1
ATOM 2693 O O . ASN B 1 66 ? 23.44961 13.37621 -33.12559 1.000 31.02177 63 ASN B O 1
ATOM 2698 N N . HIS B 1 67 ? 25.03899 14.92795 -32.72920 1.000 30.68157 64 HIS B N 1
ATOM 2699 C CA . HIS B 1 67 ? 26.03257 14.28246 -33.57436 1.000 24.95236 64 HIS B CA 1
ATOM 2700 C C . HIS B 1 67 ? 27.41387 14.70998 -33.10765 1.000 28.60209 64 HIS B C 1
ATOM 2701 O O . HIS B 1 67 ? 27.60731 15.83816 -32.64604 1.000 28.60869 64 HIS B O 1
ATOM 2708 N N . GLU B 1 68 ? 28.37130 13.79440 -33.24278 1.000 21.71972 65 GLU B N 1
ATOM 2709 C CA . GLU B 1 68 ? 29.71076 14.02274 -32.71967 1.000 30.80619 65 GLU B CA 1
ATOM 2710 C C . GLU B 1 68 ? 30.46716 15.12169 -33.46327 1.000 33.66149 65 GLU B C 1
ATOM 2711 O O . GLU B 1 68 ? 31.49075 15.59276 -32.96164 1.000 31.62273 65 GLU B O 1
ATOM 2717 N N . ASN B 1 69 ? 30.01462 15.52962 -34.64891 1.000 26.18220 66 ASN B N 1
ATOM 2718 C CA . ASN B 1 69 ? 30.67324 16.60575 -35.37892 1.000 33.35188 66 ASN B CA 1
ATOM 2719 C C . ASN B 1 69 ? 29.82717 17.87239 -35.42044 1.000 29.98391 66 ASN B C 1
ATOM 2720 O O . ASN B 1 69 ? 30.02485 18.71683 -36.29924 1.000 26.50790 66 ASN B O 1
ATOM 2725 N N . VAL B 1 70 ? 28.88901 18.01958 -34.48188 1.000 25.86107 67 VAL B N 1
ATOM 2726 C CA . VAL B 1 70 ? 28.05590 19.20920 -34.35024 1.000 26.73484 67 VAL B CA 1
ATOM 2727 C C . VAL B 1 70 ? 28.07013 19.63428 -32.88702 1.000 27.18040 67 VAL B C 1
ATOM 2728 O O . VAL B 1 70 ? 27.88981 18.79661 -31.99659 1.000 24.60680 67 VAL B O 1
ATOM 2732 N N . VAL B 1 71 ? 28.27488 20.92968 -32.63637 1.000 27.74731 68 VAL B N 1
ATOM 2733 C CA . VAL B 1 71 ? 28.27039 21.44213 -31.26733 1.000 21.37173 68 VAL B CA 1
ATOM 2734 C C . VAL B 1 71 ? 26.97524 21.03580 -30.57127 1.000 20.93467 68 VAL B C 1
ATOM 2735 O O . VAL B 1 71 ? 25.87388 21.34624 -31.04363 1.000 25.24398 68 VAL B O 1
ATOM 2739 N N . LYS B 1 72 ? 27.10234 20.31490 -29.45671 1.000 24.14511 69 LYS B N 1
ATOM 2740 C CA . LYS B 1 72 ? 25.93274 19.87599 -28.70732 1.000 24.97840 69 LYS B CA 1
ATOM 2741 C C . LYS B 1 72 ? 25.29829 21.03465 -27.94455 1.000 30.11079 69 LYS B C 1
ATOM 2742 O O . LYS B 1 72 ? 25.98867 21.89823 -27.39669 1.000 26.51797 69 LYS B O 1
ATOM 2748 N N . PHE B 1 73 ? 23.96894 21.03083 -27.89828 1.000 24.43418 70 PHE B N 1
ATOM 2749 C CA . PHE B 1 73 ? 23.17785 22.03592 -27.20377 1.000 26.26092 70 PHE B CA 1
ATOM 2750 C C . PHE B 1 73 ? 22.79769 21.52717 -25.81681 1.000 28.58539 70 PHE B C 1
ATOM 2751 O O . PHE B 1 73 ? 22.19291 20.45669 -25.68959 1.000 29.78071 70 PHE B O 1
ATOM 2759 N N . TYR B 1 74 ? 23.13012 22.30578 -24.78325 1.000 27.12449 71 TYR B N 1
ATOM 2760 C CA . TYR B 1 74 ? 22.85859 21.93684 -23.39686 1.000 28.36198 71 TYR B CA 1
ATOM 2761 C C . TYR B 1 74 ? 21.79724 22.82643 -22.75603 1.000 31.41872 71 TYR B C 1
ATOM 2762 O O . TYR B 1 74 ? 21.78740 23.01047 -21.53570 1.000 33.08256 71 TYR B O 1
ATOM 2771 N N . GLY B 1 75 ? 20.91052 23.39330 -23.55951 1.000 27.75782 72 GLY B N 1
ATOM 2772 C CA . GLY B 1 75 ? 19.76913 24.11775 -23.03663 1.000 23.02706 72 GLY B CA 1
ATOM 2773 C C . GLY B 1 75 ? 19.97115 25.61718 -22.99431 1.000 25.97288 72 GLY B C 1
ATOM 2774 O O . GLY B 1 75 ? 20.92046 26.18115 -23.54958 1.000 25.92670 72 GLY B O 1
ATOM 2775 N N . HIS B 1 76 ? 19.04223 26.27013 -22.29722 1.000 25.65723 73 HIS B N 1
ATOM 2776 C CA . HIS B 1 76 ? 18.98627 27.72059 -22.27035 1.000 28.56163 73 HIS B CA 1
ATOM 2777 C C . HIS B 1 76 ? 18.34296 28.19126 -20.97455 1.000 33.06656 73 HIS B C 1
ATOM 2778 O O . HIS B 1 76 ? 17.60028 27.45503 -20.31585 1.000 28.22783 73 HIS B O 1
ATOM 2785 N N . ARG B 1 77 ? 18.62840 29.44484 -20.63262 1.000 32.83586 74 ARG B N 1
ATOM 2786 C CA . ARG B 1 77 ? 18.02993 30.10505 -19.47764 1.000 37.35672 74 ARG B CA 1
ATOM 2787 C C . ARG B 1 77 ? 17.77698 31.56751 -19.81219 1.000 40.71848 74 ARG B C 1
ATOM 2788 O O . ARG B 1 77 ? 18.52077 32.17735 -20.58144 1.000 33.75729 74 ARG B O 1
ATOM 2796 N N . ARG B 1 78 ? 16.72164 32.13398 -19.23139 1.000 41.63497 75 ARG B N 1
ATOM 2797 C CA . ARG B 1 78 ? 16.37564 33.53336 -19.45807 1.000 45.00007 75 ARG B CA 1
ATOM 2798 C C . ARG B 1 78 ? 16.28838 34.27155 -18.12925 1.000 49.50054 75 ARG B C 1
ATOM 2799 O O . ARG B 1 78 ? 15.60622 33.81344 -17.20560 1.000 51.60037 75 ARG B O 1
ATOM 2807 N N . GLU B 1 79 ? 16.97398 35.41339 -18.03986 1.000 48.12074 76 GLU B N 1
ATOM 2808 C CA . GLU B 1 79 ? 16.93899 36.28212 -16.86089 1.000 51.85439 76 GLU B CA 1
ATOM 2809 C C . GLU B 1 79 ? 16.63332 37.70619 -17.31532 1.000 49.60025 76 GLU B C 1
ATOM 2810 O O . GLU B 1 79 ? 17.52415 38.42159 -17.78637 1.000 49.09785 76 GLU B O 1
ATOM 2816 N N . GLY B 1 80 ? 15.37393 38.11067 -17.17298 1.000 56.90807 77 GLY B N 1
ATOM 2817 C CA . GLY B 1 80 ? 14.94326 39.40903 -17.64758 1.000 64.01477 77 GLY B CA 1
ATOM 2818 C C . GLY B 1 80 ? 15.12680 39.55900 -19.14210 1.000 54.41491 77 GLY B C 1
ATOM 2819 O O . GLY B 1 80 ? 14.44151 38.89741 -19.92872 1.000 58.34522 77 GLY B O 1
ATOM 2820 N N . ASN B 1 81 ? 16.05977 40.41959 -19.54525 1.000 49.48316 78 ASN B N 1
ATOM 2821 C CA . ASN B 1 81 ? 16.35247 40.63477 -20.95436 1.000 47.44912 78 ASN B CA 1
ATOM 2822 C C . ASN B 1 81 ? 17.48619 39.76413 -21.46774 1.000 50.99616 78 ASN B C 1
ATOM 2823 O O . ASN B 1 81 ? 17.75673 39.77601 -22.67327 1.000 52.64991 78 ASN B O 1
ATOM 2828 N N . ILE B 1 82 ? 18.15479 39.02034 -20.59387 1.000 49.33330 79 ILE B N 1
ATOM 2829 C CA . ILE B 1 82 ? 19.35576 38.28077 -20.95515 1.000 43.44314 79 ILE B CA 1
ATOM 2830 C C . ILE B 1 82 ? 18.97843 36.84364 -21.28089 1.000 48.42030 79 ILE B C 1
ATOM 2831 O O . ILE B 1 82 ? 18.20320 36.21079 -20.55100 1.000 47.04157 79 ILE B O 1
ATOM 2836 N N . GLN B 1 83 ? 19.52192 36.32983 -22.38037 1.000 48.78972 80 GLN B N 1
ATOM 2837 C CA . GLN B 1 83 ? 19.32060 34.95042 -22.79044 1.000 42.53147 80 GLN B CA 1
ATOM 2838 C C . GLN B 1 83 ? 20.66400 34.23437 -22.77278 1.000 37.47276 80 GLN B C 1
ATOM 2839 O O . GLN B 1 83 ? 21.64476 34.73374 -23.33464 1.000 36.51178 80 GLN B O 1
ATOM 2845 N N . TYR B 1 84 ? 20.70903 33.08081 -22.11117 1.000 32.73058 81 TYR B N 1
ATOM 2846 C CA . TYR B 1 84 ? 21.88090 32.21945 -22.05715 1.000 30.57682 81 TYR B CA 1
ATOM 2847 C C . TYR B 1 84 ? 21.59902 30.96824 -22.87244 1.000 28.78480 81 TYR B C 1
ATOM 2848 O O . TYR B 1 84 ? 20.56252 30.32349 -22.67860 1.000 35.11093 81 TYR B O 1
ATOM 2857 N N . LEU B 1 85 ? 22.52456 30.62702 -23.76342 1.000 29.08866 82 LEU B N 1
ATOM 2858 C CA . LEU B 1 85 ? 22.51238 29.36583 -24.49353 1.000 28.04070 82 LEU B CA 1
ATOM 2859 C C . LEU B 1 85 ? 23.72951 28.57764 -24.05181 1.000 25.88080 82 LEU B C 1
ATOM 2860 O O . LEU B 1 85 ? 24.85172 29.08251 -24.13101 1.000 28.19016 82 LEU B O 1
ATOM 2865 N N . PHE B 1 86 ? 23.51438 27.35519 -23.58254 1.000 22.80178 83 PHE B N 1
ATOM 2866 C CA . PHE B 1 86 ? 24.60446 26.49948 -23.13555 1.000 21.90780 83 PHE B CA 1
ATOM 2867 C C . PHE B 1 86 ? 24.98736 25.55214 -24.26279 1.000 27.39418 83 PHE B C 1
ATOM 2868 O O . PHE B 1 86 ? 24.13254 24.83921 -24.79561 1.000 28.01264 83 PHE B O 1
ATOM 2876 N N . LEU B 1 87 ? 26.27216 25.55069 -24.61743 1.000 23.86971 84 LEU B N 1
ATOM 2877 C CA . LEU B 1 87 ? 26.79616 24.85135 -25.77630 1.000 27.52154 84 LEU B CA 1
ATOM 2878 C C . LEU B 1 87 ? 28.05014 24.08629 -25.39076 1.000 26.23740 84 LEU B C 1
ATOM 2879 O O . LEU B 1 87 ? 28.79013 24.48457 -24.48950 1.000 28.63771 84 LEU B O 1
ATOM 2884 N N . GLU B 1 88 ? 28.28489 22.98455 -26.09444 1.000 21.77287 85 GLU B N 1
ATOM 2885 C CA . GLU B 1 88 ? 29.48071 22.18742 -25.87942 1.000 20.44176 85 GLU B CA 1
ATOM 2886 C C . GLU B 1 88 ? 30.74104 23.02509 -26.08696 1.000 28.72181 85 GLU B C 1
ATOM 2887 O O . GLU B 1 88 ? 30.87004 23.75013 -27.07893 1.000 26.35765 85 GLU B O 1
ATOM 2893 N N . TYR B 1 89 ? 31.67480 22.92706 -25.14425 1.000 24.60759 86 TYR B N 1
ATOM 2894 C CA . TYR B 1 89 ? 32.89645 23.72258 -25.18701 1.000 30.34518 86 TYR B CA 1
ATOM 2895 C C . TYR B 1 89 ? 33.96333 22.99310 -25.98860 1.000 28.44930 86 TYR B C 1
ATOM 2896 O O . TYR B 1 89 ? 34.27540 21.83093 -25.70549 1.000 27.77642 86 TYR B O 1
ATOM 2905 N N . CYS B 1 90 ? 34.52645 23.68337 -26.97848 1.000 28.50327 87 CYS B N 1
ATOM 2906 C CA . CYS B 1 90 ? 35.51339 23.11784 -27.90106 1.000 30.50994 87 CYS B CA 1
ATOM 2907 C C . CYS B 1 90 ? 36.84856 23.81933 -27.64877 1.000 30.01605 87 CYS B C 1
ATOM 2908 O O . CYS B 1 90 ? 37.13377 24.87333 -28.22241 1.000 28.92421 87 CYS B O 1
ATOM 2911 N N . SER B 1 91 ? 37.67998 23.21788 -26.79764 1.000 28.35407 88 SER B N 1
ATOM 2912 C CA . SER B 1 91 ? 38.86172 23.92465 -26.31464 1.000 35.82912 88 SER B CA 1
ATOM 2913 C C . SER B 1 91 ? 39.94479 24.08833 -27.37447 1.000 35.78661 88 SER B C 1
ATOM 2914 O O . SER B 1 91 ? 40.93686 24.77460 -27.11013 1.000 41.26218 88 SER B O 1
ATOM 2917 N N . GLY B 1 92 ? 39.78800 23.48447 -28.55322 1.000 37.57033 89 GLY B N 1
ATOM 2918 C CA . GLY B 1 92 ? 40.76440 23.64993 -29.61540 1.000 32.89627 89 GLY B CA 1
ATOM 2919 C C . GLY B 1 92 ? 40.58860 24.89218 -30.45620 1.000 35.97215 89 GLY B C 1
ATOM 2920 O O . GLY B 1 92 ? 41.47089 25.21167 -31.25877 1.000 37.95228 89 GLY B O 1
ATOM 2921 N N . GLY B 1 93 ? 39.47092 25.59706 -30.30136 1.000 28.54405 90 GLY B N 1
ATOM 2922 C CA . GLY B 1 93 ? 39.27223 26.84519 -31.01092 1.000 31.07065 90 GLY B CA 1
ATOM 2923 C C . GLY B 1 93 ? 38.83622 26.65647 -32.45623 1.000 35.97271 90 GLY B C 1
ATOM 2924 O O . GLY B 1 93 ? 38.31406 25.61204 -32.85949 1.000 33.40933 90 GLY B O 1
ATOM 2925 N N . GLU B 1 94 ? 39.06102 27.70485 -33.24597 1.000 32.65051 91 GLU B N 1
ATOM 2926 C CA . GLU B 1 94 ? 38.61641 27.73813 -34.63409 1.000 32.59613 91 GLU B CA 1
ATOM 2927 C C . GLU B 1 94 ? 39.50303 26.87975 -35.52669 1.000 31.74425 91 GLU B C 1
ATOM 2928 O O . GLU B 1 94 ? 40.72686 26.84684 -35.37063 1.000 35.86334 91 GLU B O 1
ATOM 2934 N N . LEU B 1 95 ? 38.87497 26.20082 -36.48635 1.000 27.90670 92 LEU B N 1
ATOM 2935 C CA . LEU B 1 95 ? 39.63768 25.58043 -37.56164 1.000 31.35153 92 LEU B CA 1
ATOM 2936 C C . LEU B 1 95 ? 40.49130 26.61086 -38.29541 1.000 29.62870 92 LEU B C 1
ATOM 2937 O O . LEU B 1 95 ? 41.60978 26.30165 -38.72304 1.000 32.81878 92 LEU B O 1
ATOM 2942 N N . PHE B 1 96 ? 39.98126 27.84078 -38.42608 1.000 29.84634 93 PHE B N 1
ATOM 2943 C CA . PHE B 1 96 ? 40.69519 28.91696 -39.11391 1.000 33.38500 93 PHE B CA 1
ATOM 2944 C C . PHE B 1 96 ? 42.10430 29.11542 -38.56130 1.000 39.46721 93 PHE B C 1
ATOM 2945 O O . PHE B 1 96 ? 43.04233 29.39129 -39.31913 1.000 36.43911 93 PHE B O 1
ATOM 2953 N N . ASP B 1 97 ? 42.27597 28.97210 -37.24547 1.000 34.31305 94 ASP B N 1
ATOM 2954 C CA . ASP B 1 97 ? 43.57325 29.17037 -36.60431 1.000 37.68948 94 ASP B CA 1
ATOM 2955 C C . ASP B 1 97 ? 44.54685 28.01855 -36.82855 1.000 38.76950 94 ASP B C 1
ATOM 2956 O O . ASP B 1 97 ? 45.69406 28.10837 -36.37895 1.000 43.58681 94 ASP B O 1
ATOM 2961 N N . ARG B 1 98 ? 44.12913 26.93869 -37.48514 1.000 36.39665 95 ARG B N 1
ATOM 2962 C CA . ARG B 1 98 ? 45.04485 25.87773 -37.87999 1.000 37.37686 95 ARG B CA 1
ATOM 2963 C C . ARG B 1 98 ? 45.52140 26.02883 -39.31628 1.000 33.82496 95 ARG B C 1
ATOM 2964 O O . ARG B 1 98 ? 46.32315 25.21190 -39.77966 1.000 39.30874 95 ARG B O 1
ATOM 2972 N N . ILE B 1 99 ? 45.04855 27.04383 -40.02842 1.000 35.88718 96 ILE B N 1
ATOM 2973 C CA . ILE B 1 99 ? 45.38447 27.25011 -41.43080 1.000 38.33204 96 ILE B CA 1
ATOM 2974 C C . ILE B 1 99 ? 46.49983 28.28560 -41.50525 1.000 42.86939 96 ILE B C 1
ATOM 2975 O O . ILE B 1 99 ? 46.29006 29.46205 -41.19063 1.000 41.10168 96 ILE B O 1
ATOM 2980 N N . GLU B 1 100 ? 47.67936 27.85499 -41.92966 1.000 44.70056 97 GLU B N 1
ATOM 2981 C CA . GLU B 1 100 ? 48.79365 28.77204 -42.15429 1.000 46.88642 97 GLU B CA 1
ATOM 2982 C C . GLU B 1 100 ? 48.50488 29.64493 -43.36988 1.000 46.15837 97 GLU B C 1
ATOM 2983 O O . GLU B 1 100 ? 48.24900 29.11114 -44.45946 1.000 43.84249 97 GLU B O 1
ATOM 2989 N N . PRO B 1 101 ? 48.51977 30.96841 -43.23716 1.000 47.15787 98 PRO B N 1
ATOM 2990 C CA . PRO B 1 101 ? 48.15716 31.82847 -44.37203 1.000 47.41836 98 PRO B CA 1
ATOM 2991 C C . PRO B 1 101 ? 49.05828 31.56959 -45.56795 1.000 47.96775 98 PRO B C 1
ATOM 2992 O O . PRO B 1 101 ? 50.27806 31.45262 -45.43123 1.000 47.33575 98 PRO B O 1
ATOM 2996 N N . ASP B 1 102 ? 48.43256 31.42889 -46.73805 1.000 49.64178 99 ASP B N 1
ATOM 2997 C CA . ASP B 1 102 ? 49.12409 31.21373 -48.00728 1.000 49.28828 99 ASP B CA 1
ATOM 2998 C C . ASP B 1 102 ? 49.79303 29.84488 -48.08212 1.000 50.39193 99 ASP B C 1
ATOM 2999 O O . ASP B 1 102 ? 50.41575 29.51987 -49.09908 1.000 51.87442 99 ASP B O 1
ATOM 3004 N N . ILE B 1 103 ? 49.66737 29.03091 -47.02764 1.000 46.56292 100 ILE B N 1
ATOM 3005 C CA . ILE B 1 103 ? 50.26161 27.69987 -46.97525 1.000 43.77658 100 ILE B CA 1
ATOM 3006 C C . ILE B 1 103 ? 49.19909 26.61542 -46.80115 1.000 49.23504 100 ILE B C 1
ATOM 3007 O O . ILE B 1 103 ? 49.19579 25.61091 -47.52020 1.000 43.64040 100 ILE B O 1
ATOM 3012 N N . GLY B 1 104 ? 48.30338 26.79089 -45.84004 1.000 44.91474 101 GLY B N 1
ATOM 3013 C CA . GLY B 1 104 ? 47.28162 25.79715 -45.55471 1.000 41.88102 101 GLY B CA 1
ATOM 3014 C C . GLY B 1 104 ? 47.68099 24.91222 -44.38157 1.000 43.73259 101 GLY B C 1
ATOM 3015 O O . GLY B 1 104 ? 48.03443 25.40943 -43.31066 1.000 44.59441 101 GLY B O 1
ATOM 3016 N N . MET B 1 105 ? 47.62974 23.60129 -44.59048 1.000 42.70530 102 MET B N 1
ATOM 3017 C CA . MET B 1 105 ? 47.98599 22.63448 -43.56270 1.000 42.65474 102 MET B CA 1
ATOM 3018 C C . MET B 1 105 ? 48.37435 21.33460 -44.25002 1.000 37.01865 102 MET B C 1
ATOM 3019 O O . MET B 1 105 ? 48.06456 21.14444 -45.43185 1.000 38.02434 102 MET B O 1
ATOM 3024 N N . PRO B 1 106 ? 49.05675 20.42639 -43.54407 1.000 41.96229 103 PRO B N 1
ATOM 3025 C CA . PRO B 1 106 ? 49.40454 19.13387 -44.14890 1.000 37.05405 103 PRO B CA 1
ATOM 3026 C C . PRO B 1 106 ? 48.17818 18.40131 -44.66787 1.000 44.16622 103 PRO B C 1
ATOM 3027 O O . PRO B 1 106 ? 47.09758 18.45112 -44.07539 1.000 37.35802 103 PRO B O 1
ATOM 3031 N N . GLU B 1 107 ? 48.36743 17.70930 -45.78743 1.000 41.23184 104 GLU B N 1
ATOM 3032 C CA . GLU B 1 107 ? 47.24747 17.05683 -46.45546 1.000 39.87208 104 GLU B CA 1
ATOM 3033 C C . GLU B 1 107 ? 46.54866 16.00252 -45.60219 1.000 35.93794 104 GLU B C 1
ATOM 3034 O O . GLU B 1 107 ? 45.31054 15.91687 -45.68376 1.000 39.02338 104 GLU B O 1
ATOM 3040 N N . PRO B 1 108 ? 47.23754 15.17721 -44.79676 1.000 38.32632 105 PRO B N 1
ATOM 3041 C CA . PRO B 1 108 ? 46.49002 14.25781 -43.91764 1.000 38.62649 105 PRO B CA 1
ATOM 3042 C C . PRO B 1 108 ? 45.54587 14.97520 -42.97336 1.000 36.50951 105 PRO B C 1
ATOM 3043 O O . PRO B 1 108 ? 44.41381 14.51357 -42.76328 1.000 37.69879 105 PRO B O 1
ATOM 3047 N N . ASP B 1 109 ? 45.97541 16.11376 -42.41805 1.000 36.48981 106 ASP B N 1
ATOM 3048 C CA . ASP B 1 109 ? 45.12267 16.86194 -41.49743 1.000 35.35459 106 ASP B CA 1
ATOM 3049 C C . ASP B 1 109 ? 43.92323 17.45677 -42.21872 1.000 33.38186 106 ASP B C 1
ATOM 3050 O O . ASP B 1 109 ? 42.80490 17.43812 -41.69089 1.000 32.82974 106 ASP B O 1
ATOM 3055 N N . ALA B 1 110 ? 44.13385 17.98494 -43.42939 1.000 30.61546 107 ALA B N 1
ATOM 3056 C CA . ALA B 1 110 ? 43.02327 18.54534 -44.18943 1.000 32.18729 107 ALA B CA 1
ATOM 3057 C C . ALA B 1 110 ? 42.02784 17.46240 -44.59975 1.000 29.08604 107 ALA B C 1
ATOM 3058 O O . ALA B 1 110 ? 40.81119 17.68519 -44.56346 1.000 31.91059 107 ALA B O 1
ATOM 3060 N N . GLN B 1 111 ? 42.52191 16.28282 -44.98639 1.000 30.40675 108 GLN B N 1
ATOM 3061 C CA . GLN B 1 111 ? 41.62980 15.16370 -45.28624 1.000 31.03063 108 GLN B CA 1
ATOM 3062 C C . GLN B 1 111 ? 40.82874 14.74517 -44.05487 1.000 29.23496 108 GLN B C 1
ATOM 3063 O O . GLN B 1 111 ? 39.61969 14.50406 -44.14359 1.000 30.82725 108 GLN B O 1
ATOM 3069 N N . ARG B 1 112 ? 41.48635 14.62930 -42.90068 1.000 31.70953 109 ARG B N 1
ATOM 3070 C CA . ARG B 1 112 ? 40.77225 14.23180 -41.68681 1.000 29.81539 109 ARG B CA 1
ATOM 3071 C C . ARG B 1 112 ? 39.69370 15.25315 -41.32461 1.000 31.98234 109 ARG B C 1
ATOM 3072 O O . ARG B 1 112 ? 38.53469 14.89412 -41.05110 1.000 29.63121 109 ARG B O 1
ATOM 3080 N N . PHE B 1 113 ? 40.05269 16.54110 -41.34357 1.000 32.15498 110 PHE B N 1
ATOM 3081 C CA . PHE B 1 113 ? 39.06776 17.58634 -41.08247 1.000 30.10847 110 PHE B CA 1
ATOM 3082 C C . PHE B 1 113 ? 37.91912 17.52490 -42.07824 1.000 29.91612 110 PHE B C 1
ATOM 3083 O O . PHE B 1 113 ? 36.75476 17.67676 -41.69414 1.000 24.08109 110 PHE B O 1
ATOM 3091 N N . PHE B 1 114 ? 38.22553 17.30582 -43.36345 1.000 31.82549 111 PHE B N 1
ATOM 3092 C CA . PHE B 1 114 ? 37.17543 17.26082 -44.37279 1.000 27.84650 111 PHE B CA 1
ATOM 3093 C C . PHE B 1 114 ? 36.23256 16.08990 -44.13244 1.000 20.37803 111 PHE B C 1
ATOM 3094 O O . PHE B 1 114 ? 35.01236 16.22658 -44.29476 1.000 25.00457 111 PHE B O 1
ATOM 3102 N N . HIS B 1 115 ? 36.78675 14.91990 -43.78322 1.000 23.88644 112 HIS B N 1
ATOM 3103 C CA . HIS B 1 115 ? 35.96912 13.76815 -43.40234 1.000 30.32789 112 HIS B CA 1
ATOM 3104 C C . HIS B 1 115 ? 34.98738 14.14332 -42.30734 1.000 31.30536 112 HIS B C 1
ATOM 3105 O O . HIS B 1 115 ? 33.79132 13.82536 -42.37801 1.000 28.84769 112 HIS B O 1
ATOM 3112 N N . GLN B 1 116 ? 35.49064 14.80430 -41.26440 1.000 25.88130 113 GLN B N 1
ATOM 3113 C CA . GLN B 1 116 ? 34.61375 15.13643 -40.14502 1.000 27.43906 113 GLN B CA 1
ATOM 3114 C C . GLN B 1 116 ? 33.55675 16.15925 -40.55644 1.000 28.27269 113 GLN B C 1
ATOM 3115 O O . GLN B 1 116 ? 32.38918 16.05451 -40.15742 1.000 23.57175 113 GLN B O 1
ATOM 3121 N N . LEU B 1 117 ? 33.94234 17.14244 -41.37246 1.000 30.20565 114 LEU B N 1
ATOM 3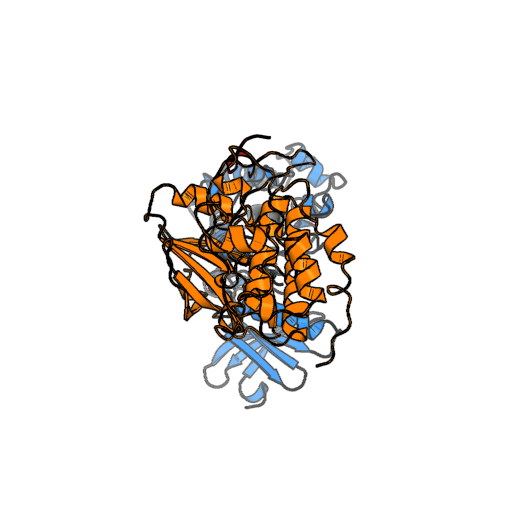122 C CA . LEU B 1 117 ? 32.97606 18.11496 -41.87204 1.000 25.37757 114 LEU B CA 1
ATOM 3123 C C . LEU B 1 117 ? 31.87823 17.43463 -42.68259 1.000 24.94087 114 LEU B C 1
ATOM 3124 O O . LEU B 1 117 ? 30.69757 17.78391 -42.55726 1.000 26.31205 114 LEU B O 1
ATOM 3129 N N . MET B 1 118 ? 32.25037 16.47019 -43.53061 1.000 29.54373 115 MET B N 1
ATOM 3130 C CA . MET B 1 118 ? 31.25176 15.73053 -44.29736 1.000 34.63162 115 MET B CA 1
ATOM 3131 C C . MET B 1 118 ? 30.33156 14.93964 -43.37974 1.000 23.89753 115 MET B C 1
ATOM 3132 O O . MET B 1 118 ? 29.11478 14.89259 -43.59469 1.000 25.60503 115 MET B O 1
ATOM 3137 N N . ALA B 1 119 ? 30.89213 14.29426 -42.35955 1.000 27.57038 116 ALA B N 1
ATOM 3138 C CA . ALA B 1 119 ? 30.04496 13.58973 -41.40158 1.000 31.83187 116 ALA B CA 1
ATOM 3139 C C . ALA B 1 119 ? 29.00531 14.53245 -40.80634 1.000 30.65951 116 ALA B C 1
ATOM 3140 O O . ALA B 1 119 ? 27.80292 14.23178 -40.79516 1.000 27.81886 116 ALA B O 1
ATOM 3142 N N . GLY B 1 120 ? 29.44569 15.71155 -40.36444 1.000 29.24550 117 GLY B N 1
ATOM 3143 C CA . GLY B 1 120 ? 28.51281 16.65596 -39.76489 1.000 24.47929 117 GLY B CA 1
ATOM 3144 C C . GLY B 1 120 ? 27.47009 17.17213 -40.74046 1.000 29.05164 117 GLY B C 1
ATOM 3145 O O . GLY B 1 120 ? 26.27879 17.25271 -40.41331 1.000 28.83698 117 GLY B O 1
ATOM 3146 N N . VAL B 1 121 ? 27.90111 17.53872 -41.94941 1.000 27.72943 118 VAL B N 1
ATOM 3147 C CA . VAL B 1 121 ? 26.97527 18.11173 -42.92114 1.000 26.68890 118 VAL B CA 1
ATOM 3148 C C . VAL B 1 121 ? 25.96780 17.07069 -43.38337 1.000 29.96575 118 VAL B C 1
ATOM 3149 O O . VAL B 1 121 ? 24.78127 17.37324 -43.55851 1.000 32.35474 118 VAL B O 1
ATOM 3153 N N . VAL B 1 122 ? 26.41753 15.83666 -43.61504 1.000 29.93000 119 VAL B N 1
ATOM 3154 C CA . VAL B 1 122 ? 25.48014 14.80592 -44.03240 1.000 35.85280 119 VAL B CA 1
ATOM 3155 C C . VAL B 1 122 ? 24.50030 14.50119 -42.90246 1.000 38.42042 119 VAL B C 1
ATOM 3156 O O . VAL B 1 122 ? 23.30015 14.31757 -43.14526 1.000 36.17817 119 VAL B O 1
ATOM 3160 N N . TYR B 1 123 ? 24.96691 14.51640 -41.64568 1.000 31.41514 120 TYR B N 1
ATOM 3161 C CA . TYR B 1 123 ? 24.02774 14.38106 -40.53558 1.000 31.47428 120 TYR B CA 1
ATOM 3162 C C . TYR B 1 123 ? 22.96474 15.47201 -40.58440 1.000 29.89206 120 TYR B C 1
ATOM 3163 O O . TYR B 1 123 ? 21.76473 15.18961 -40.48692 1.000 27.50547 120 TYR B O 1
ATOM 3172 N N . LEU B 1 124 ? 23.38988 16.72937 -40.74286 1.000 29.02545 121 LEU B N 1
ATOM 3173 C CA . LEU B 1 124 ? 22.43944 17.84080 -40.77286 1.000 30.67184 121 LEU B CA 1
ATOM 3174 C C . LEU B 1 124 ? 21.44478 17.69350 -41.91944 1.000 36.01496 121 LEU B C 1
ATOM 3175 O O . LEU B 1 124 ? 20.23055 17.85277 -41.73287 1.000 31.30645 121 LEU B O 1
ATOM 3180 N N . HIS B 1 125 ? 21.94497 17.40310 -43.12180 1.000 34.05856 122 HIS B N 1
ATOM 3181 C CA . HIS B 1 125 ? 21.06136 17.25892 -44.27419 1.000 38.05330 122 HIS B CA 1
ATOM 3182 C C . HIS B 1 125 ? 20.07541 16.11611 -44.07700 1.000 35.52361 122 HIS B C 1
ATOM 3183 O O . HIS B 1 125 ? 18.90985 16.21560 -44.47947 1.000 39.99521 122 HIS B O 1
ATOM 3190 N N . GLY B 1 126 ? 20.51623 15.03232 -43.43829 1.000 35.31332 123 GLY B N 1
ATOM 3191 C CA . GLY B 1 126 ? 19.61305 13.92466 -43.17991 1.000 37.47859 123 GLY B CA 1
ATOM 3192 C C . GLY B 1 126 ? 18.40923 14.32950 -42.35170 1.000 41.50063 123 GLY B C 1
ATOM 3193 O O . GLY B 1 126 ? 17.28782 13.88888 -42.61134 1.000 45.52880 123 GLY B O 1
ATOM 3194 N N . ILE B 1 127 ? 18.61775 15.18325 -41.35412 1.000 36.64327 124 ILE B N 1
ATOM 3195 C CA . ILE B 1 127 ? 17.52519 15.58014 -40.47635 1.000 39.33696 124 ILE B CA 1
ATOM 3196 C C . ILE B 1 127 ? 16.87449 16.84869 -41.01068 1.000 36.14262 124 ILE B C 1
ATOM 3197 O O . ILE B 1 127 ? 16.04014 17.45912 -40.33526 1.000 41.90066 124 ILE B O 1
ATOM 3202 N N . GLY B 1 128 ? 17.24680 17.25030 -42.22568 1.000 38.33420 125 GLY B N 1
ATOM 3203 C CA . GLY B 1 128 ? 16.59585 18.36624 -42.88491 1.000 37.04718 125 GLY B CA 1
ATOM 3204 C C . GLY B 1 128 ? 17.07326 19.74009 -42.47754 1.000 40.52660 125 GLY B C 1
ATOM 3205 O O . GLY B 1 128 ? 16.34459 20.71828 -42.67058 1.000 39.50982 125 GLY B O 1
ATOM 3206 N N . ILE B 1 129 ? 18.27369 19.84933 -41.92503 1.000 37.14784 126 ILE B N 1
ATOM 3207 C CA . ILE B 1 129 ? 18.83679 21.12286 -41.49137 1.000 36.12871 126 ILE B CA 1
ATOM 3208 C C . ILE B 1 129 ? 19.89690 21.55867 -42.49028 1.000 35.50876 126 ILE B C 1
ATOM 3209 O O . ILE B 1 129 ? 20.68302 20.73511 -42.97199 1.000 35.08587 126 ILE B O 1
ATOM 3214 N N . THR B 1 130 ? 19.92678 22.85179 -42.80590 1.000 35.39470 127 THR B N 1
ATOM 3215 C CA . THR B 1 130 ? 21.06454 23.44709 -43.49236 1.000 38.30392 127 THR B CA 1
ATOM 3216 C C . THR B 1 130 ? 21.65419 24.55832 -42.63191 1.000 31.09798 127 THR B C 1
ATOM 3217 O O . THR B 1 130 ? 20.92401 25.37898 -42.06872 1.000 33.48191 127 THR B O 1
ATOM 3221 N N . HIS B 1 131 ? 22.98545 24.56848 -42.53336 1.000 32.29283 128 HIS B N 1
ATOM 3222 C CA . HIS B 1 131 ? 23.69151 25.51350 -41.67382 1.000 32.36170 128 HIS B CA 1
ATOM 3223 C C . HIS B 1 131 ? 23.76969 26.90633 -42.29291 1.000 36.06031 128 HIS B C 1
ATOM 3224 O O . HIS B 1 131 ? 23.56793 27.90977 -41.59763 1.000 30.77521 128 HIS B O 1
ATOM 3231 N N . ARG B 1 132 ? 24.08961 26.98151 -43.58481 1.000 32.00963 129 ARG B N 1
ATOM 3232 C CA . ARG B 1 132 ? 24.04832 28.17967 -44.43081 1.000 36.78698 129 ARG B CA 1
ATOM 3233 C C . ARG B 1 132 ? 25.19807 29.15135 -44.20214 1.000 38.71972 129 ARG B C 1
ATOM 3234 O O . ARG B 1 132 ? 25.18484 30.23607 -44.79576 1.000 41.59863 129 ARG B O 1
ATOM 3242 N N . ASP B 1 133 ? 26.19786 28.81106 -43.38991 1.000 34.46602 130 ASP B N 1
ATOM 3243 C CA . ASP B 1 133 ? 27.34091 29.70081 -43.21897 1.000 34.97694 130 ASP B CA 1
ATOM 3244 C C . ASP B 1 133 ? 28.58302 28.90145 -42.84860 1.000 32.61169 130 ASP B C 1
ATOM 3245 O O . ASP B 1 133 ? 29.35438 29.29245 -41.96578 1.000 29.77694 130 ASP B O 1
ATOM 3250 N N . ILE B 1 134 ? 28.80323 27.78648 -43.53981 1.000 26.43165 131 ILE B N 1
ATOM 3251 C CA . ILE B 1 134 ? 29.95768 26.94096 -43.26425 1.000 29.33908 131 ILE B CA 1
ATOM 3252 C C . ILE B 1 134 ? 31.22601 27.66690 -43.68982 1.000 31.64279 131 ILE B C 1
ATOM 3253 O O . ILE B 1 134 ? 31.36730 28.07181 -44.85000 1.000 34.14545 131 ILE B O 1
ATOM 3258 N N . LYS B 1 135 ? 32.15789 27.82106 -42.75300 1.000 29.14696 132 LYS B N 1
ATOM 3259 C CA . LYS B 1 135 ? 33.45156 28.44476 -42.99987 1.000 28.56703 132 LYS B CA 1
ATOM 3260 C C . LYS B 1 135 ? 34.37440 28.09709 -41.83819 1.000 30.32279 132 LYS B C 1
ATOM 3261 O O . LYS B 1 135 ? 33.89784 27.70238 -40.76593 1.000 28.51391 132 LYS B O 1
ATOM 3267 N N . PRO B 1 136 ? 35.69770 28.20415 -42.02581 1.000 28.47756 133 PRO B N 1
ATOM 3268 C CA . PRO B 1 136 ? 36.62363 27.78219 -40.95623 1.000 34.82703 133 PRO B CA 1
ATOM 3269 C C . PRO B 1 136 ? 36.43322 28.51948 -39.64285 1.000 34.07526 133 PRO B C 1
ATOM 3270 O O . PRO B 1 136 ? 36.76586 27.96753 -38.58703 1.000 30.13128 133 PRO B O 1
ATOM 3274 N N . GLU B 1 137 ? 35.91976 29.75235 -39.67389 1.000 33.60053 134 GLU B N 1
ATOM 3275 C CA . GLU B 1 137 ? 35.68056 30.49965 -38.44668 1.000 34.87093 134 GLU B CA 1
ATOM 3276 C C . GLU B 1 137 ? 34.58619 29.87104 -37.59461 1.000 36.05300 134 GLU B C 1
ATOM 3277 O O . GLU B 1 137 ? 34.55530 30.10529 -36.38212 1.000 36.06225 134 GLU B O 1
ATOM 3283 N N . ASN B 1 138 ? 33.68395 29.09955 -38.20839 1.000 26.69512 135 ASN B N 1
ATOM 3284 C CA . ASN B 1 138 ? 32.54830 28.47991 -37.53996 1.000 32.50016 135 ASN B CA 1
ATOM 3285 C C . ASN B 1 138 ? 32.75807 26.99528 -37.28237 1.000 30.05095 135 ASN B C 1
ATOM 3286 O O . ASN B 1 138 ? 31.83802 26.32865 -36.80603 1.000 29.59920 135 ASN B O 1
ATOM 3291 N N . LEU B 1 139 ? 33.92822 26.46026 -37.60138 1.000 25.26173 136 LEU B N 1
ATOM 3292 C CA . LEU B 1 139 ? 34.24090 25.05609 -37.38341 1.000 28.15762 136 LEU B CA 1
ATOM 3293 C C . LEU B 1 139 ? 35.21745 24.99319 -36.21632 1.000 29.63445 136 LEU B C 1
ATOM 3294 O O . LEU B 1 139 ? 36.34808 25.47732 -36.32056 1.000 28.36838 136 LEU B O 1
ATOM 3299 N N . LEU B 1 140 ? 34.77255 24.43276 -35.09800 1.000 29.12141 137 LEU B N 1
ATOM 3300 C CA . LEU B 1 140 ? 35.54925 24.42716 -33.86853 1.000 28.39695 137 LEU B CA 1
ATOM 3301 C C . LEU B 1 140 ? 36.19018 23.06600 -33.65901 1.000 31.77249 137 LEU B C 1
ATOM 3302 O O . LEU B 1 140 ? 35.80628 22.07357 -34.27220 1.000 30.76386 137 LEU B O 1
ATOM 3307 N N . LEU B 1 141 ? 37.17709 23.02654 -32.77903 1.000 29.92668 138 LEU B N 1
ATOM 3308 C CA . LEU B 1 141 ? 37.90985 21.80344 -32.50287 1.000 29.60636 138 LEU B CA 1
ATOM 3309 C C . LEU B 1 141 ? 37.85635 21.50399 -31.01201 1.000 32.06635 138 LEU B C 1
ATOM 3310 O O . LEU B 1 141 ? 38.00292 22.40905 -30.18514 1.000 29.74295 138 LEU B O 1
ATOM 3315 N N . ASP B 1 142 ? 37.63449 20.23711 -30.66756 1.000 35.82875 139 ASP B N 1
ATOM 3316 C CA . ASP B 1 142 ? 37.60306 19.84860 -29.26651 1.000 40.57176 139 ASP B CA 1
ATOM 3317 C C . ASP B 1 142 ? 39.03587 19.57013 -28.80846 1.000 40.47966 139 ASP B C 1
ATOM 3318 O O . ASP B 1 142 ? 39.99870 19.81085 -29.54307 1.000 35.52730 139 ASP B O 1
ATOM 3323 N N . GLU B 1 143 ? 39.19749 19.06273 -27.58444 1.000 44.28115 140 GLU B N 1
ATOM 3324 C CA . GLU B 1 143 ? 40.53622 18.80439 -27.06443 1.000 44.94785 140 GLU B CA 1
ATOM 3325 C C . GLU B 1 143 ? 41.27001 17.71730 -27.83325 1.000 44.87098 140 GLU B C 1
ATOM 3326 O O . GLU B 1 143 ? 42.48802 17.59201 -27.67406 1.000 47.39904 140 GLU B O 1
ATOM 3332 N N . ARG B 1 144 ? 40.56887 16.93375 -28.65028 1.000 41.26260 141 ARG B N 1
ATOM 3333 C CA . ARG B 1 144 ? 41.18353 15.90582 -29.47867 1.000 47.80937 141 ARG B CA 1
ATOM 3334 C C . ARG B 1 144 ? 41.27488 16.31581 -30.94247 1.000 44.83750 141 ARG B C 1
ATOM 3335 O O . ARG B 1 144 ? 41.51726 15.46150 -31.80330 1.000 45.05913 141 ARG B O 1
ATOM 3343 N N . ASP B 1 145 ? 41.08593 17.60289 -31.23670 1.000 41.82904 142 ASP B N 1
ATOM 3344 C CA . ASP B 1 145 ? 41.06857 18.11937 -32.60635 1.000 42.47892 142 ASP B CA 1
ATOM 3345 C C . ASP B 1 145 ? 40.00928 17.42208 -33.45887 1.000 41.75497 142 ASP B C 1
ATOM 3346 O O . ASP B 1 145 ? 40.20653 17.17456 -34.65027 1.000 39.93316 142 ASP B O 1
ATOM 3351 N N . ASN B 1 146 ? 38.86920 17.10980 -32.84678 1.000 37.25843 143 ASN B N 1
ATOM 3352 C CA . ASN B 1 146 ? 37.69351 16.67344 -33.58895 1.000 40.09468 143 ASN B CA 1
ATOM 3353 C C . ASN B 1 146 ? 36.86954 17.88767 -33.98781 1.000 37.67773 143 ASN B C 1
ATOM 3354 O O . ASN B 1 146 ? 36.62836 18.78434 -33.16957 1.000 35.03479 143 ASN B O 1
ATOM 3359 N N . LEU B 1 147 ? 36.44257 17.91173 -35.24508 1.000 28.97786 144 LEU B N 1
ATOM 3360 C CA . LEU B 1 147 ? 35.76350 19.07507 -35.79009 1.000 33.25715 144 LEU B CA 1
ATOM 3361 C C . LEU B 1 147 ? 34.29540 19.07587 -35.39001 1.000 28.01991 144 LEU B C 1
ATOM 3362 O O . LEU B 1 147 ? 33.62530 18.03923 -35.41143 1.000 31.79608 144 LEU B O 1
ATOM 3367 N N . LYS B 1 148 ? 33.80049 20.26177 -35.04837 1.000 29.31422 145 LYS B N 1
ATOM 3368 C CA . LYS B 1 148 ? 32.43285 20.47892 -34.59788 1.000 32.34116 145 LYS B CA 1
ATOM 3369 C C . LYS B 1 148 ? 31.86281 21.66932 -35.35089 1.000 28.50288 145 LYS B C 1
ATOM 3370 O O . LYS B 1 148 ? 32.42007 22.76948 -35.28564 1.000 30.13023 145 LYS B O 1
ATOM 3376 N N . ILE B 1 149 ? 30.75046 21.45389 -36.05045 1.000 26.68254 146 ILE B N 1
ATOM 3377 C CA . ILE B 1 149 ? 30.04348 22.55379 -36.69117 1.000 28.44948 146 ILE B CA 1
ATOM 3378 C C . ILE B 1 149 ? 29.33119 23.36569 -35.61971 1.000 33.00386 146 ILE B C 1
ATOM 3379 O O . ILE B 1 149 ? 28.64459 22.80789 -34.75300 1.000 27.15312 146 ILE B O 1
ATOM 3384 N N . SER B 1 150 ? 29.47542 24.68743 -35.67897 1.000 28.59093 147 SER B N 1
ATOM 3385 C CA . SER B 1 150 ? 28.97380 25.55749 -34.62611 1.000 28.14687 147 SER B CA 1
ATOM 3386 C C . SER B 1 150 ? 28.20711 26.73337 -35.21713 1.000 33.68037 147 SER B C 1
ATOM 3387 O O . SER B 1 150 ? 28.26602 27.01533 -36.41914 1.000 32.39559 147 SER B O 1
ATOM 3390 N N . ASP B 1 151 ? 27.48639 27.42102 -34.33005 1.000 28.30013 148 ASP B N 1
ATOM 3391 C CA . ASP B 1 151 ? 26.73364 28.63959 -34.61808 1.000 28.01459 148 ASP B CA 1
ATOM 3392 C C . ASP B 1 151 ? 25.64695 28.44441 -35.66689 1.000 36.53808 148 ASP B C 1
ATOM 3393 O O . ASP B 1 151 ? 25.87731 28.65185 -36.86360 1.000 34.89926 148 ASP B O 1
ATOM 3398 N N . PHE B 1 152 ? 24.43975 28.11935 -35.20778 1.000 34.54972 149 PHE B N 1
ATOM 3399 C CA . PHE B 1 152 ? 23.29728 27.86723 -36.07335 1.000 31.56767 149 PHE B CA 1
ATOM 3400 C C . PHE B 1 152 ? 22.35222 29.05684 -36.14152 1.000 29.70360 149 PHE B C 1
ATOM 3401 O O . PHE B 1 152 ? 21.15973 28.89011 -36.42674 1.000 32.06364 149 PHE B O 1
ATOM 3409 N N . GLY B 1 153 ? 22.87233 30.26479 -35.91305 1.000 29.94812 150 GLY B N 1
ATOM 3410 C CA . GLY B 1 153 ? 22.05413 31.46434 -35.99748 1.000 37.61356 150 GLY B CA 1
ATOM 3411 C C . GLY B 1 153 ? 21.47309 31.73691 -37.37436 1.000 36.83648 150 GLY B C 1
ATOM 3412 O O . GLY B 1 153 ? 20.44751 32.41534 -37.48234 1.000 42.13677 150 GLY B O 1
ATOM 3413 N N . LEU B 1 154 ? 22.10608 31.23760 -38.42999 1.000 36.27341 151 LEU B N 1
ATOM 3414 C CA . LEU B 1 154 ? 21.57607 31.37324 -39.77971 1.000 37.59467 151 LEU B CA 1
ATOM 3415 C C . LEU B 1 154 ? 20.91942 30.09970 -40.28041 1.000 41.44093 151 LEU B C 1
ATOM 3416 O O . LEU B 1 154 ? 20.50362 30.05042 -41.44250 1.000 44.13629 151 LEU B O 1
ATOM 3421 N N . ALA B 1 155 ? 20.81563 29.07333 -39.44087 1.000 33.95692 152 ALA B N 1
ATOM 3422 C CA . ALA B 1 155 ? 20.33143 27.78668 -39.90830 1.000 30.52642 152 ALA B CA 1
ATOM 3423 C C . ALA B 1 155 ? 18.81959 27.82108 -40.10464 1.000 36.86944 152 ALA B C 1
ATOM 3424 O O . ALA B 1 155 ? 18.10640 28.64614 -39.52678 1.000 40.33716 152 ALA B O 1
ATOM 3426 N N . THR B 1 156 ? 18.33631 26.91326 -40.94858 1.000 37.79787 153 THR B N 1
ATOM 3427 C CA . THR B 1 156 ? 16.90754 26.74158 -41.15392 1.000 39.66323 153 THR B CA 1
ATOM 3428 C C . THR B 1 156 ? 16.65318 25.31288 -41.60414 1.000 37.36844 153 THR B C 1
ATOM 3429 O O . THR B 1 156 ? 17.58315 24.55289 -41.88395 1.000 39.23195 153 THR B O 1
ATOM 3433 N N . VAL B 1 157 ? 15.37388 24.95198 -41.65919 1.000 42.18389 154 VAL B N 1
ATOM 3434 C CA . VAL B 1 157 ? 14.93749 23.63214 -42.09919 1.000 45.28438 154 VAL B CA 1
ATOM 3435 C C . VAL B 1 157 ? 14.52084 23.72728 -43.55856 1.000 46.79335 154 VAL B C 1
ATOM 3436 O O . VAL B 1 157 ? 13.71297 24.59025 -43.92518 1.000 48.71415 154 VAL B O 1
ATOM 3440 N N . PHE B 1 158 ? 15.07852 22.85232 -44.39464 1.000 46.12364 155 PHE B N 1
ATOM 3441 C CA . PHE B 1 158 ? 14.74865 22.81849 -45.81221 1.000 47.49790 155 PHE B CA 1
ATOM 3442 C C . PHE B 1 158 ? 13.95265 21.58596 -46.20650 1.000 51.19929 155 PHE B C 1
ATOM 3443 O O . PHE B 1 158 ? 13.62271 21.43251 -47.38502 1.000 53.62834 155 PHE B O 1
ATOM 3451 N N . ARG B 1 159 ? 13.64486 20.70084 -45.26254 1.000 51.80765 156 ARG B N 1
ATOM 3452 C CA . ARG B 1 159 ? 12.89069 19.49440 -45.57217 1.000 51.81932 156 ARG B CA 1
ATOM 3453 C C . ARG B 1 159 ? 12.22227 19.01146 -44.29791 1.000 56.62274 156 ARG B C 1
ATOM 3454 O O . ARG B 1 159 ? 12.89377 18.82791 -43.27868 1.000 52.66542 156 ARG B O 1
ATOM 3462 N N . TYR B 1 160 ? 10.90772 18.80985 -44.35998 1.000 61.19607 157 TYR B N 1
ATOM 3463 C CA . TYR B 1 160 ? 10.10884 18.40999 -43.20615 1.000 63.61962 157 TYR B CA 1
ATOM 3464 C C . TYR B 1 160 ? 9.18662 17.27629 -43.63328 1.000 72.55565 157 TYR B C 1
ATOM 3465 O O . TYR B 1 160 ? 8.28281 17.48354 -44.44944 1.000 73.84529 157 TYR B O 1
ATOM 3474 N N . ASN B 1 161 ? 9.41818 16.08319 -43.08301 1.000 81.11053 158 ASN B N 1
ATOM 3475 C CA . ASN B 1 161 ? 8.65100 14.88095 -43.41406 1.000 81.65175 158 ASN B CA 1
ATOM 3476 C C . ASN B 1 161 ? 8.69622 14.59593 -44.91698 1.000 84.05015 158 ASN B C 1
ATOM 3477 O O . ASN B 1 161 ? 7.67207 14.48570 -45.59475 1.000 85.23235 158 ASN B O 1
ATOM 3482 N N . ASN B 1 162 ? 9.92119 14.48872 -45.42651 1.000 85.83825 159 ASN B N 1
ATOM 3483 C CA . ASN B 1 162 ? 10.22507 14.13926 -46.81131 1.000 85.33341 159 ASN B CA 1
ATOM 3484 C C . ASN B 1 162 ? 9.64588 15.12263 -47.82005 1.000 73.74751 159 ASN B C 1
ATOM 3485 O O . ASN B 1 162 ? 9.62075 14.82639 -49.02031 1.000 79.70882 159 ASN B O 1
ATOM 3490 N N . ARG B 1 163 ? 9.18606 16.28694 -47.37259 1.000 72.82133 160 ARG B N 1
ATOM 3491 C CA . ARG B 1 163 ? 8.71422 17.34833 -48.25636 1.000 69.78578 160 ARG B CA 1
ATOM 3492 C C . ARG B 1 163 ? 9.74555 18.46953 -48.21422 1.000 61.69534 160 ARG B C 1
ATOM 3493 O O . ARG B 1 163 ? 9.95461 19.08799 -47.16570 1.000 64.54482 160 ARG B O 1
ATOM 3501 N N . GLU B 1 164 ? 10.39580 18.71941 -49.34340 1.000 57.13159 161 GLU B N 1
ATOM 3502 C CA . GLU B 1 164 ? 11.46698 19.69943 -49.43078 1.000 55.41627 161 GLU B CA 1
ATOM 3503 C C . GLU B 1 164 ? 10.93111 21.03670 -49.92890 1.000 55.90967 161 GLU B C 1
ATOM 3504 O O . GLU B 1 164 ? 9.85887 21.11754 -50.53276 1.000 69.94419 161 GLU B O 1
ATOM 3510 N N . ARG B 1 165 ? 11.69091 22.09633 -49.65086 1.000 50.77677 162 ARG B N 1
ATOM 3511 C CA . ARG B 1 165 ? 11.39150 23.42710 -50.15683 1.000 49.53068 162 ARG B CA 1
ATOM 3512 C C . ARG B 1 165 ? 12.68341 24.08742 -50.61467 1.000 57.17786 162 ARG B C 1
ATOM 3513 O O . ARG B 1 165 ? 13.77760 23.73943 -50.16485 1.000 58.63768 162 ARG B O 1
ATOM 3521 N N . LEU B 1 166 ? 12.54282 25.04293 -51.52499 1.000 56.58308 163 LEU B N 1
ATOM 3522 C CA . LEU B 1 166 ? 13.66765 25.82833 -52.00381 1.000 58.07274 163 LEU B CA 1
ATOM 3523 C C . LEU B 1 166 ? 13.89686 27.02343 -51.08568 1.000 55.96713 163 LEU B C 1
ATOM 3524 O O . LEU B 1 166 ? 13.00890 27.44785 -50.34186 1.000 59.04911 163 LEU B O 1
ATOM 3529 N N . LEU B 1 167 ? 15.10680 27.56660 -51.14726 1.000 55.01238 164 LEU B N 1
ATOM 3530 C CA . LEU B 1 167 ? 15.50317 28.67315 -50.28948 1.000 58.34973 164 LEU B CA 1
ATOM 3531 C C . LEU B 1 167 ? 15.51582 29.97678 -51.07657 1.000 61.16529 164 LEU B C 1
ATOM 3532 O O . LEU B 1 167 ? 15.94158 30.01195 -52.23475 1.000 58.04185 164 LEU B O 1
ATOM 3537 N N . ASN B 1 168 ? 15.04283 31.04667 -50.43547 1.000 65.00290 165 ASN B N 1
ATOM 3538 C CA . ASN B 1 168 ? 15.02601 32.38473 -51.01357 1.000 66.04550 165 ASN B CA 1
ATOM 3539 C C . ASN B 1 168 ? 16.02701 33.32688 -50.37405 1.000 62.79014 165 ASN B C 1
ATOM 3540 O O . ASN B 1 168 ? 16.55577 34.20492 -51.05811 1.000 71.00643 165 ASN B O 1
ATOM 3545 N N . LYS B 1 169 ? 16.28460 33.16285 -49.07958 1.000 63.91325 166 LYS B N 1
ATOM 3546 C CA . LYS B 1 169 ? 17.13136 34.08506 -48.33718 1.000 62.23117 166 LYS B CA 1
ATOM 3547 C C . LYS B 1 169 ? 18.52387 34.16184 -48.95420 1.000 61.25117 166 LYS B C 1
ATOM 3548 O O . LYS B 1 169 ? 19.06382 33.16400 -49.43670 1.000 60.47275 166 LYS B O 1
ATOM 3554 N N . MET B 1 170 ? 19.09796 35.36279 -48.95565 1.000 62.28788 167 MET B N 1
ATOM 3555 C CA . MET B 1 170 ? 20.48462 35.57649 -49.36547 1.000 57.78651 167 MET B CA 1
ATOM 3556 C C . MET B 1 170 ? 21.30057 35.81670 -48.10116 1.000 62.64510 167 MET B C 1
ATOM 3557 O O . MET B 1 170 ? 21.29591 36.91798 -47.54441 1.000 80.53070 167 MET B O 1
ATOM 3562 N N . CYS B 1 171 ? 22.00269 34.78354 -47.64725 1.000 55.84905 168 CYS B N 1
ATOM 3563 C CA . CYS B 1 171 ? 22.76841 34.87615 -46.41499 1.000 52.83911 168 CYS B CA 1
ATOM 3564 C C . CYS B 1 171 ? 24.01478 34.01519 -46.53968 1.000 49.04193 168 CYS B C 1
ATOM 3565 O O . CYS B 1 171 ? 24.15132 33.20615 -47.46167 1.000 50.47551 168 CYS B O 1
ATOM 3568 N N . GLY B 1 172 ? 24.92777 34.19593 -45.58508 1.000 45.97676 169 GLY B N 1
ATOM 3569 C CA . GLY B 1 172 ? 26.19058 33.49053 -45.57902 1.000 39.35217 169 GLY B CA 1
ATOM 3570 C C . GLY B 1 172 ? 27.36244 34.45507 -45.55752 1.000 39.67318 169 GLY B C 1
ATOM 3571 O O . GLY B 1 172 ? 27.26662 35.56147 -45.01485 1.000 40.77697 169 GLY B O 1
ATOM 3572 N N . THR B 1 173 ? 28.46887 34.01919 -46.15378 1.000 35.00389 170 THR B N 1
ATOM 3573 C CA . THR B 1 173 ? 29.69231 34.80650 -46.21934 1.000 34.20538 170 THR B CA 1
ATOM 3574 C C . THR B 1 173 ? 30.20411 34.76149 -47.65055 1.000 38.98211 170 THR B C 1
ATOM 3575 O O . THR B 1 173 ? 30.39874 33.67423 -48.20405 1.000 35.36694 170 THR B O 1
ATOM 3579 N N . LEU B 1 174 ? 30.43131 35.93955 -48.23848 1.000 38.35748 171 LEU B N 1
ATOM 3580 C CA . LEU B 1 174 ? 30.58160 36.05161 -49.69112 1.000 39.19977 171 LEU B CA 1
ATOM 3581 C C . LEU B 1 174 ? 31.61897 35.10844 -50.29374 1.000 33.85254 171 LEU B C 1
ATOM 3582 O O . LEU B 1 174 ? 31.28852 34.42362 -51.27500 1.000 37.55833 171 LEU B O 1
ATOM 3587 N N . PRO B 1 175 ? 32.85179 34.99804 -49.78305 1.000 29.50654 172 PRO B N 1
ATOM 3588 C CA . PRO B 1 175 ? 33.80153 34.05122 -50.39468 1.000 34.66809 172 PRO B CA 1
ATOM 3589 C C . PRO B 1 175 ? 33.36407 32.58845 -50.31468 1.000 39.48219 172 PRO B C 1
ATOM 3590 O O . PRO B 1 175 ? 33.97573 31.74814 -50.99027 1.000 38.10376 172 PRO B O 1
ATOM 3594 N N . TYR B 1 176 ? 32.32277 32.26397 -49.53690 1.000 34.86170 173 TYR B N 1
ATOM 3595 C CA . TYR B 1 176 ? 31.87401 30.88975 -49.34876 1.000 35.79670 173 TYR B CA 1
ATOM 3596 C C . TYR B 1 176 ? 30.53019 30.58855 -49.98987 1.000 36.63387 173 TYR B C 1
ATOM 3597 O O . TYR B 1 176 ? 30.13834 29.41635 -50.03372 1.000 40.99443 173 TYR B O 1
ATOM 3606 N N . VAL B 1 177 ? 29.81075 31.59869 -50.48216 1.000 39.22515 174 VAL B N 1
ATOM 3607 C CA . VAL B 1 177 ? 28.47905 31.34632 -51.01675 1.000 41.37019 174 VAL B CA 1
ATOM 3608 C C . VAL B 1 177 ? 28.58639 30.65099 -52.36842 1.000 39.40885 174 VAL B C 1
ATOM 3609 O O . VAL B 1 177 ? 29.59157 30.76501 -53.08329 1.000 40.87649 174 VAL B O 1
ATOM 3613 N N . ALA B 1 178 ? 27.55440 29.90787 -52.70516 1.000 39.75236 175 ALA B N 1
ATOM 3614 C CA . ALA B 1 178 ? 27.45926 29.25102 -53.99370 1.000 46.19563 175 ALA B CA 1
ATOM 3615 C C . ALA B 1 178 ? 26.89686 30.21992 -55.03076 1.000 53.49129 175 ALA B C 1
ATOM 3616 O O . ALA B 1 178 ? 26.08561 31.09006 -54.69740 1.000 45.02410 175 ALA B O 1
ATOM 3618 N N . PRO B 1 179 ? 27.31804 30.08552 -56.29492 1.000 51.49779 176 PRO B N 1
ATOM 3619 C CA . PRO B 1 179 ? 26.90380 31.06830 -57.31591 1.000 52.85034 176 PRO B CA 1
ATOM 3620 C C . PRO B 1 179 ? 25.39791 31.23073 -57.44293 1.000 52.39135 176 PRO B C 1
ATOM 3621 O O . PRO B 1 179 ? 24.91636 32.35194 -57.66687 1.000 52.60251 176 PRO B O 1
ATOM 3625 N N . GLU B 1 180 ? 24.63617 30.14300 -57.29273 1.000 47.74356 177 GLU B N 1
ATOM 3626 C CA . GLU B 1 180 ? 23.18591 30.23054 -57.42483 1.000 51.40009 177 GLU B CA 1
ATOM 3627 C C . GLU B 1 180 ? 22.55564 31.09607 -56.34313 1.000 64.32916 177 GLU B C 1
ATOM 3628 O O . GLU B 1 180 ? 21.44780 31.60657 -56.54413 1.000 59.10433 177 GLU B O 1
ATOM 3634 N N . LEU B 1 181 ? 23.22960 31.27063 -55.20442 1.000 53.45139 178 LEU B N 1
ATOM 3635 C CA . LEU B 1 181 ? 22.71020 32.16608 -54.17771 1.000 56.51022 178 LEU B CA 1
ATOM 3636 C C . LEU B 1 181 ? 22.75333 33.61383 -54.64955 1.000 56.86036 178 LEU B C 1
ATOM 3637 O O . LEU B 1 181 ? 21.82687 34.38962 -54.38631 1.000 57.52455 178 LEU B O 1
ATOM 3642 N N . LEU B 1 182 ? 23.82072 33.99387 -55.35139 1.000 55.05140 179 LEU B N 1
ATOM 3643 C CA . LEU B 1 182 ? 23.89407 35.33612 -55.91594 1.000 56.88373 179 LEU B CA 1
ATOM 3644 C C . LEU B 1 182 ? 22.94299 35.48765 -57.09643 1.000 63.31482 179 LEU B C 1
ATOM 3645 O O . LEU B 1 182 ? 22.17000 36.44989 -57.16674 1.000 67.90705 179 LEU B O 1
ATOM 3650 N N . LYS B 1 183 ? 22.97644 34.53659 -58.02871 1.000 64.23217 180 LYS B N 1
ATOM 3651 C CA . LYS B 1 183 ? 22.36447 34.74715 -59.33517 1.000 66.36028 180 LYS B CA 1
ATOM 3652 C C . LYS B 1 183 ? 20.89270 34.34902 -59.38968 1.000 70.45087 180 LYS B C 1
ATOM 3653 O O . LYS B 1 183 ? 20.08984 35.05953 -60.00331 1.000 87.28761 180 LYS B O 1
ATOM 3659 N N . ARG B 1 184 ? 20.50935 33.24181 -58.76429 1.000 60.34591 181 ARG B N 1
ATOM 3660 C CA . ARG B 1 184 ? 19.14168 32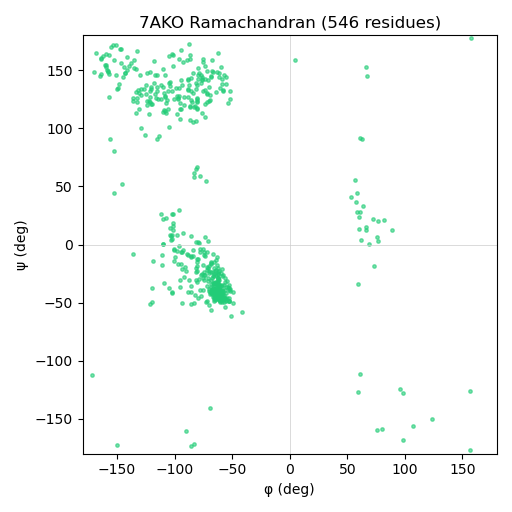.75979 -58.88695 1.000 60.60758 181 ARG B CA 1
ATOM 3661 C C . ARG B 1 184 ? 18.23033 33.39562 -57.83683 1.000 64.09687 181 ARG B C 1
ATOM 3662 O O . ARG B 1 184 ? 18.67094 34.10940 -56.93337 1.000 63.20110 181 ARG B O 1
ATOM 3670 N N . ARG B 1 185 ? 16.93256 33.12086 -57.97411 1.000 59.90926 182 ARG B N 1
ATOM 3671 C CA . ARG B 1 185 ? 15.90197 33.58249 -57.05099 1.000 63.16803 182 ARG B CA 1
ATOM 3672 C C . ARG B 1 185 ? 15.55482 32.54585 -55.99076 1.000 64.91410 182 ARG B C 1
ATOM 3673 O O . ARG B 1 185 ? 15.27751 32.90629 -54.84238 1.000 66.33048 182 ARG B O 1
ATOM 3681 N N . GLU B 1 186 ? 15.55063 31.26618 -56.35926 1.000 63.04905 183 GLU B N 1
ATOM 3682 C CA . GLU B 1 186 ? 15.36282 30.16753 -55.42409 1.000 60.84136 183 GLU B CA 1
ATOM 3683 C C . GLU B 1 186 ? 16.38431 29.08635 -55.74537 1.000 57.47505 183 GLU B C 1
ATOM 3684 O O . GLU B 1 186 ? 16.91424 29.02367 -56.85718 1.000 58.93534 183 GLU B O 1
ATOM 3690 N N . PHE B 1 187 ? 16.66023 28.22998 -54.76236 1.000 54.93457 184 PHE B N 1
ATOM 3691 C CA . PHE B 1 187 ? 17.70492 27.22743 -54.93018 1.000 49.03302 184 PHE B CA 1
ATOM 3692 C C . PHE B 1 187 ? 17.56277 26.14526 -53.87113 1.000 51.36535 184 PHE B C 1
ATOM 3693 O O . PHE B 1 187 ? 16.92525 26.34325 -52.83384 1.000 50.35716 184 PHE B O 1
ATOM 3701 N N . HIS B 1 188 ? 18.17428 24.99591 -54.14965 1.000 49.85578 185 HIS B N 1
ATOM 3702 C CA . HIS B 1 188 ? 18.25136 23.92144 -53.17168 1.000 51.91405 185 HIS B CA 1
ATOM 3703 C C . HIS B 1 188 ? 19.35601 24.19944 -52.15834 1.000 45.79119 185 HIS B C 1
ATOM 3704 O O . HIS B 1 188 ? 20.35423 24.85891 -52.46133 1.000 41.08996 185 HIS B O 1
ATOM 3711 N N . ALA B 1 189 ? 19.17368 23.66579 -50.94623 1.000 45.24733 186 ALA B N 1
ATOM 3712 C CA . ALA B 1 189 ? 20.06829 23.96843 -49.82962 1.000 41.51993 186 ALA B CA 1
ATOM 3713 C C . ALA B 1 189 ? 21.33827 23.12080 -49.85499 1.000 31.85592 186 ALA B C 1
ATOM 3714 O O . ALA B 1 189 ? 22.45071 23.63322 -49.61933 1.000 41.85882 186 ALA B O 1
ATOM 3716 N N . GLU B 1 190 ? 21.18239 21.82497 -50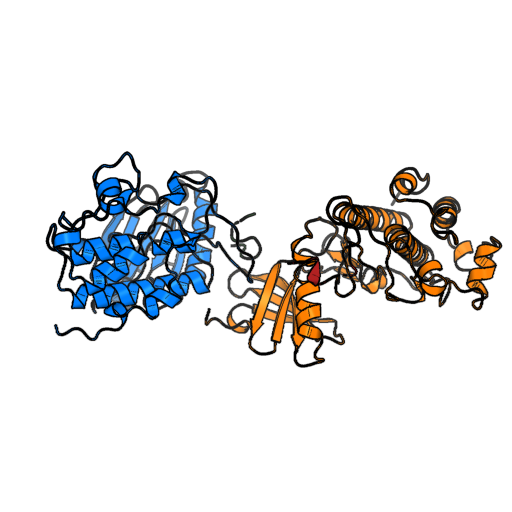.13040 1.000 37.45013 187 GLU B N 1
ATOM 3717 C CA . GLU B 1 190 ? 22.30587 20.90299 -50.01214 1.000 33.62748 187 GLU B CA 1
ATOM 3718 C C . GLU B 1 190 ? 23.47029 21.25890 -50.92901 1.000 38.96544 187 GLU B C 1
ATOM 3719 O O . GLU B 1 190 ? 24.62021 21.22253 -50.45393 1.000 43.09082 187 GLU B O 1
ATOM 3725 N N . PRO B 1 191 ? 23.26957 21.60681 -52.20671 1.000 43.90592 188 PRO B N 1
ATOM 3726 C CA . PRO B 1 191 ? 24.42108 22.02498 -53.02612 1.000 41.13636 188 PRO B CA 1
ATOM 3727 C C . PRO B 1 191 ? 25.10103 23.29229 -52.52867 1.000 34.84177 188 PRO B C 1
ATOM 3728 O O . PRO B 1 191 ? 26.31995 23.42674 -52.68841 1.000 38.64219 188 PRO B O 1
ATOM 3732 N N . VAL B 1 192 ? 24.35966 24.22489 -51.92510 1.000 36.58787 189 VAL B N 1
ATOM 3733 C CA . VAL B 1 192 ? 24.98928 25.40017 -51.32239 1.000 38.04929 189 VAL B CA 1
ATOM 3734 C C . VAL B 1 192 ? 25.95503 24.97907 -50.21896 1.000 37.53238 189 VAL B C 1
ATOM 3735 O O . VAL B 1 192 ? 27.11163 25.43761 -50.15937 1.000 34.39260 189 VAL B O 1
ATOM 3739 N N . ASP B 1 193 ? 25.49033 24.10361 -49.31909 1.000 35.99547 190 ASP B N 1
ATOM 3740 C CA . ASP B 1 193 ? 26.38093 23.61606 -48.26413 1.000 36.80766 190 ASP B CA 1
ATOM 3741 C C . ASP B 1 193 ? 27.59474 22.89021 -48.84401 1.000 35.22163 190 ASP B C 1
ATOM 3742 O O . ASP B 1 193 ? 28.72764 23.06789 -48.36569 1.000 32.95270 190 ASP B O 1
ATOM 3747 N N . VAL B 1 194 ? 27.37677 22.05592 -49.86628 1.000 34.02819 191 VAL B N 1
ATOM 3748 C CA . VAL B 1 194 ? 28.49147 21.35173 -50.50193 1.000 35.02482 191 VAL B CA 1
ATOM 3749 C C . VAL B 1 194 ? 29.51607 22.34927 -51.02879 1.000 32.23465 191 VAL B C 1
ATOM 3750 O O . VAL B 1 194 ? 30.73491 22.17808 -50.85152 1.000 27.28306 191 VAL B O 1
ATOM 3754 N N . TRP B 1 195 ? 29.03445 23.40777 -51.68303 1.000 34.51408 192 TRP B N 1
ATOM 3755 C CA . TRP B 1 195 ? 29.92627 24.43284 -52.20896 1.000 36.88897 192 TRP B CA 1
ATOM 3756 C C . TRP B 1 195 ? 30.79648 25.01138 -51.10582 1.000 31.98869 192 TRP B C 1
ATOM 3757 O O . TRP B 1 195 ? 32.03206 25.04985 -51.22542 1.000 28.19781 192 TRP B O 1
ATOM 3768 N N . SER B 1 196 ? 30.16406 25.47553 -50.02127 1.000 36.42857 193 SER B N 1
ATOM 3769 C CA . SER B 1 196 ? 30.95098 26.08569 -48.95063 1.000 35.97638 193 SER B CA 1
ATOM 3770 C C . SER B 1 196 ? 31.98778 25.10508 -48.40173 1.000 29.42776 193 SER B C 1
ATOM 3771 O O . SER B 1 196 ? 33.12811 25.49527 -48.10709 1.000 25.38736 193 SER B O 1
ATOM 3774 N N . CYS B 1 197 ? 31.62705 23.82127 -48.28644 1.000 30.20319 194 CYS B N 1
ATOM 3775 C CA . CYS B 1 197 ? 32.61084 22.83476 -47.83694 1.000 30.45960 194 CYS B CA 1
ATOM 3776 C C . CYS B 1 197 ? 33.80142 22.74920 -48.79388 1.000 30.65019 194 CYS B C 1
ATOM 3777 O O . CYS B 1 197 ? 34.95140 22.58194 -48.36108 1.000 29.62409 194 CYS B O 1
ATOM 3780 N N . GLY B 1 198 ? 33.54596 22.85213 -50.10043 1.000 36.99122 195 GLY B N 1
ATOM 3781 C CA . GLY B 1 198 ? 34.65193 22.86931 -51.05245 1.000 31.79274 195 GLY B CA 1
ATOM 3782 C C . GLY B 1 198 ? 35.55288 24.08137 -50.87915 1.000 29.97956 195 GLY B C 1
ATOM 3783 O O . GLY B 1 198 ? 36.78259 23.98511 -50.99186 1.000 26.82705 195 GLY B O 1
ATOM 3784 N N . ILE B 1 199 ? 34.95442 25.24014 -50.59631 1.000 31.74384 196 ILE B N 1
ATOM 3785 C CA . ILE B 1 199 ? 35.76894 26.43136 -50.34854 1.000 29.20627 196 ILE B CA 1
ATOM 3786 C C . ILE B 1 199 ? 36.61001 26.25299 -49.08416 1.000 31.54860 196 ILE B C 1
ATOM 3787 O O . ILE B 1 199 ? 37.78917 26.63442 -49.04154 1.000 29.99068 196 ILE B O 1
ATOM 3792 N N . VAL B 1 200 ? 36.02584 25.65672 -48.04169 1.000 33.77632 197 VAL B N 1
ATOM 3793 C CA . VAL B 1 200 ? 36.79091 25.35188 -46.83105 1.000 34.75021 197 VAL B CA 1
ATOM 3794 C C . VAL B 1 200 ? 37.96505 24.42936 -47.14961 1.000 24.10245 197 VAL B C 1
ATOM 3795 O O . VAL B 1 200 ? 39.07852 24.60715 -46.62972 1.000 28.05110 197 VAL B O 1
ATOM 3799 N N . LEU B 1 201 ? 37.73236 23.41050 -47.98444 1.000 28.51482 198 LEU B N 1
ATOM 3800 C CA . LEU B 1 201 ? 38.81918 22.49987 -48.34409 1.000 32.35257 198 LEU B CA 1
ATOM 3801 C C . LEU B 1 201 ? 39.93060 23.23904 -49.08047 1.000 29.04191 198 LEU B C 1
ATOM 3802 O O . LEU B 1 201 ? 41.12168 23.01170 -48.82255 1.000 29.07607 198 LEU B O 1
ATOM 3807 N N . THR B 1 202 ? 39.55623 24.11760 -50.01312 1.000 33.92828 199 THR B N 1
ATOM 3808 C CA . THR B 1 202 ? 40.55189 24.94691 -50.68533 1.000 34.39702 199 THR B CA 1
ATOM 3809 C C . THR B 1 202 ? 41.37008 25.73331 -49.66919 1.000 35.08824 199 THR B C 1
ATOM 3810 O O . THR B 1 202 ? 42.60573 25.75090 -49.72424 1.000 36.73875 199 THR B O 1
ATOM 3814 N N . ALA B 1 203 ? 40.68813 26.38657 -48.72430 1.000 35.86571 200 ALA B N 1
ATOM 3815 C CA . ALA B 1 203 ? 41.39018 27.15961 -47.70332 1.000 31.95694 200 ALA B CA 1
ATOM 3816 C C . ALA B 1 203 ? 42.34654 26.28051 -46.90854 1.000 30.31531 200 ALA B C 1
ATOM 3817 O O . ALA B 1 203 ? 43.47652 26.68801 -46.61465 1.000 34.24015 200 ALA B O 1
ATOM 3819 N N . MET B 1 204 ? 41.91721 25.06118 -46.56433 1.000 32.20250 201 MET B N 1
ATOM 3820 C CA . MET B 1 204 ? 42.76521 24.17955 -45.76806 1.000 33.58848 201 MET B CA 1
ATOM 3821 C C . MET B 1 204 ? 43.98530 23.70671 -46.54657 1.000 34.51624 201 MET B C 1
ATOM 3822 O O . MET B 1 204 ? 45.05233 23.50087 -45.95737 1.000 35.52787 201 MET B O 1
ATOM 3827 N N . LEU B 1 205 ? 43.84857 23.50321 -47.85400 1.000 33.93826 202 LEU B N 1
ATOM 3828 C CA . LEU B 1 205 ? 44.96848 22.96491 -48.61757 1.000 36.84417 202 LEU B CA 1
ATOM 3829 C C . LEU B 1 205 ? 45.93515 24.04407 -49.08606 1.000 41.12265 202 LEU B C 1
ATOM 3830 O O . LEU B 1 205 ? 47.14722 23.80968 -49.13508 1.000 45.03872 202 LEU B O 1
ATOM 3835 N N . ALA B 1 206 ? 45.42434 25.22243 -49.43716 1.000 39.61611 203 ALA B N 1
ATOM 3836 C CA . ALA B 1 206 ? 46.24785 26.26644 -50.02545 1.000 42.27715 203 ALA B CA 1
ATOM 3837 C C . ALA B 1 206 ? 46.45314 27.47103 -49.12319 1.000 45.20753 203 ALA B C 1
ATOM 3838 O O . ALA B 1 206 ? 47.37712 28.25238 -49.37002 1.000 49.24587 203 ALA B O 1
ATOM 3840 N N . GLY B 1 207 ? 45.62744 27.64426 -48.09456 1.000 46.36126 204 GLY B N 1
ATOM 3841 C CA . GLY B 1 207 ? 45.82055 28.76247 -47.19627 1.000 42.48256 204 GLY B CA 1
ATOM 3842 C C . GLY B 1 207 ? 45.36175 30.09573 -47.73238 1.000 41.33049 204 GLY B C 1
ATOM 3843 O O . GLY B 1 207 ? 45.80545 31.13666 -47.23694 1.000 46.79389 204 GLY B O 1
ATOM 3844 N N . GLU B 1 208 ? 44.48151 30.10076 -48.73055 1.000 39.26416 205 GLU B N 1
ATOM 3845 C CA . GLU B 1 208 ? 43.95923 31.35042 -49.26351 1.000 45.13399 205 GLU B CA 1
ATOM 3846 C C . GLU B 1 208 ? 42.63659 31.07906 -49.95863 1.000 39.34367 205 GLU B C 1
ATOM 3847 O O . GLU B 1 208 ? 42.41250 29.99313 -50.50114 1.000 45.58399 205 GLU B O 1
ATOM 3853 N N . LEU B 1 209 ? 41.76834 32.07943 -49.93199 1.000 39.12924 206 LEU B N 1
ATOM 3854 C CA . LEU B 1 209 ? 40.47310 31.99613 -50.58691 1.000 40.59614 206 LEU B CA 1
ATOM 3855 C C . LEU B 1 209 ? 40.59381 32.43362 -52.04110 1.000 48.03984 206 LEU B C 1
ATOM 3856 O O . LEU B 1 209 ? 41.27989 33.41494 -52.33760 1.000 51.82831 206 LEU B O 1
ATOM 3861 N N . PRO B 1 210 ? 39.94911 31.71790 -52.95518 1.000 49.60232 207 PRO B N 1
ATOM 3862 C CA . PRO B 1 210 ? 40.11454 32.02797 -54.38194 1.000 46.94205 207 PRO B CA 1
ATOM 3863 C C . PRO B 1 210 ? 39.39304 33.27845 -54.87717 1.000 54.82412 207 PRO B C 1
ATOM 3864 O O . PRO B 1 210 ? 39.84242 33.86586 -55.86434 1.000 58.69347 207 PRO B O 1
ATOM 3868 N N . TRP B 1 211 ? 38.30108 33.70916 -54.24398 1.000 53.04075 208 TRP B N 1
ATOM 3869 C CA . TRP B 1 211 ? 37.56572 34.84732 -54.78458 1.000 52.67695 208 TRP B CA 1
ATOM 3870 C C . TRP B 1 211 ? 36.69120 35.48470 -53.71483 1.000 54.40916 208 TRP B C 1
ATOM 3871 O O . TRP B 1 211 ? 36.24655 34.81662 -52.77852 1.000 55.19973 208 TRP B O 1
ATOM 3882 N N . ASP B 1 212 ? 36.43790 36.78921 -53.88443 1.000 50.08579 209 ASP B N 1
ATOM 3883 C CA . ASP B 1 212 ? 35.52373 37.50417 -52.99508 1.000 48.24775 209 ASP B CA 1
ATOM 3884 C C . ASP B 1 212 ? 34.11148 36.94916 -53.09013 1.000 49.60633 209 ASP B C 1
ATOM 3885 O O . ASP B 1 212 ? 33.40456 36.84860 -52.08005 1.000 44.54612 209 ASP B O 1
ATOM 3890 N N . GLN B 1 213 ? 33.66890 36.62139 -54.30162 1.000 48.69523 210 GLN B N 1
ATOM 3891 C CA . GLN B 1 213 ? 32.34410 36.06019 -54.51871 1.000 51.01252 210 GLN B CA 1
ATOM 3892 C C . GLN B 1 213 ? 32.35543 35.32756 -55.84931 1.000 57.02816 210 GLN B C 1
ATOM 3893 O O . GLN B 1 213 ? 33.11284 35.70475 -56.75124 1.000 58.13403 210 GLN B O 1
ATOM 3899 N N . PRO B 1 214 ? 31.55101 34.27294 -56.00066 1.000 57.79000 211 PRO B N 1
ATOM 3900 C CA . PRO B 1 214 ? 31.51987 33.52011 -57.26691 1.000 59.61360 211 PRO B CA 1
ATOM 3901 C C . PRO B 1 214 ? 30.65017 34.19902 -58.32087 1.000 62.01568 211 PRO B C 1
ATOM 3902 O O . PRO B 1 214 ? 29.61180 33.68556 -58.74362 1.000 57.97690 211 PRO B O 1
ATOM 3906 N N . SER B 1 215 ? 31.07097 35.38550 -58.74260 1.000 71.28026 212 SER B N 1
ATOM 3907 C CA . SER B 1 215 ? 30.40347 36.12050 -59.80187 1.000 71.67508 212 SER B CA 1
ATOM 3908 C C . SER B 1 215 ? 31.36500 36.30533 -60.96538 1.000 72.39387 212 SER B C 1
ATOM 3909 O O . SER B 1 215 ? 32.58792 36.24153 -60.80681 1.000 71.40137 212 SER B O 1
ATOM 3912 N N . ASP B 1 216 ? 30.79452 36.53985 -62.14629 1.000 75.47639 213 ASP B N 1
ATOM 3913 C CA . ASP B 1 216 ? 31.61885 36.79305 -63.31941 1.000 80.74038 213 ASP B CA 1
ATOM 3914 C C . ASP B 1 216 ? 32.39900 38.09650 -63.20436 1.000 78.00105 213 ASP B C 1
ATOM 3915 O O . ASP B 1 216 ? 33.40344 38.26489 -63.90441 1.000 83.18471 213 ASP B O 1
ATOM 3920 N N . SER B 1 217 ? 31.96619 39.01113 -62.33029 1.000 72.16417 214 SER B N 1
ATOM 3921 C CA . SER B 1 217 ? 32.74214 40.21968 -62.06433 1.000 82.28153 214 SER B CA 1
ATOM 3922 C C . SER B 1 217 ? 34.13660 39.87898 -61.55206 1.000 77.05488 214 SER B C 1
ATOM 3923 O O . SER B 1 217 ? 35.11049 40.57408 -61.86692 1.000 71.99566 214 SER B O 1
ATOM 3926 N N . CYS B 1 218 ? 34.25401 38.80974 -60.76818 1.000 81.04771 215 CYS B N 1
ATOM 3927 C CA . CYS B 1 218 ? 35.53374 38.42536 -60.18724 1.000 76.92570 215 CYS B CA 1
ATOM 3928 C C . CYS B 1 218 ? 36.34568 37.63293 -61.20348 1.000 67.62520 215 CYS B C 1
ATOM 3929 O O . CYS B 1 218 ? 35.92317 36.55791 -61.64463 1.000 65.67621 215 CYS B O 1
ATOM 3932 N N . GLN B 1 219 ? 37.51913 38.15656 -61.56276 1.000 67.03120 216 GLN B N 1
ATOM 3933 C CA . GLN B 1 219 ? 38.33518 37.49270 -62.57107 1.000 65.98228 216 GLN B CA 1
ATOM 3934 C C . GLN B 1 219 ? 38.87007 36.15781 -62.07157 1.000 62.95632 216 GLN B C 1
ATOM 3935 O O . GLN B 1 219 ? 39.10623 35.25051 -62.87646 1.000 62.36328 216 GLN B O 1
ATOM 3941 N N . GLU B 1 220 ? 39.06533 36.01548 -60.75733 1.000 60.04405 217 GLU B N 1
ATOM 3942 C CA . GLU B 1 220 ? 39.57543 34.75619 -60.21993 1.000 55.94229 217 GLU B CA 1
ATOM 3943 C C . GLU B 1 220 ? 38.57591 33.62302 -60.42156 1.000 52.18535 217 GLU B C 1
ATOM 3944 O O . GLU B 1 220 ? 38.96255 32.48775 -60.74089 1.000 49.01180 217 GLU B O 1
ATOM 3950 N N . TYR B 1 221 ? 37.28351 33.91622 -60.25984 1.000 49.30043 218 TYR B N 1
ATOM 3951 C CA . TYR B 1 221 ? 36.26732 32.90411 -60.51758 1.000 54.98400 218 TYR B CA 1
ATOM 3952 C C . TYR B 1 221 ? 36.26499 32.49523 -61.98473 1.000 57.17723 218 TYR B C 1
ATOM 3953 O O . TYR B 1 221 ? 36.15712 31.30608 -62.30570 1.000 54.62536 218 TYR B O 1
ATOM 3962 N N . SER B 1 222 ? 36.39289 33.46711 -62.89014 1.000 61.99970 219 SER B N 1
ATOM 3963 C CA . SER B 1 222 ? 36.45054 33.14799 -64.31223 1.000 54.14698 219 SER B CA 1
ATOM 3964 C C . SER B 1 222 ? 37.66090 32.27967 -64.62240 1.000 53.20766 219 SER B C 1
ATOM 3965 O O . SER B 1 222 ? 37.54666 31.26375 -65.31755 1.000 57.23620 219 SER B O 1
ATOM 3968 N N . ASP B 1 223 ? 38.83095 32.65637 -64.09618 1.000 51.48688 220 ASP B N 1
ATOM 3969 C CA . ASP B 1 223 ? 40.02632 31.84427 -64.29630 1.000 54.76541 220 ASP B CA 1
ATOM 3970 C C . ASP B 1 223 ? 39.80537 30.41624 -63.82277 1.000 63.50451 220 ASP B C 1
ATOM 3971 O O . ASP B 1 223 ? 40.21669 29.46248 -64.49629 1.000 56.02842 220 ASP B O 1
ATOM 3976 N N . TRP B 1 224 ? 39.14590 30.24800 -62.67093 1.000 52.81842 221 TRP B N 1
ATOM 3977 C CA . TRP B 1 224 ? 38.78834 28.90310 -62.22698 1.000 51.79315 221 TRP B CA 1
ATOM 3978 C C . TRP B 1 224 ? 37.88183 28.21295 -63.23835 1.000 49.62067 221 TRP B C 1
ATOM 3979 O O . TRP B 1 224 ? 38.03795 27.01657 -63.51105 1.000 52.44343 221 TRP B O 1
ATOM 3990 N N . LYS B 1 225 ? 36.92582 28.94951 -63.80351 1.000 48.14547 222 LYS B N 1
ATOM 3991 C CA . LYS B 1 225 ? 36.00233 28.35846 -64.76236 1.000 58.34808 222 LYS B CA 1
ATOM 3992 C C . LYS B 1 225 ? 36.64031 28.09085 -66.12035 1.000 69.43072 222 LYS B C 1
ATOM 3993 O O . LYS B 1 225 ? 36.02007 27.41814 -66.95156 1.000 65.18936 222 LYS B O 1
ATOM 3999 N N . GLU B 1 226 ? 37.85233 28.58816 -66.36906 1.000 61.29156 223 GLU B N 1
ATOM 4000 C CA . GLU B 1 226 ? 38.61318 28.20099 -67.54853 1.000 64.81836 223 GLU B CA 1
ATOM 4001 C C . GLU B 1 226 ? 39.69171 27.18217 -67.21379 1.000 66.96568 223 GLU B C 1
ATOM 4002 O O . GLU B 1 226 ? 40.61274 26.97592 -68.01141 1.000 67.35193 223 GLU B O 1
ATOM 4008 N N . LYS B 1 227 ? 39.59827 26.55571 -66.04037 1.000 54.32839 224 LYS B N 1
ATOM 4009 C CA . LYS B 1 227 ? 40.54146 25.53124 -65.60051 1.000 57.30670 224 LYS B CA 1
ATOM 4010 C C . LYS B 1 227 ? 41.97292 26.05693 -65.55118 1.000 56.83376 224 LYS B C 1
ATOM 4011 O O . LYS B 1 227 ? 42.93165 25.29350 -65.69519 1.000 56.95463 224 LYS B O 1
ATOM 4017 N N . LYS B 1 228 ? 42.13166 27.36207 -65.32826 1.000 55.88307 225 LYS B N 1
ATOM 4018 C CA . LYS B 1 228 ? 43.45729 27.95988 -65.22478 1.000 55.72096 225 LYS B CA 1
ATOM 4019 C C . LYS B 1 228 ? 44.12023 27.57811 -63.90866 1.000 57.57556 225 LYS B C 1
ATOM 4020 O O . LYS B 1 228 ? 44.55618 28.45127 -63.15094 1.000 56.70624 225 LYS B O 1
ATOM 4026 N N . THR B 1 229 ? 44.21654 26.27527 -63.63620 1.000 58.32376 226 THR B N 1
ATOM 4027 C CA . THR B 1 229 ? 44.73641 25.76414 -62.36928 1.000 54.49876 226 THR B CA 1
ATOM 4028 C C . THR B 1 229 ? 46.22732 25.91462 -62.23602 1.000 53.90324 226 THR B C 1
ATOM 4029 O O . THR B 1 229 ? 46.77394 25.38202 -61.26231 1.000 50.05544 226 THR B O 1
ATOM 4033 N N . TYR B 1 230 ? 46.89131 26.59723 -63.17295 1.000 57.20931 227 TYR B N 1
ATOM 4034 C CA . TYR B 1 230 ? 48.29338 26.96097 -63.00913 1.000 58.33715 227 TYR B CA 1
ATOM 4035 C C . TYR B 1 230 ? 48.47576 28.19796 -62.13718 1.000 57.29724 227 TYR B C 1
ATOM 4036 O O . TYR B 1 230 ? 49.59405 28.45558 -61.67864 1.000 53.80925 227 TYR B O 1
ATOM 4045 N N . LEU B 1 231 ? 47.40996 28.95234 -61.88911 1.000 56.75326 228 LEU B N 1
ATOM 4046 C CA . LEU B 1 231 ? 47.44262 30.12149 -61.02452 1.000 55.04827 228 LEU B CA 1
ATOM 4047 C C . LEU B 1 231 ? 47.21149 29.72427 -59.57054 1.000 59.95996 228 LEU B C 1
ATOM 4048 O O . LEU B 1 231 ? 46.73226 28.62896 -59.26754 1.000 65.27703 228 LEU B O 1
ATOM 4053 N N . ASN B 1 232 ? 47.56046 30.63404 -58.66556 1.000 58.03679 229 ASN B N 1
ATOM 4054 C CA . ASN B 1 232 ? 47.18557 30.45540 -57.27320 1.000 52.88767 229 ASN B CA 1
ATOM 4055 C C . ASN B 1 232 ? 45.66823 30.57965 -57.13995 1.000 54.97739 229 ASN B C 1
ATOM 4056 O O . ASN B 1 232 ? 45.02858 31.29240 -57.91859 1.000 55.07255 229 ASN B O 1
ATOM 4061 N N . PRO B 1 233 ? 45.05641 29.87388 -56.17230 1.000 51.48997 230 PRO B N 1
ATOM 4062 C CA . PRO B 1 233 ? 45.64060 28.97509 -55.16957 1.000 49.27383 230 PRO B CA 1
ATOM 4063 C C . PRO B 1 233 ? 45.84094 27.54722 -55.66448 1.000 46.68775 230 PRO B C 1
ATOM 4064 O O . PRO B 1 233 ? 46.48162 26.73999 -54.98857 1.000 46.31919 230 PRO B O 1
ATOM 4068 N N . TRP B 1 234 ? 45.28652 27.25023 -56.84104 1.000 47.58513 231 TRP B N 1
ATOM 4069 C CA . TRP B 1 234 ? 45.17724 25.86663 -57.29285 1.000 47.18428 231 TRP B CA 1
ATOM 4070 C C . TRP B 1 234 ? 46.53781 25.22521 -57.52611 1.000 46.28968 231 TRP B C 1
ATOM 4071 O O . TRP B 1 234 ? 46.69663 24.01835 -57.30789 1.000 45.06796 231 TRP B O 1
ATOM 4082 N N . LYS B 1 235 ? 47.53061 26.00826 -57.95445 1.000 55.77551 232 LYS B N 1
ATOM 4083 C CA . LYS B 1 235 ? 48.85577 25.45654 -58.21708 1.000 51.54121 232 LYS B CA 1
ATOM 4084 C C . LYS B 1 235 ? 49.49930 24.86611 -56.97013 1.000 48.02353 232 LYS B C 1
ATOM 4085 O O . LYS B 1 235 ? 50.41530 24.04373 -57.09139 1.000 52.81023 232 LYS B O 1
ATOM 4091 N N . LYS B 1 236 ? 49.04271 25.26279 -55.78001 1.000 49.20216 233 LYS B N 1
ATOM 4092 C CA . LYS B 1 236 ? 49.54867 24.72564 -54.52272 1.000 50.30247 233 LYS B CA 1
ATOM 4093 C C . LYS B 1 236 ? 48.86074 23.43360 -54.09440 1.000 44.68330 233 LYS B C 1
ATOM 4094 O O . LYS B 1 236 ? 49.33401 22.77998 -53.15777 1.000 48.62223 233 LYS B O 1
ATOM 4100 N N . ILE B 1 237 ? 47.77045 23.04700 -54.74965 1.000 44.73835 234 ILE B N 1
ATOM 4101 C CA . ILE B 1 237 ? 46.97827 21.88671 -54.35477 1.000 40.32331 234 ILE B CA 1
ATOM 4102 C C . ILE B 1 237 ? 47.31241 20.71767 -55.27516 1.000 44.12170 234 ILE B C 1
ATOM 4103 O O . ILE B 1 237 ? 47.32252 20.86805 -56.50417 1.000 45.17769 234 ILE B O 1
ATOM 4108 N N . ASP B 1 238 ? 47.56756 19.55100 -54.68033 1.000 46.28664 235 ASP B N 1
ATOM 4109 C CA . ASP B 1 238 ? 47.89393 18.33851 -55.42435 1.000 45.95964 235 ASP B CA 1
ATOM 4110 C C . ASP B 1 238 ? 46.73582 17.92462 -56.33826 1.000 46.44610 235 ASP B C 1
ATOM 4111 O O . ASP B 1 238 ? 45.59701 18.37473 -56.19140 1.000 41.42676 235 ASP B O 1
ATOM 4116 N N . SER B 1 239 ? 47.04638 17.02817 -57.28285 1.000 48.50934 236 SER B N 1
ATOM 4117 C CA . SER B 1 239 ? 46.13836 16.73013 -58.38894 1.000 46.84642 236 SER B CA 1
ATOM 4118 C C . SER B 1 239 ? 44.87721 15.99775 -57.93142 1.000 41.95657 236 SER B C 1
ATOM 4119 O O . SER B 1 239 ? 43.79226 16.23686 -58.47151 1.000 40.75631 236 SER B O 1
ATOM 4122 N N . ALA B 1 240 ? 44.98779 15.09509 -56.94936 1.000 45.87595 237 ALA B N 1
ATOM 4123 C CA . ALA B 1 240 ? 43.79684 14.36117 -56.51496 1.000 43.89578 237 ALA B CA 1
ATOM 4124 C C . ALA B 1 240 ? 42.84167 15.23464 -55.70570 1.000 40.64320 237 ALA B C 1
ATOM 4125 O O . ALA B 1 240 ? 41.62902 15.24595 -56.01381 1.000 37.99564 237 ALA B O 1
ATOM 4127 N N . PRO B 1 241 ? 43.28873 15.97286 -54.67442 1.000 41.74319 238 PRO B N 1
ATOM 4128 C CA . PRO B 1 241 ? 42.38411 16.95978 -54.06133 1.000 39.97622 238 PRO B CA 1
ATOM 4129 C C . PRO B 1 241 ? 41.84479 17.95136 -55.07048 1.000 40.17450 238 PRO B C 1
ATOM 4130 O O . PRO B 1 241 ? 40.66713 18.32238 -55.00471 1.000 34.42129 238 PRO B O 1
ATOM 4134 N N . LEU B 1 242 ? 42.68325 18.39034 -56.01245 1.000 38.82959 239 LEU B N 1
ATOM 4135 C CA . LEU B 1 242 ? 42.21656 19.33211 -57.02036 1.000 36.32370 239 LEU B CA 1
ATOM 4136 C C . LEU B 1 242 ? 41.11942 18.71872 -57.87933 1.000 37.95568 239 LEU B C 1
ATOM 4137 O O . LEU B 1 242 ? 40.18423 19.41396 -58.28096 1.000 40.35972 239 LEU B O 1
ATOM 4142 N N . ALA B 1 243 ? 41.21266 17.41664 -58.16968 1.000 38.90786 240 ALA B N 1
ATOM 4143 C CA . ALA B 1 243 ? 40.14867 16.74510 -58.91165 1.000 40.24915 240 ALA B CA 1
ATOM 4144 C C . ALA B 1 243 ? 38.84792 16.75154 -58.11887 1.000 40.71845 240 ALA B C 1
ATOM 4145 O O . ALA B 1 243 ? 37.76504 17.03727 -58.66328 1.000 39.83266 240 ALA B O 1
ATOM 4147 N N . LEU B 1 244 ? 38.93679 16.45825 -56.81986 1.000 39.94242 241 LEU B N 1
ATOM 4148 C CA . LEU B 1 244 ? 37.75091 16.58518 -55.97293 1.000 35.58783 241 LEU B CA 1
ATOM 4149 C C . LEU B 1 244 ? 37.16642 18.00079 -56.04610 1.000 34.52282 241 LEU B C 1
ATOM 4150 O O . LEU B 1 244 ? 35.95002 18.18321 -56.19931 1.000 35.95580 241 LEU B O 1
ATOM 4155 N N . LEU B 1 245 ? 38.02461 19.01861 -55.94576 1.000 34.27366 242 LEU B N 1
ATOM 4156 C CA . LEU B 1 245 ? 37.54720 20.40173 -55.96748 1.000 37.67627 242 LEU B CA 1
ATOM 4157 C C . LEU B 1 245 ? 36.95628 20.77990 -57.32176 1.000 43.48512 242 LEU B C 1
ATOM 4158 O O . LEU B 1 245 ? 36.02284 21.58842 -57.38616 1.000 36.40735 242 LEU B O 1
ATOM 4163 N N . HIS B 1 246 ? 37.49686 20.22409 -58.40869 1.000 39.48664 243 HIS B N 1
ATOM 4164 C CA . HIS B 1 246 ? 36.87275 20.37666 -59.71900 1.000 42.91823 243 HIS B CA 1
ATOM 4165 C C . HIS B 1 246 ? 35.46174 19.81152 -59.71300 1.000 42.50173 243 HIS B C 1
ATOM 4166 O O . HIS B 1 246 ? 34.56330 20.34467 -60.37381 1.000 43.59484 243 HIS B O 1
ATOM 4173 N N . LYS B 1 247 ? 35.24772 18.72224 -58.97780 1.000 40.13395 244 LYS B N 1
ATOM 4174 C CA . LYS B 1 247 ? 33.88916 18.19466 -58.89131 1.000 33.78452 244 LYS B CA 1
ATOM 4175 C C . LYS B 1 247 ? 32.98953 19.02182 -57.96747 1.000 41.65206 244 LYS B C 1
ATOM 4176 O O . LYS B 1 247 ? 31.77253 19.07236 -58.18325 1.000 40.90376 244 LYS B O 1
ATOM 4182 N N . ILE B 1 248 ? 33.54311 19.67329 -56.94652 1.000 41.53074 245 ILE B N 1
ATOM 4183 C CA . ILE B 1 248 ? 32.70390 20.37603 -55.96765 1.000 41.51841 245 ILE B CA 1
ATOM 4184 C C . ILE B 1 248 ? 32.36656 21.79141 -56.42409 1.000 35.43563 245 ILE B C 1
ATOM 4185 O O . ILE B 1 248 ? 31.20127 22.19701 -56.42626 1.000 38.72445 245 ILE B O 1
ATOM 4190 N N . LEU B 1 249 ? 33.37455 22.57323 -56.80587 1.000 41.83414 246 LEU B N 1
ATOM 4191 C CA . LEU B 1 249 ? 33.16802 23.96990 -57.18763 1.000 40.92438 246 LEU B CA 1
ATOM 4192 C C . LEU B 1 249 ? 32.66441 24.03601 -58.63147 1.000 44.40094 246 LEU B C 1
ATOM 4193 O O . LEU B 1 249 ? 33.32638 24.53337 -59.54355 1.000 44.35694 246 LEU B O 1
ATOM 4198 N N . VAL B 1 250 ? 31.45028 23.52188 -58.81936 1.000 46.47578 247 VAL B N 1
ATOM 4199 C CA . VAL B 1 250 ? 30.79544 23.43327 -60.12030 1.000 49.73973 247 VAL B CA 1
ATOM 4200 C C . VAL B 1 250 ? 29.67016 24.45788 -60.15731 1.000 48.74872 247 VAL B C 1
ATOM 4201 O O . VAL B 1 250 ? 28.81119 24.47683 -59.26772 1.000 47.44444 247 VAL B O 1
ATOM 4205 N N . GLU B 1 251 ? 29.66967 25.29903 -61.19501 1.000 49.86893 248 GLU B N 1
ATOM 4206 C CA . GLU B 1 251 ? 28.76802 26.44791 -61.23655 1.000 49.66563 248 GLU B CA 1
ATOM 4207 C C . GLU B 1 251 ? 27.30672 26.01550 -61.18438 1.000 53.38040 248 GLU B C 1
ATOM 4208 O O . GLU B 1 251 ? 26.50418 26.58692 -60.43521 1.000 50.61025 248 GLU B O 1
ATOM 4214 N N . ASN B 1 252 ? 26.93939 25.01083 -61.97019 1.000 52.35682 249 ASN B N 1
ATOM 4215 C CA . ASN B 1 252 ? 25.55148 24.57311 -62.00006 1.000 54.90978 249 ASN B CA 1
ATOM 4216 C C . ASN B 1 252 ? 25.28889 23.62388 -60.83953 1.000 53.16729 249 ASN B C 1
ATOM 4217 O O . ASN B 1 252 ? 25.91073 22.55681 -60.77336 1.000 50.78137 249 ASN B O 1
ATOM 4222 N N . PRO B 1 253 ? 24.38344 23.96077 -59.92006 1.000 57.71094 250 PRO B N 1
ATOM 4223 C CA . PRO B 1 253 ? 24.17777 23.09871 -58.74484 1.000 52.36260 250 PRO B CA 1
ATOM 4224 C C . PRO B 1 253 ? 23.67645 21.70482 -59.08280 1.000 59.82628 250 PRO B C 1
ATOM 4225 O O . PRO B 1 253 ? 23.96329 20.76018 -58.33658 1.000 59.55251 250 PRO B O 1
ATOM 4229 N N . SER B 1 254 ? 22.93638 21.53915 -60.18101 1.000 56.12385 251 SER B N 1
ATOM 4230 C CA . SER B 1 254 ? 22.45496 20.21135 -60.53939 1.000 52.66887 251 SER B CA 1
ATOM 4231 C C . SER B 1 254 ? 23.56353 19.33135 -61.10624 1.000 49.61932 251 SER B C 1
ATOM 4232 O O . SER B 1 254 ? 23.45558 18.10211 -61.04103 1.000 56.28687 251 SER B O 1
ATOM 4235 N N . ALA B 1 255 ? 24.62121 19.92960 -61.65588 1.000 49.87639 252 ALA B N 1
ATOM 4236 C CA . ALA B 1 255 ? 25.81568 19.19833 -62.05719 1.000 50.42643 252 ALA B CA 1
ATOM 4237 C C . ALA B 1 255 ? 26.84210 19.09088 -60.93914 1.000 62.91291 252 ALA B C 1
ATOM 4238 O O . ALA B 1 255 ? 27.83713 18.37335 -61.09406 1.000 49.70851 252 ALA B O 1
ATOM 4240 N N . ARG B 1 256 ? 26.62774 19.79142 -59.83044 1.000 54.00866 253 ARG B N 1
ATOM 4241 C CA . ARG B 1 256 ? 27.56385 19.75820 -58.71818 1.000 47.91975 253 ARG B CA 1
ATOM 4242 C C . ARG B 1 256 ? 27.50899 18.40702 -58.01894 1.000 42.48864 253 ARG B C 1
ATOM 4243 O O . ARG B 1 256 ? 26.43838 17.81382 -57.86317 1.000 41.35210 253 ARG B O 1
ATOM 4251 N N . ILE B 1 257 ? 28.67876 17.91939 -57.59915 1.000 32.21696 254 ILE B N 1
ATOM 4252 C CA . ILE B 1 257 ? 28.74068 16.63661 -56.91912 1.000 36.92603 254 ILE B CA 1
ATOM 4253 C C . ILE B 1 257 ? 27.92723 16.68910 -55.62908 1.000 41.52784 254 ILE B C 1
ATOM 4254 O O . ILE B 1 257 ? 27.80122 17.73537 -54.98052 1.000 41.48666 254 ILE B O 1
ATOM 4259 N N . THR B 1 258 ? 27.34984 15.55223 -55.26941 1.000 41.96923 255 THR B N 1
ATOM 4260 C CA . THR B 1 258 ? 26.67316 15.38273 -53.99627 1.000 42.59101 255 THR B CA 1
ATOM 4261 C C . THR B 1 258 ? 27.58079 14.63016 -53.03165 1.000 41.89970 255 THR B C 1
ATOM 4262 O O . THR B 1 258 ? 28.56163 13.99651 -53.43134 1.000 37.24279 255 THR B O 1
ATOM 4266 N N . ILE B 1 259 ? 27.23703 14.70664 -51.74308 1.000 37.81912 256 ILE B N 1
ATOM 4267 C CA . ILE B 1 259 ? 28.04816 14.03668 -50.72204 1.000 35.38218 256 ILE B CA 1
ATOM 4268 C C . ILE B 1 259 ? 28.17798 12.54139 -50.97768 1.000 36.04845 256 ILE B C 1
ATOM 4269 O O . ILE B 1 259 ? 29.29420 12.00713 -50.83694 1.000 36.54224 256 ILE B O 1
ATOM 4274 N N . PRO B 1 260 ? 27.11955 11.80126 -51.34288 1.000 38.75873 257 PRO B N 1
ATOM 4275 C CA . PRO B 1 260 ? 27.30376 10.36021 -51.59488 1.000 40.70864 257 PRO B CA 1
ATOM 4276 C C . PRO B 1 260 ? 28.36256 10.05673 -52.63749 1.000 42.54384 257 PRO B C 1
ATOM 4277 O O . PRO B 1 260 ? 29.00062 8.99762 -52.56816 1.000 42.33554 257 PRO B O 1
ATOM 4281 N N . ASP B 1 261 ? 28.58164 10.96001 -53.59437 1.000 37.76673 258 ASP B N 1
ATOM 4282 C CA . ASP B 1 261 ? 29.63937 10.77481 -54.57709 1.000 42.24271 258 ASP B CA 1
ATOM 4283 C C . ASP B 1 261 ? 30.96833 11.36394 -54.13580 1.000 41.14473 258 ASP B C 1
ATOM 4284 O O . ASP B 1 261 ? 32.01376 10.93891 -54.63838 1.000 34.77226 258 ASP B O 1
ATOM 4289 N N . ILE B 1 262 ? 30.96059 12.33406 -53.22143 1.000 34.36709 259 ILE B N 1
ATOM 4290 C CA . ILE B 1 262 ? 32.21339 12.73214 -52.59079 1.000 32.17950 259 ILE B CA 1
ATOM 4291 C C . ILE B 1 262 ? 32.81349 11.54938 -51.84708 1.000 29.58422 259 ILE B C 1
ATOM 4292 O O . ILE B 1 262 ? 34.03221 11.33297 -51.86612 1.000 33.82546 259 ILE B O 1
ATOM 4297 N N . LYS B 1 263 ? 31.96406 10.75179 -51.19499 1.000 35.35475 260 LYS B N 1
ATOM 4298 C CA . LYS B 1 263 ? 32.44846 9.56955 -50.49050 1.000 35.95293 260 LYS B CA 1
ATOM 4299 C C . LYS B 1 263 ? 33.05631 8.52643 -51.42534 1.000 39.16223 260 LYS B C 1
ATOM 4300 O O . LYS B 1 263 ? 33.73363 7.61024 -50.94590 1.000 36.05366 260 LYS B O 1
ATOM 4306 N N . LYS B 1 264 ? 32.84747 8.64265 -52.73682 1.000 39.08962 261 LYS B N 1
ATOM 4307 C CA . LYS B 1 264 ? 33.48278 7.75367 -53.70198 1.000 41.57438 261 LYS B CA 1
ATOM 4308 C C . LYS B 1 264 ? 34.73427 8.35123 -54.33718 1.000 41.79220 261 LYS B C 1
ATOM 4309 O O . LYS B 1 264 ? 35.42754 7.64843 -55.08062 1.000 40.70570 261 LYS B O 1
ATOM 4315 N N . ASP B 1 265 ? 35.04216 9.61412 -54.05355 1.000 37.40661 262 ASP B N 1
ATOM 4316 C CA . ASP B 1 265 ? 36.17080 10.29037 -54.67744 1.000 36.27186 262 ASP B CA 1
ATOM 4317 C C . ASP B 1 265 ? 37.48916 9.61229 -54.30581 1.000 38.34127 262 ASP B C 1
ATOM 4318 O O . ASP B 1 265 ? 37.64376 9.06257 -53.21205 1.000 36.42226 262 ASP B O 1
ATOM 4323 N N . ARG B 1 266 ? 38.45500 9.65847 -55.23205 1.000 33.59130 263 ARG B N 1
ATOM 4324 C CA . ARG B 1 266 ? 39.72095 8.95571 -55.02026 1.000 39.18861 263 ARG B CA 1
ATOM 4325 C C . ARG B 1 266 ? 40.51240 9.55895 -53.86573 1.000 37.52696 263 ARG B C 1
ATOM 4326 O O . ARG B 1 266 ? 41.01460 8.83399 -52.99829 1.000 36.00925 263 ARG B O 1
ATOM 4334 N N . TRP B 1 267 ? 40.66200 10.88413 -53.85221 1.000 35.31010 264 TRP B N 1
ATOM 4335 C CA . TRP B 1 267 ? 41.42343 11.51318 -52.77988 1.000 40.45149 264 TRP B CA 1
ATOM 4336 C C . TRP B 1 267 ? 40.72756 11.33830 -51.43744 1.000 31.11342 264 TRP B C 1
ATOM 4337 O O . TRP B 1 267 ? 41.38782 11.11168 -50.41630 1.000 35.33034 264 TRP B O 1
ATOM 4348 N N . TYR B 1 268 ? 39.39560 11.44507 -51.42432 1.000 29.49136 265 TYR B N 1
ATOM 4349 C CA . TYR B 1 268 ? 38.64070 11.26609 -50.18881 1.000 33.43082 265 TYR B CA 1
ATOM 4350 C C . TYR B 1 268 ? 38.98286 9.94158 -49.52022 1.000 36.71371 265 TYR B C 1
ATOM 4351 O O . TYR B 1 268 ? 39.06977 9.86355 -48.29185 1.000 35.39104 265 TYR B O 1
ATOM 4360 N N . ASN B 1 269 ? 39.21962 8.89668 -50.31192 1.000 32.85343 266 ASN B N 1
ATOM 4361 C CA . ASN B 1 269 ? 39.49691 7.56866 -49.78399 1.000 37.12007 266 ASN B CA 1
ATOM 4362 C C . ASN B 1 269 ? 40.97375 7.20866 -49.83368 1.000 37.45949 266 ASN B C 1
ATOM 4363 O O . ASN B 1 269 ? 41.33212 6.06258 -49.54928 1.000 40.25707 266 ASN B O 1
ATOM 4368 N N . LYS B 1 270 ? 41.83402 8.15440 -50.17268 1.000 37.11732 267 LYS B N 1
ATOM 4369 C CA . LYS B 1 270 ? 43.24921 7.85775 -50.34460 1.000 42.66353 267 LYS B CA 1
ATOM 4370 C C . LYS B 1 270 ? 43.94236 7.81999 -48.98962 1.000 44.60771 267 LYS B C 1
ATOM 4371 O O . LYS B 1 270 ? 43.87739 8.80472 -48.24438 1.000 43.69763 267 LYS B O 1
ATOM 4377 N N . PRO B 1 271 ? 44.58442 6.71447 -48.62246 1.000 45.71248 268 PRO B N 1
ATOM 4378 C CA . PRO B 1 271 ? 45.39169 6.70559 -47.39902 1.000 50.14696 268 PRO B CA 1
ATOM 4379 C C . PRO B 1 271 ? 46.56099 7.66744 -47.52870 1.000 55.36516 268 PRO B C 1
ATOM 4380 O O . PRO B 1 271 ? 47.28548 7.66178 -48.52848 1.000 48.54853 268 PRO B O 1
ATOM 4384 N N . LEU B 1 272 ? 46.73139 8.50421 -46.50899 1.000 47.42150 269 LEU B N 1
ATOM 4385 C CA . LEU B 1 272 ? 47.78336 9.51011 -46.47235 1.000 51.44639 269 LEU B CA 1
ATOM 4386 C C . LEU B 1 272 ? 48.65166 9.26756 -45.24836 1.000 53.41081 269 LEU B C 1
ATOM 4387 O O . LEU B 1 272 ? 48.13084 9.07012 -44.14534 1.000 53.87127 269 LEU B O 1
ATOM 4392 N N . LYS B 1 273 ? 49.96772 9.27479 -45.44328 1.000 55.71245 270 LYS B N 1
ATOM 4393 C CA . LYS B 1 273 ? 50.90053 8.99014 -44.36246 1.000 67.14000 270 LYS B CA 1
ATOM 4394 C C . LYS B 1 273 ? 51.25157 10.26799 -43.60847 1.000 65.17861 270 LYS B C 1
ATOM 4395 O O . LYS B 1 273 ? 51.40026 11.33851 -44.20583 1.000 60.20253 270 LYS B O 1
ATOM 4401 N N . LYS B 1 274 ? 51.37821 10.14404 -42.28955 1.000 68.76187 271 LYS B N 1
ATOM 4402 C CA . LYS B 1 274 ? 51.68944 11.27254 -41.41596 1.000 73.81430 271 LYS B CA 1
ATOM 4403 C C . LYS B 1 274 ? 53.17674 11.61629 -41.42466 1.000 68.26409 271 LYS B C 1
ATOM 4404 O O . LYS B 1 274 ? 53.82278 11.60473 -42.47075 1.000 67.63465 271 LYS B O 1
ATOM 4410 N N . GLU C 2 2 ? 26.64398 14.25829 -10.66438 1.000 35.53775 938 GLU C N 1
ATOM 4411 C CA . GLU C 2 2 ? 28.03558 14.57994 -10.94808 1.000 41.74988 938 GLU C CA 1
ATOM 4412 C C . GLU C 2 2 ? 28.15313 15.27583 -12.30427 1.000 39.65560 938 GLU C C 1
ATOM 4413 O O . GLU C 2 2 ? 29.03423 16.11170 -12.50199 1.000 38.03825 938 GLU C O 1
ATOM 4419 N N . GLU C 2 3 ? 27.25106 14.94347 -13.23148 1.000 34.93713 939 GLU C N 1
ATOM 4420 C CA . GLU C 2 3 ? 27.21338 15.55590 -14.56477 1.000 42.90339 939 GLU C CA 1
ATOM 4421 C C . GLU C 2 3 ? 25.81332 16.11123 -14.80280 1.000 33.93215 939 GLU C C 1
ATOM 4422 O O . GLU C 2 3 ? 24.92352 15.39229 -15.26682 1.000 34.62363 939 GLU C O 1
ATOM 4428 N N . LEU C 2 4 ? 25.62679 17.39673 -14.49882 1.000 31.73061 940 LEU C N 1
ATOM 4429 C CA . LEU C 2 4 ? 24.30898 18.00966 -14.64507 1.000 33.05914 940 LEU C CA 1
ATOM 4430 C C . LEU C 2 4 ? 23.94595 18.23871 -16.10704 1.000 38.91351 940 LEU C C 1
ATOM 4431 O O . LEU C 2 4 ? 22.75812 18.29847 -16.44739 1.000 31.07224 940 LEU C O 1
ATOM 4436 N N . LEU C 2 5 ? 24.94691 18.38761 -16.97865 1.000 34.74094 941 LEU C N 1
ATOM 4437 C CA . LEU C 2 5 ? 24.66870 18.66284 -18.38484 1.000 37.97049 941 LEU C CA 1
ATOM 4438 C C . LEU C 2 5 ? 23.97182 17.48797 -19.05877 1.000 35.60767 941 LEU C C 1
ATOM 4439 O O . LEU C 2 5 ? 23.24912 17.67838 -20.04263 1.000 43.70703 941 LEU C O 1
ATOM 4444 N N . ASN C 2 6 ? 24.16860 16.27765 -18.54050 1.000 38.36623 942 ASN C N 1
ATOM 4445 C CA . ASN C 2 6 ? 23.49013 15.08684 -19.02448 1.000 39.69250 942 ASN C CA 1
ATOM 4446 C C . ASN C 2 6 ? 22.32851 14.66775 -18.13250 1.000 37.63896 942 ASN C C 1
ATOM 4447 O O . ASN C 2 6 ? 21.82960 13.54887 -18.27712 1.000 38.05334 942 ASN C O 1
ATOM 4452 N N . LEU C 2 7 ? 21.90323 15.52521 -17.20228 1.000 35.13862 943 LEU C N 1
ATOM 4453 C CA . LEU C 2 7 ? 20.78205 15.21755 -16.31258 1.000 35.65736 943 LEU C CA 1
ATOM 4454 C C . LEU C 2 7 ? 21.04992 13.94335 -15.51572 1.000 33.82219 943 LEU C C 1
ATOM 4455 O O . LEU C 2 7 ? 20.18336 13.07588 -15.39347 1.000 37.18958 943 LEU C O 1
ATOM 4460 N N . CYS C 2 8 ? 22.26702 13.83089 -14.98461 1.000 38.84803 944 CYS C N 1
ATOM 4461 C CA . CYS C 2 8 ? 22.71368 12.64586 -14.25323 1.000 41.50330 944 CYS C CA 1
ATOM 4462 C C . CYS C 2 8 ? 22.64635 11.39347 -15.13053 1.000 44.03329 944 CYS C C 1
ATOM 4463 O O . CYS C 2 8 ? 23.39191 11.28307 -16.10077 1.000 47.96059 944 CYS C O 1
ATOM 4476 N N . GLY C 2 10 ? 20.71141 10.65429 -17.29937 1.000 49.88017 946 GLY C N 1
ATOM 4477 C CA . GLY C 2 10 ? 20.18602 10.97270 -18.61676 1.000 47.57774 946 GLY C CA 1
ATOM 4478 C C . GLY C 2 10 ? 21.17187 10.61843 -19.71523 1.000 59.85799 946 GLY C C 1
ATOM 4479 O O . GLY C 2 10 ? 20.79405 10.50785 -20.88333 1.000 57.23152 946 GLY C O 1
ATOM 4480 N N . LYS C 2 11 ? 22.43730 10.46472 -19.31807 1.000 56.88534 947 LYS C N 1
ATOM 4481 C CA . LYS C 2 11 ? 23.50996 9.87317 -20.12533 1.000 62.75062 947 LYS C CA 1
ATOM 4482 C C . LYS C 2 11 ? 23.51499 10.31644 -21.58420 1.000 67.92624 947 LYS C C 1
ATOM 4483 O O . LYS C 2 11 ? 24.23988 9.75471 -22.40494 1.000 69.40656 947 LYS C O 1
ATOM 4489 N N . GLU D 2 3 ? 6.13891 23.47926 -33.49369 0.926 83.90240 939 GLU D N 1
ATOM 4490 C CA . GLU D 2 3 ? 6.76376 24.63950 -32.87116 0.926 76.85510 939 GLU D CA 1
ATOM 4491 C C . GLU D 2 3 ? 7.78727 25.26307 -33.80749 0.926 80.71529 939 GLU D C 1
ATOM 4492 O O . GLU D 2 3 ? 8.20467 26.40428 -33.61747 0.926 87.94632 939 GLU D O 1
ATOM 4498 N N . LEU D 2 4 ? 8.18416 24.50556 -34.82680 0.926 76.64397 940 LEU D N 1
ATOM 4499 C CA . LEU D 2 4 ? 9.28585 24.88807 -35.70046 0.926 82.01360 940 LEU D CA 1
ATOM 4500 C C . LEU D 2 4 ? 8.82859 25.45323 -37.03826 0.926 84.83180 940 LEU D C 1
ATOM 4501 O O . LEU D 2 4 ? 9.40648 26.43483 -37.51538 0.926 85.75988 940 LEU D O 1
ATOM 4506 N N . LEU D 2 5 ? 7.81205 24.85011 -37.66023 0.926 87.22873 941 LEU D N 1
ATOM 4507 C CA . LEU D 2 5 ? 7.45796 25.21304 -39.03004 0.926 89.13394 941 LEU D CA 1
ATOM 4508 C C . LEU D 2 5 ? 7.01205 26.66574 -39.13875 0.926 90.15926 941 LEU D C 1
ATOM 4509 O O . LEU D 2 5 ? 7.22265 27.30132 -40.17876 0.926 87.03125 941 LEU D O 1
ATOM 4514 N N . ASN D 2 6 ? 6.40341 27.21131 -38.08280 0.926 88.26166 942 ASN D N 1
ATOM 4515 C CA . ASN D 2 6 ? 6.03372 28.62185 -38.09324 0.926 90.66862 942 ASN D CA 1
ATOM 4516 C C . ASN D 2 6 ? 7.24832 29.53845 -38.01071 0.926 88.62160 942 ASN D C 1
ATOM 4517 O O . ASN D 2 6 ? 7.17579 30.68549 -38.46697 0.926 92.16396 942 ASN D O 1
ATOM 4522 N N . LEU D 2 7 ? 8.36171 29.05841 -37.45121 0.926 79.42866 943 LEU D N 1
ATOM 4523 C CA . LEU D 2 7 ? 9.56344 29.87483 -37.33293 0.926 77.75035 943 LEU D CA 1
ATOM 4524 C C . LEU D 2 7 ? 10.36814 29.93606 -38.62458 0.926 74.08367 943 LEU D C 1
ATOM 4525 O O . LEU D 2 7 ? 11.20301 30.83632 -38.77440 0.926 73.17385 943 LEU D O 1
ATOM 4530 N N . CYS D 2 8 ? 10.14146 29.00964 -39.55207 0.926 74.38425 944 CYS D N 1
ATOM 4531 C CA . CYS D 2 8 ? 10.84204 29.02236 -40.83259 0.926 75.89057 944 CYS D CA 1
ATOM 4532 C C . CYS D 2 8 ? 10.39471 30.20223 -41.68630 0.926 72.82916 944 CYS D C 1
ATOM 4533 O O . CYS D 2 8 ? 9.22337 30.58629 -41.67269 0.926 79.82427 944 CYS D O 1
ATOM 4546 N N . GLY D 2 10 ? 9.94030 30.18902 -44.60699 0.926 69.51460 946 GLY D N 1
ATOM 4547 C CA . GLY D 2 10 ? 9.28243 29.61823 -45.76710 0.926 70.37823 946 GLY D CA 1
ATOM 4548 C C . GLY D 2 10 ? 8.27205 28.53389 -45.43978 0.926 70.43554 946 GLY D C 1
ATOM 4549 O O . GLY D 2 10 ? 8.31976 27.91593 -44.37297 0.926 69.99953 946 GLY D O 1
ATOM 4550 N N . LYS D 2 11 ? 7.35322 28.30084 -46.37035 0.926 66.45069 947 LYS D N 1
ATOM 4551 C CA . LYS D 2 11 ? 6.29501 27.31983 -46.19869 0.926 71.09894 947 LYS D CA 1
ATOM 4552 C C . LYS D 2 11 ? 6.62889 26.04496 -46.96156 0.926 73.02450 947 LYS D C 1
ATOM 4553 O O . LYS D 2 11 ? 7.36496 26.06489 -47.95110 0.926 71.95328 947 LYS D O 1
ATOM 4559 N N . PHE D 2 12 ? 6.08099 24.93224 -46.48718 0.926 74.82628 948 PHE D N 1
ATOM 4560 C CA . PHE D 2 12 ? 6.27149 23.64870 -47.14904 0.926 79.87024 948 PHE D CA 1
ATOM 4561 C C . PHE D 2 12 ? 5.01526 23.24385 -47.91539 0.926 87.42015 948 PHE D C 1
ATOM 4562 O O . PHE D 2 12 ? 3.93367 23.12457 -47.33783 0.926 90.38226 948 PHE D O 1
#

InterPro domains:
  IPR000719 Protein kinase domain [PF00069] (11-264)
  IPR000719 Protein kinase domain [PS50011] (9-265)
  IPR000719 Protein kinase domain [SM00220] (9-265)
  IPR008271 Serine/threonine-protein kinase, active site [PS00108] (126-138)
  IPR011009 Protein kinase-like domain superfamily [SSF56112] (6-317)
  IPR017441 Protein kinase, ATP binding site [PS00107] (15-38)
  IPR034670 Checkpoint kinase 1, catalytic domain [cd14069] (7-265)

Nearest PDB structures (foldseek):
  7ako-assembly1_A  TM=1.004E+00  e=3.139E-57  Homo sapiens
  2ydi-assembly1_A  TM=9.728E-01  e=2.154E-52  Homo sapiens
  1zys-assembly1_A  TM=9.766E-01  e=3.436E-51  Homo sapiens
  4fsu-assembly1_A  TM=9.808E-01  e=1.897E-50  Homo sapiens
  4ft9-assembly1_A  TM=9.717E-01  e=2.702E-50  Homo sapiens

B-factor: mean 40.63, std 17.72, range [8.32, 117.76]

Radius of gyration: 30.64 Å; Cα contacts (8 Å, |Δi|>4): 1042; chains: 4; bounding box: 71×49×89 Å

Secondary structure (DSSP, 8-state):
---HHHHEEEEEEEEE-SSEEEEEEEETTT--EEEEEEEETTSSTTHHHHHHHHHHHHHH---TTB--EEEEEEETTEEEEEE---TTEEGGGGSBTTTB--HHHHHHHHHHHHHHHHHHHHTTEE-S--SGGGEEE-TT--EEE---TT-EE-EETTEE--B----S-GGGS-HHHHH-SSB-HHHHHHHHHHHHHHHHHHSS-S-SSSSTTSHHHHHHHTT-TTSTTGGGS-HHHHHHHHHHS-SSTTTSPPHHHHTT-TTTT-----/----HHHHEEEEEEEE--SSEEEEEEEETTT--EEEEEEEETTSSSSHHHHHHHHHHHHHH---TTBPPEEEEEEETTEEEEEE---TTEEGGGGSBTTTB--HHHHHHHHHHHHHHHHHHHHTTEE-S---GGGEEE-TT--EEE---TT-EESEETTEE--B----S-GGGS-HHHHH-SSB-HHHHHHHHHHHHHHHHHHSS-S-SSSSTTSHHHHHHHTT-TTSTTGGGS-HHHHHHHHHHS-SSTTTSPPHHHHTT-TTTT-----/--GGGT---/--TTT----

Organism: Homo sapiens (NCBI:txid9606)

Sequence (559 aa):
AVPFVEDWRLVQTLGEGAYGEVQLAVNRVTEEAVAVKIVDMKRAVDCPENIKKEICINKMLNHENVVKFYGHRREGNIQYLFLEYCSGGELFDRIEPDIGMPEPDAQRFFHQLMAGVVYLHGIGITHRDIKPENLLLDERDNLKISSDFGLATVFRYNNRERLLNKMCGTLPYVAPELLKRREFHAEPVDVWSSCGIVLTAMLAGELPWDQPSDSCQEYSDWKEKKTYLNPWKKIDSAPLALLHKILVENPSARITIPDIKKDRWYNKPLKKSAVPFVEDWRLVQTLGEGAYGEVQLAVNRVTEEAVAVKIVDMKRAVDCPENIKKEICCINKMLNHENVVKFYGHRREGNIQYLFLEYCSGGELFDRIEPDIGMPEPDAQRFFHQLMAGVVYLHGIGITHRDIKPENLLLDERDNLKISDFGLATVFRYNNRERLLNKMCGTLPYVAPELLKRREFHAEPVDVWSCGIVLTAMLAGELPWDQPSDSCQEYSDWKEKKTYLNPWKKIDSAPLALLHKILVENPSARITIPDIKKDRWYNKPLKKEELLNLCGKELLNLCGKF